Protein AF-0000000074441737 (afdb_homodimer)

Solvent-accessible surface area (backbone atoms only — not comparable to full-atom values): 32112 Å² total; per-residue (Å²): 134,83,78,73,80,78,72,83,81,77,78,76,81,75,78,68,79,64,77,65,53,69,84,67,60,66,56,85,58,34,43,30,35,40,41,30,47,39,41,42,20,37,46,84,51,44,66,51,57,46,42,63,82,40,91,57,34,68,61,51,54,58,44,44,67,59,36,62,78,58,40,59,96,45,62,38,44,36,50,29,74,51,34,32,40,38,30,45,26,57,62,52,39,78,48,72,75,40,53,46,47,28,55,91,29,36,68,50,53,54,52,54,60,68,68,53,52,65,92,64,46,44,72,67,46,48,50,54,50,50,51,46,52,71,67,43,75,50,40,55,45,55,68,57,72,65,53,54,27,36,54,74,86,58,44,69,74,49,47,34,87,68,51,13,65,25,30,16,5,53,18,54,49,50,72,41,88,76,61,58,46,30,40,54,7,47,57,60,76,41,53,62,56,88,82,52,52,57,67,42,53,50,51,12,30,38,66,20,48,39,37,84,39,78,81,55,93,64,80,62,60,37,66,47,71,18,23,34,30,37,39,27,30,18,66,85,76,46,81,36,36,40,33,34,22,42,25,61,58,64,35,32,32,37,20,55,10,59,40,57,42,38,46,39,21,49,86,23,40,74,27,69,49,69,88,76,34,66,39,49,91,50,64,49,42,79,66,47,34,29,36,38,35,61,88,69,45,46,78,54,133,83,79,80,79,78,75,84,82,79,77,76,83,76,80,69,78,66,79,66,54,69,83,66,61,66,55,85,58,34,41,29,34,40,39,30,47,38,40,42,20,37,45,83,51,44,68,51,56,45,41,64,83,43,90,58,35,66,60,52,53,58,43,44,66,59,33,61,78,56,38,60,97,46,60,38,44,34,47,30,73,50,35,32,41,36,30,46,25,56,62,51,39,77,47,74,76,41,54,46,49,28,55,92,30,36,69,49,53,53,53,54,59,68,68,53,53,67,92,64,45,44,71,69,46,46,51,53,49,51,51,45,50,71,66,43,75,51,40,53,46,56,68,58,73,64,54,55,27,36,54,75,87,58,44,68,74,47,47,34,87,68,49,14,65,26,30,16,4,54,18,55,52,51,73,42,88,75,60,58,46,30,40,52,7,49,57,60,76,40,52,62,55,88,82,52,51,56,68,42,50,50,51,11,31,38,66,21,48,38,37,85,40,79,80,56,94,62,82,62,59,36,66,48,70,17,24,35,31,37,40,28,30,17,66,85,77,46,81,34,37,42,33,34,23,42,25,60,60,65,35,31,33,37,19,53,11,60,40,56,43,38,46,39,22,49,85,20,41,72,27,69,50,69,88,77,33,66,42,49,92,52,64,52,41,79,65,48,34,29,37,39,34,60,87,69,45,48,77,53

Nearest PDB structures (foldseek):
  2x5r-assembly1_A-2  TM=4.011E-01  e=1.625E+00  Pyrobaculum spherical virus
  7aoi-assembly1_Af  TM=4.753E-01  e=5.408E+00  Trypanosoma brucei
  6rxy-assembly1_UV  TM=3.756E-01  e=9.864E+00  Thermochaetoides thermophila
  4jgq-assembly1_B  TM=1.923E-01  e=2.965E+00  Bacillus subtilis subsp. subtilis str. 168
  6v9z-assembly1_B  TM=4.243E-01  e=7.743E-01  Acetivibrio thermocellus ATCC 27405

Secondary structure (DSSP, 8-state):
---------------------SSS---TT--EEEEEEE--SSSPPPEEEEETTSTTHHHHHHHHHHHGGG--SS---SSS--EEEEEEEETTEEEEEEEE-SGGGHHHHHHHHHT--TTTS-HHHHHHHHHHHHHT-----------B------HHHHSSTTHHHH--HHHHHHT---SS---TTTTTT-PPPSS--HHHHHHHHHHHT-EEE---TT-PPPBTTEEEEEEEEE-SSS-EEEEEEE-TTS-EEE--TTSPPBSB-TTS-BBS-GGGT--SSS--EEEEEEEEETTT----/---------------------SSS---TT--EEEEEEE--SSSPPPEEEEETTSTTHHHHHHHHHHHGGG--SS---SSS--EEEEEEEETTEEEEEEEE-SGGGHHHHHHHHHT--TTTS-HHHHHHHHHHHHHT-----------B------HHHHSSTTHHHH--HHHHHHT---SS---TTTTTT-PPPSS--HHHHHHHHHHHT-EEE---TT-PPPBTTEEEEEEEEE-SSS-EEEEEEE-TTS-EEE--TTSPPBSB-TTSPBBS-GGGT--SSS--EEEEEEEEETTT----

Radius of gyration: 32.43 Å; Cα contacts (8 Å, |Δi|>4): 1336; chains: 2; bounding box: 100×101×65 Å

Foldseek 3Di:
DCPPCPDDDPDDPPPPPPPCDQVVDAPAQFKWKKKFFPFADPDGTFIHIGYPPPPCGVVLVVLCVVQQVVFDPAWFPDHGGTAMWMWIAHRRDTDDITGGDFQVSLVSRLVVLVVDDCVRAPPVSSVVNNVVSVVRPRDGDDDPPQDFDFAAPDLVVCADPPQLQQDAQVCVQLVHSPSNNWAQQPQQVLGADVQHDLVSSVVSNVSQPKAFDADDPQLDGDGDQKWKKWKKAQDPPDSDIHMWTQGPVQWIWTRHHSHTIDQAAPVGDGHNDVQPRQDDPRDIHTRGMIIHRSVRGDID/DPPPCPDDDPDDPPPPPPPCDQVDDAPAQFKWKKKFFPFADPDGTFIHIGYPPHPCGVVLVVLCVVQQVVFDPAWFPDHGGTAMWMWIAHRRDTDDITGGDFQVSLVSRLVVLVVDDCVRAPPVSSVVNNVVSVVRPRDGDDPPPQDFDFAAPDLVVCADPPQLQQDAQVCVQLVHSPSNNWAQQPQVVLGADVQHDLVSSVVSNVSQPKAFDADDPQLDGDGDQKWKKWKWAQDPPDSDIHMWTQGPVQWIWTRHHSHTIDQAAPVGDGHNDVCPRQDDPRDIHTRGMIIHRSVRGDID

Organism: Stylophora pistillata (NCBI:txid50429)

Sequence (600 aa):
MLVCLISSGQEAAEGTVDGSGPESSIPPGEDGFIITLEVLSGIPDPQWTIQQNDPRFSEVQNLYRDAKKHSPDEAPAKLGYEGFIVQEVRKGQYQPLVLIVGPKTKQLQLLLLQTSPQDKVSTDLNHIVQEEIRSGNVKAVKRNRVKRYAPPYTPETWNRYPDVLLNNCYNYASTKETDTFAQPGRATNNSLPWPFTGADARASSESDGCVFVTAETTMSAPSGDEHLAALFVSTRVVNDYHWYRLDNNGYWSHKPGQTPATNLDGDGNRIRDPRNAANGLIPYEFVCFMKINRNTLKIAMLVCLISSGQEAAEGTVDGSGPESSIPPGEDGFIITLEVLSGIPDPQWTIQQNDPRFSEVQNLYRDAKKHSPDEAPAKLGYEGFIVQEVRKGQYQPLVLIVGPKTKQLQLLLLQTSPQDKVSTDLNHIVQEEIRSGNVKAVKRNRVKRYAPPYTPETWNRYPDVLLNNCYNYASTKETDTFAQPGRATNNSLPWPFTGADARASSESDGCVFVTAETTMSAPSGDEHLAALFVSTRVVNDYHWYRLDNNGYWSHKPGQTPATNLDGDGNRIRDPRNAANGLIPYEFVCFMKINRNTLKIA

pLDDT: mean 85.44, std 19.5, range [18.56, 98.56]

Structure (mmCIF, N/CA/C/O backbone):
data_AF-0000000074441737-model_v1
#
loop_
_entity.id
_entity.type
_entity.pdbx_description
1 polymer 'Insoluble matrix shell protein 1'
#
loop_
_atom_site.group_PDB
_atom_site.id
_atom_site.type_symbol
_atom_site.label_atom_id
_atom_site.label_alt_id
_atom_site.label_comp_id
_atom_site.label_asym_id
_atom_site.label_entity_id
_atom_site.label_seq_id
_atom_site.pdbx_PDB_ins_code
_atom_site.Cartn_x
_atom_site.Cartn_y
_atom_site.Cartn_z
_atom_site.occupancy
_atom_site.B_iso_or_equiv
_atom_site.auth_seq_id
_atom_site.auth_comp_id
_atom_site.auth_asym_id
_atom_site.auth_atom_id
_atom_site.pdbx_PDB_model_num
ATOM 1 N N . MET A 1 1 ? 40.188 46.719 -25.906 1 20.42 1 MET A N 1
ATOM 2 C CA . MET A 1 1 ? 40.562 46.875 -24.516 1 20.42 1 MET A CA 1
ATOM 3 C C . MET A 1 1 ? 39.344 47.219 -23.656 1 20.42 1 MET A C 1
ATOM 5 O O . MET A 1 1 ? 39.344 48.25 -22.984 1 20.42 1 MET A O 1
ATOM 9 N N . LEU A 1 2 ? 38.125 46.906 -24.078 1 22.72 2 LEU A N 1
ATOM 10 C CA . LEU A 1 2 ? 36.812 47.5 -23.781 1 22.72 2 LEU A CA 1
ATOM 11 C C . LEU A 1 2 ? 36.406 47.219 -22.328 1 22.72 2 LEU A C 1
ATOM 13 O O . LEU A 1 2 ? 36.25 46.062 -21.938 1 22.72 2 LEU A O 1
ATOM 17 N N . VAL A 1 3 ? 36.812 48.125 -21.359 1 21.25 3 VAL A N 1
ATOM 18 C CA . VAL A 1 3 ? 36.844 48.156 -19.906 1 21.25 3 VAL A CA 1
ATOM 19 C C . VAL A 1 3 ? 35.406 48.125 -19.359 1 21.25 3 VAL A C 1
ATOM 21 O O . VAL A 1 3 ? 34.656 49.094 -19.547 1 21.25 3 VAL A O 1
ATOM 24 N N . CYS A 1 4 ? 34.656 47.031 -19.703 1 22 4 CYS A N 1
ATOM 25 C CA . CYS A 1 4 ? 33.219 46.938 -19.422 1 22 4 CYS A CA 1
ATOM 26 C C . CYS A 1 4 ? 32.938 47.156 -17.938 1 22 4 CYS A C 1
ATOM 28 O O . CYS A 1 4 ? 33.531 46.5 -17.078 1 22 4 CYS A O 1
ATOM 30 N N . LEU A 1 5 ? 32.562 48.344 -17.578 1 20.31 5 LEU A N 1
ATOM 31 C CA . LEU A 1 5 ? 32.312 49 -16.297 1 20.31 5 LEU A CA 1
ATOM 32 C C . LEU A 1 5 ? 31.281 48.219 -15.492 1 20.31 5 LEU A C 1
ATOM 34 O O . LEU A 1 5 ? 30.109 48.125 -15.891 1 20.31 5 LEU A O 1
ATOM 38 N N . ILE A 1 6 ? 31.625 47 -14.914 1 20.59 6 ILE A N 1
ATOM 39 C CA . ILE A 1 6 ? 30.859 45.969 -14.195 1 20.59 6 ILE A CA 1
ATOM 40 C C . ILE A 1 6 ? 30.25 46.562 -12.938 1 20.59 6 ILE A C 1
ATOM 42 O O . ILE A 1 6 ? 30.984 46.969 -12.016 1 20.59 6 ILE A O 1
ATOM 46 N N . SER A 1 7 ? 29.266 47.438 -13.172 1 19.22 7 SER A N 1
ATOM 47 C CA . SER A 1 7 ? 28.766 48.219 -12.062 1 19.22 7 SER A CA 1
ATOM 48 C C . SER A 1 7 ? 28.469 47.344 -10.844 1 19.22 7 SER A C 1
ATOM 50 O O . SER A 1 7 ? 28.312 46.156 -10.961 1 19.22 7 SER A O 1
ATOM 52 N N . SER A 1 8 ? 28.297 48 -9.703 1 20.3 8 SER A N 1
ATOM 53 C CA . SER A 1 8 ? 28.328 47.812 -8.25 1 20.3 8 SER A CA 1
ATOM 54 C C . SER A 1 8 ? 27.234 46.875 -7.777 1 20.3 8 SER A C 1
ATOM 56 O O . SER A 1 8 ? 26.188 46.75 -8.406 1 20.3 8 SER A O 1
ATOM 58 N N . GLY A 1 9 ? 27.547 45.844 -6.984 1 18.61 9 GLY A N 1
ATOM 59 C CA . GLY A 1 9 ? 27.188 44.594 -6.297 1 18.61 9 GLY A CA 1
ATOM 60 C C . GLY A 1 9 ? 26 44.781 -5.367 1 18.61 9 GLY A C 1
ATOM 61 O O . GLY A 1 9 ? 26.125 45.375 -4.293 1 18.61 9 GLY A O 1
ATOM 62 N N . GLN A 1 10 ? 24.844 45.219 -5.879 1 18.7 10 GLN A N 1
ATOM 63 C CA . GLN A 1 10 ? 23.812 45.531 -4.898 1 18.7 10 GLN A CA 1
ATOM 64 C C . GLN A 1 10 ? 23.562 44.344 -3.959 1 18.7 10 GLN A C 1
ATOM 66 O O . GLN A 1 10 ? 23.406 43.219 -4.406 1 18.7 10 GLN A O 1
ATOM 71 N N . GLU A 1 11 ? 23.828 44.406 -2.703 1 20.14 11 GLU A N 1
ATOM 72 C CA . GLU A 1 11 ? 23.781 43.562 -1.508 1 20.14 11 GLU A CA 1
ATOM 73 C C . GLU A 1 11 ? 22.422 42.906 -1.345 1 20.14 11 GLU A C 1
ATOM 75 O O . GLU A 1 11 ? 21.391 43.594 -1.396 1 20.14 11 GLU A O 1
ATOM 80 N N . ALA A 1 12 ? 22.234 41.719 -1.596 1 21.62 12 ALA A N 1
ATOM 81 C CA . ALA A 1 12 ? 21.062 40.844 -1.453 1 21.62 12 ALA A CA 1
ATOM 82 C C . ALA A 1 12 ? 20.469 40.969 -0.052 1 21.62 12 ALA A C 1
ATOM 84 O O . ALA A 1 12 ? 21.172 40.812 0.945 1 21.62 12 ALA A O 1
ATOM 85 N N . ALA A 1 13 ? 19.344 41.562 0.14 1 21.08 13 ALA A N 1
ATOM 86 C CA . ALA A 1 13 ? 18.609 41.781 1.391 1 21.08 13 ALA A CA 1
ATOM 87 C C . ALA A 1 13 ? 18.453 40.469 2.164 1 21.08 13 ALA A C 1
ATOM 89 O O . ALA A 1 13 ? 18.016 39.438 1.605 1 21.08 13 ALA A O 1
ATOM 90 N N . GLU A 1 14 ? 19.25 40.094 3.117 1 23.81 14 GLU A N 1
ATOM 91 C CA . GLU A 1 14 ? 19.203 39.094 4.184 1 23.81 14 GLU A CA 1
ATOM 92 C C . GLU A 1 14 ? 17.797 39 4.77 1 23.81 14 GLU A C 1
ATOM 94 O O . GLU A 1 14 ? 17.281 39.938 5.359 1 23.81 14 GLU A O 1
ATOM 99 N N . GLY A 1 15 ? 16.875 38.438 4.18 1 22.81 15 GLY A N 1
ATOM 100 C CA . GLY A 1 15 ? 15.602 38.281 4.875 1 22.81 15 GLY A CA 1
ATOM 101 C C . GLY A 1 15 ? 15.758 37.719 6.27 1 22.81 15 GLY A C 1
ATOM 102 O O . GLY A 1 15 ? 16.141 36.562 6.426 1 22.81 15 GLY A O 1
ATOM 103 N N . THR A 1 16 ? 16.203 38.344 7.328 1 24.36 16 THR A N 1
ATOM 104 C CA . THR A 1 16 ? 16.25 38.125 8.766 1 24.36 16 THR A CA 1
ATOM 105 C C . THR A 1 16 ? 14.938 37.531 9.25 1 24.36 16 THR A C 1
ATOM 107 O O . THR A 1 16 ? 13.859 38.062 9.023 1 24.36 16 THR A O 1
ATOM 110 N N . VAL A 1 17 ? 14.766 36.25 9.219 1 29.5 17 VAL A N 1
ATOM 111 C CA . VAL A 1 17 ? 13.812 35.719 10.188 1 29.5 17 VAL A CA 1
ATOM 112 C C . VAL A 1 17 ? 14.016 36.406 11.531 1 29.5 17 VAL A C 1
ATOM 114 O O . VAL A 1 17 ? 15 36.156 12.227 1 29.5 17 VAL A O 1
ATOM 117 N N . ASP A 1 18 ? 13.867 37.656 11.562 1 28.27 18 ASP A N 1
ATOM 118 C CA . ASP A 1 18 ? 13.758 38.312 12.867 1 28.27 18 ASP A CA 1
ATOM 119 C C . ASP A 1 18 ? 12.906 37.469 13.828 1 28.27 18 ASP A C 1
ATOM 121 O O . ASP A 1 18 ? 11.797 37.062 13.484 1 28.27 18 ASP A O 1
ATOM 125 N N . GLY A 1 19 ? 13.383 36.438 14.602 1 29.42 19 GLY A N 1
ATOM 126 C CA . GLY A 1 19 ? 12.789 35.938 15.828 1 29.42 19 GLY A CA 1
ATOM 127 C C . GLY A 1 19 ? 11.805 36.875 16.453 1 29.42 19 GLY A C 1
ATOM 128 O O . GLY A 1 19 ? 11.797 37.062 17.672 1 29.42 19 GLY A O 1
ATOM 129 N N . SER A 1 20 ? 11.391 37.781 15.672 1 30.78 20 SER A N 1
ATOM 130 C CA . SER A 1 20 ? 10.453 38.656 16.359 1 30.78 20 SER A CA 1
ATOM 131 C C . SER A 1 20 ? 9.367 37.875 17.078 1 30.78 20 SER A C 1
ATOM 133 O O . SER A 1 20 ? 8.75 36.969 16.469 1 30.78 20 SER A O 1
ATOM 135 N N . GLY A 1 21 ? 9.523 37.438 18.328 1 35.97 21 GLY A N 1
ATOM 136 C CA . GLY A 1 21 ? 8.422 37.094 19.203 1 35.97 21 GLY A CA 1
ATOM 137 C C . GLY A 1 21 ? 7.07 37.531 18.656 1 35.97 21 GLY A C 1
ATOM 138 O O . GLY A 1 21 ? 6.996 38.25 17.672 1 35.97 21 GLY A O 1
ATOM 139 N N . PRO A 1 22 ? 6.016 36.75 18.828 1 43.03 22 PRO A N 1
ATOM 140 C CA . PRO A 1 22 ? 4.777 37.375 18.359 1 43.03 22 PRO A CA 1
ATOM 141 C C . PRO A 1 22 ? 4.848 38.906 18.344 1 43.03 22 PRO A C 1
ATOM 143 O O . PRO A 1 22 ? 5.461 39.5 19.234 1 43.03 22 PRO A O 1
ATOM 146 N N . GLU A 1 23 ? 5.082 39.469 17.219 1 46.81 23 GLU A N 1
ATOM 147 C CA . GLU A 1 23 ? 5.094 40.938 17.188 1 46.81 23 GLU A CA 1
ATOM 148 C C . GLU A 1 23 ? 4.469 41.531 18.453 1 46.81 23 GLU A C 1
ATOM 150 O O . GLU A 1 23 ? 5 42.469 19.047 1 46.81 23 GLU A O 1
ATOM 155 N N . SER A 1 24 ? 3.062 41.312 18.594 1 58.47 24 SER A N 1
ATOM 156 C CA . SER A 1 24 ? 2.516 42.062 19.734 1 58.47 24 SER A CA 1
ATOM 157 C C . SER A 1 24 ? 2.506 41.188 21 1 58.47 24 SER A C 1
ATOM 159 O O . SER A 1 24 ? 1.72 40.25 21.094 1 58.47 24 SER A O 1
ATOM 161 N N . SER A 1 25 ? 3.637 41 21.594 1 74.69 25 SER A N 1
ATOM 162 C CA . SER A 1 25 ? 3.85 40.312 22.844 1 74.69 25 SER A CA 1
ATOM 163 C C . SER A 1 25 ? 2.891 40.781 23.922 1 74.69 25 SER A C 1
ATOM 165 O O . SER A 1 25 ? 2.43 41.938 23.875 1 74.69 25 SER A O 1
ATOM 167 N N . ILE A 1 26 ? 2.416 39.906 24.609 1 86.06 26 ILE A N 1
ATOM 168 C CA . ILE A 1 26 ? 1.646 40.25 25.797 1 86.06 26 ILE A CA 1
ATOM 169 C C . ILE A 1 26 ? 2.535 40.969 26.797 1 86.06 26 ILE A C 1
ATOM 171 O O . ILE A 1 26 ? 3.602 40.5 27.172 1 86.06 26 ILE A O 1
ATOM 175 N N . PRO A 1 27 ? 2.215 42.281 27.094 1 86.5 27 PRO A N 1
ATOM 176 C CA . PRO A 1 27 ? 3.035 43 28.062 1 86.5 27 PRO A CA 1
ATOM 177 C C . PRO A 1 27 ? 3.287 42.219 29.328 1 86.5 27 PRO A C 1
ATOM 179 O O . PRO A 1 27 ? 2.436 41.438 29.75 1 86.5 27 PRO A O 1
ATOM 182 N N . PRO A 1 28 ? 4.469 42.469 29.875 1 88 28 PRO A N 1
ATOM 183 C CA . PRO A 1 28 ? 4.809 41.719 31.094 1 88 28 PRO A CA 1
ATOM 184 C C . PRO A 1 28 ? 3.773 41.938 32.188 1 88 28 PRO A C 1
ATOM 186 O O . PRO A 1 28 ? 3.291 43.031 32.406 1 88 28 PRO A O 1
ATOM 189 N N . GLY A 1 29 ? 3.424 40.906 32.844 1 89.94 29 GLY A N 1
ATOM 190 C CA . GLY A 1 29 ? 2.535 40.938 34 1 89.94 29 GLY A CA 1
ATOM 191 C C . GLY A 1 29 ? 1.067 41 33.625 1 89.94 29 GLY A C 1
ATOM 192 O O . GLY A 1 29 ? 0.195 40.969 34.5 1 89.94 29 GLY A O 1
ATOM 193 N N . GLU A 1 30 ? 0.794 41.094 32.375 1 92.25 30 GLU A N 1
ATOM 194 C CA . GLU A 1 30 ? -0.592 41.219 31.938 1 92.25 30 GLU A CA 1
ATOM 195 C C . GLU A 1 30 ? -1.166 39.875 31.484 1 92.25 30 GLU A C 1
ATOM 197 O O . GLU A 1 30 ? -0.42 38.938 31.234 1 92.25 30 GLU A O 1
ATOM 202 N N . ASP A 1 31 ? -2.477 39.938 31.531 1 96.06 31 ASP A N 1
ATOM 203 C CA . ASP A 1 31 ? -3.189 38.781 30.984 1 96.06 31 ASP A CA 1
ATOM 204 C C . ASP A 1 31 ? -3.33 38.906 29.469 1 96.06 31 ASP A C 1
ATOM 206 O O . ASP A 1 31 ? -3.227 40 28.906 1 96.06 31 ASP A O 1
ATOM 210 N N . GLY A 1 32 ? -3.445 37.719 28.766 1 96.88 32 GLY A N 1
ATOM 211 C CA . GLY A 1 32 ? -3.662 37.719 27.328 1 96.88 32 GLY A CA 1
ATOM 212 C C . GLY A 1 32 ? -3.771 36.344 26.734 1 96.88 32 GLY A C 1
ATOM 213 O O . GLY A 1 32 ? -3.85 35.344 27.469 1 96.88 32 GLY A O 1
ATOM 214 N N . PHE A 1 33 ? -3.975 36.312 25.406 1 97.44 33 PHE A N 1
ATOM 215 C CA . PHE A 1 33 ? -4.016 35.062 24.672 1 97.44 33 PHE A CA 1
ATOM 216 C C . PHE A 1 33 ? -3.109 35.125 23.438 1 97.44 33 PHE A C 1
ATOM 218 O O . PHE A 1 33 ? -3.045 36.156 22.766 1 97.44 33 PHE A O 1
ATOM 225 N N . ILE A 1 34 ? -2.389 34.062 23.219 1 95.44 34 ILE A N 1
ATOM 226 C CA . ILE A 1 34 ? -1.698 33.844 21.953 1 95.44 34 ILE A CA 1
ATOM 227 C C . ILE A 1 34 ? -2.479 32.844 21.109 1 95.44 34 ILE A C 1
ATOM 229 O O . ILE A 1 34 ? -2.746 31.719 21.562 1 95.44 34 ILE A O 1
ATOM 233 N N . ILE A 1 35 ? -2.809 33.281 19.922 1 97.31 35 ILE A N 1
ATOM 234 C CA . ILE A 1 35 ? -3.682 32.5 19.062 1 97.31 35 ILE A CA 1
ATOM 235 C C . ILE A 1 35 ? -2.918 32.062 17.812 1 97.31 35 ILE A C 1
ATOM 237 O O . ILE A 1 35 ? -2.258 32.875 17.172 1 97.31 35 ILE A O 1
ATOM 241 N N . THR A 1 36 ? -2.943 30.781 17.547 1 95.88 36 THR A N 1
ATOM 242 C CA . THR A 1 36 ? -2.436 30.25 16.281 1 95.88 36 THR A CA 1
ATOM 243 C C . THR A 1 36 ? -3.555 29.594 15.484 1 95.88 36 THR A C 1
ATOM 245 O O . THR A 1 36 ? -4.242 28.703 15.984 1 95.88 36 THR A O 1
ATOM 248 N N . LEU A 1 37 ? -3.758 30.094 14.289 1 97.06 37 LEU A N 1
ATOM 249 C CA . LEU A 1 37 ? -4.688 29.438 13.375 1 97.06 37 LEU A CA 1
ATOM 250 C C . LEU A 1 37 ? -4.012 28.266 12.648 1 97.06 37 LEU A C 1
ATOM 252 O O . LEU A 1 37 ? -3.156 28.484 11.789 1 97.06 37 LEU A O 1
ATOM 256 N N . GLU A 1 38 ? -4.41 27.031 13.008 1 94.44 38 GLU A N 1
ATOM 257 C CA . GLU A 1 38 ? -3.84 25.844 12.375 1 94.44 38 GLU A CA 1
ATOM 258 C C . GLU A 1 38 ? -4.469 25.594 11.008 1 94.44 38 GLU A C 1
ATOM 260 O O . GLU A 1 38 ? -5.523 24.969 10.906 1 94.44 38 GLU A O 1
ATOM 265 N N . VAL A 1 39 ? -3.703 26.062 9.969 1 94.38 39 VAL A N 1
ATOM 266 C CA . VAL A 1 39 ? -4.309 25.953 8.648 1 94.38 39 VAL A CA 1
ATOM 267 C C . VAL A 1 39 ? -3.232 25.625 7.609 1 94.38 39 VAL A C 1
ATOM 269 O O . VAL A 1 39 ? -3.541 25.141 6.523 1 94.38 39 VAL A O 1
ATOM 272 N N . LEU A 1 40 ? -2.006 25.812 7.953 1 93.31 40 LEU A N 1
ATOM 273 C CA . LEU A 1 40 ? -0.915 25.609 7.004 1 93.31 40 LEU A CA 1
ATOM 274 C C . LEU A 1 40 ? -0.064 24.406 7.391 1 93.31 40 LEU A C 1
ATOM 276 O O . LEU A 1 40 ? -0.169 23.906 8.508 1 93.31 40 LEU A O 1
ATOM 280 N N . SER A 1 41 ? 0.738 23.922 6.457 1 92.81 41 SER A N 1
ATOM 281 C CA . SER A 1 41 ? 1.52 22.703 6.656 1 92.81 41 SER A CA 1
ATOM 282 C C . SER A 1 41 ? 3.012 22.969 6.484 1 92.81 41 SER A C 1
ATOM 284 O O . SER A 1 41 ? 3.818 22.578 7.332 1 92.81 41 SER A O 1
ATOM 286 N N . GLY A 1 42 ? 3.32 23.609 5.434 1 93.38 42 GLY A N 1
ATOM 287 C CA . GLY A 1 42 ? 4.715 23.859 5.105 1 93.38 42 GLY A CA 1
ATOM 288 C C . GLY A 1 42 ? 5.246 25.141 5.707 1 93.38 42 GLY A C 1
ATOM 289 O O . GLY A 1 42 ? 6.328 25.156 6.301 1 93.38 42 GLY A O 1
ATOM 290 N N . ILE A 1 43 ? 4.48 26.203 5.555 1 93.38 43 ILE A N 1
ATOM 291 C CA . ILE A 1 43 ? 4.836 27.5 6.109 1 93.38 43 ILE A CA 1
ATOM 292 C C . ILE A 1 43 ? 4.199 27.672 7.484 1 93.38 43 ILE A C 1
ATOM 294 O O . ILE A 1 43 ? 3.234 26.984 7.816 1 93.38 43 ILE A O 1
ATOM 298 N N . PRO A 1 44 ? 4.766 28.547 8.297 1 91.88 44 PRO A N 1
ATOM 299 C CA . PRO A 1 44 ? 4.207 28.719 9.641 1 91.88 44 PRO A CA 1
ATOM 300 C C . PRO A 1 44 ? 2.77 29.234 9.617 1 91.88 44 PRO A C 1
ATOM 302 O O . PRO A 1 44 ? 2.424 30.078 8.773 1 91.88 44 PRO A O 1
ATOM 305 N N . ASP A 1 45 ? 2.062 28.781 10.57 1 95.38 45 ASP A N 1
ATOM 306 C CA . ASP A 1 45 ? 0.68 29.219 10.727 1 95.38 45 ASP A CA 1
ATOM 307 C C . ASP A 1 45 ? 0.618 30.672 11.203 1 95.38 45 ASP A C 1
ATOM 309 O O . ASP A 1 45 ? 1.526 31.141 11.891 1 95.38 45 ASP A O 1
ATOM 313 N N . PRO A 1 46 ? -0.457 31.391 10.758 1 94.88 46 PRO A N 1
ATOM 314 C CA . PRO A 1 46 ? -0.646 32.75 11.312 1 94.88 46 PRO A CA 1
ATOM 315 C C . PRO A 1 46 ? -0.844 32.719 12.828 1 94.88 46 PRO A C 1
ATOM 317 O O . PRO A 1 46 ? -1.533 31.844 13.359 1 94.88 46 PRO A O 1
ATOM 320 N N . GLN A 1 47 ? -0.226 33.625 13.445 1 95.44 47 GLN A N 1
ATOM 321 C CA . GLN A 1 47 ? -0.296 33.75 14.898 1 95.44 47 GLN A CA 1
ATOM 322 C C . GLN A 1 47 ? -0.505 35.219 15.289 1 95.44 47 GLN A C 1
ATOM 324 O O . GLN A 1 47 ? 0.072 36.125 14.68 1 95.44 47 GLN A O 1
ATOM 329 N N . TRP A 1 48 ? -1.355 35.469 16.297 1 96.19 48 TRP A N 1
ATOM 330 C CA . TRP A 1 48 ? -1.562 36.812 16.828 1 96.19 48 TRP A CA 1
ATOM 331 C C . TRP A 1 48 ? -1.911 36.75 18.312 1 96.19 48 TRP A C 1
ATOM 333 O O . TRP A 1 48 ? -1.997 35.688 18.906 1 96.19 48 TRP A O 1
ATOM 343 N N . THR A 1 49 ? -2.035 37.969 18.906 1 96.75 49 THR A N 1
ATOM 344 C CA . THR A 1 49 ? -2.316 38.031 20.328 1 96.75 49 THR A CA 1
ATOM 345 C C . THR A 1 49 ? -3.602 38.812 20.594 1 96.75 49 THR A C 1
ATOM 347 O O . THR A 1 49 ? -3.986 39.656 19.797 1 96.75 49 THR A O 1
ATOM 350 N N . ILE A 1 50 ? -4.242 38.406 21.562 1 96.94 50 ILE A N 1
ATOM 351 C CA . ILE A 1 50 ? -5.336 39.156 22.156 1 96.94 50 ILE A CA 1
ATOM 352 C C . ILE A 1 50 ? -4.902 39.719 23.516 1 96.94 50 ILE A C 1
ATOM 354 O O . ILE A 1 50 ? -4.746 38.969 24.469 1 96.94 50 ILE A O 1
ATOM 358 N N . GLN A 1 51 ? -4.734 40.969 23.531 1 95.88 51 GLN A N 1
ATOM 359 C CA . GLN A 1 51 ? -4.27 41.625 24.75 1 95.88 51 GLN A CA 1
ATOM 360 C C . GLN A 1 51 ? -5.434 41.938 25.688 1 95.88 51 GLN A C 1
ATOM 362 O O . GLN A 1 51 ? -6.594 41.906 25.266 1 95.88 51 GLN A O 1
ATOM 367 N N . GLN A 1 52 ? -5.121 42.188 26.875 1 94.25 52 GLN A N 1
ATOM 368 C CA . GLN A 1 52 ? -6.129 42.406 27.906 1 94.25 52 GLN A CA 1
ATOM 369 C C . GLN A 1 52 ? -7.016 43.594 27.562 1 94.25 52 GLN A C 1
ATOM 371 O O . GLN A 1 52 ? -8.195 43.625 27.922 1 94.25 52 GLN A O 1
ATOM 376 N N . ASN A 1 53 ? -6.488 44.594 26.859 1 93.31 53 ASN A N 1
ATOM 377 C CA . ASN A 1 53 ? -7.25 45.812 26.562 1 93.31 53 ASN A CA 1
ATOM 378 C C . ASN A 1 53 ? -8.102 45.625 25.312 1 93.31 53 ASN A C 1
ATOM 380 O O . ASN A 1 53 ? -8.852 46.531 24.922 1 93.31 53 ASN A O 1
ATOM 384 N N . ASP A 1 54 ? -7.984 44.531 24.625 1 94.69 54 ASP A N 1
ATOM 385 C CA . ASP A 1 54 ? -8.891 44.25 23.516 1 94.69 54 ASP A CA 1
ATOM 386 C C . ASP A 1 54 ? -10.336 44.188 23.984 1 94.69 54 ASP A C 1
ATOM 388 O O . ASP A 1 54 ? -10.641 43.562 25.016 1 94.69 54 ASP A O 1
ATOM 392 N N . PRO A 1 55 ? -11.234 44.875 23.297 1 95.69 55 PRO A N 1
ATOM 393 C CA . PRO A 1 55 ? -12.633 44.875 23.719 1 95.69 55 PRO A CA 1
ATOM 394 C C . PRO A 1 55 ? -13.266 43.5 23.781 1 95.69 55 PRO A C 1
ATOM 396 O O . PRO A 1 55 ? -14.266 43.312 24.469 1 95.69 55 PRO A O 1
ATOM 399 N N . ARG A 1 56 ? -12.734 42.531 23.094 1 95.25 56 ARG A N 1
ATOM 400 C CA . ARG A 1 56 ? -13.297 41.188 23.047 1 95.25 56 ARG A CA 1
ATOM 401 C C . ARG A 1 56 ? -12.633 40.281 24.078 1 95.25 56 ARG A C 1
ATOM 403 O O . ARG A 1 56 ? -12.977 39.094 24.188 1 95.25 56 ARG A O 1
ATOM 410 N N . PHE A 1 57 ? -11.719 40.719 24.812 1 97.06 57 PHE A N 1
ATOM 411 C CA . PHE A 1 57 ? -10.898 39.906 25.719 1 97.06 57 PHE A CA 1
ATOM 412 C C . PHE A 1 57 ? -11.766 39.156 26.703 1 97.06 57 PHE A C 1
ATOM 414 O O . PHE A 1 57 ? -11.609 37.938 26.891 1 97.06 57 PHE A O 1
ATOM 421 N N . SER A 1 58 ? -12.688 39.875 27.344 1 96.69 58 SER A N 1
ATOM 422 C CA . SER A 1 58 ? -13.531 39.25 28.375 1 96.69 58 SER A CA 1
ATOM 423 C C . SER A 1 58 ? -14.391 38.125 27.781 1 96.69 58 SER A C 1
ATOM 425 O O . SER A 1 58 ? -14.602 37.094 28.422 1 96.69 58 SER A O 1
ATOM 427 N N . GLU A 1 59 ? -14.93 38.375 26.641 1 97.81 59 GLU A N 1
ATOM 428 C CA . GLU A 1 59 ? -15.75 37.375 25.984 1 97.81 59 GLU A CA 1
ATOM 429 C C . GLU A 1 59 ? -14.922 36.125 25.625 1 97.81 59 GLU A C 1
ATOM 431 O O . GLU A 1 59 ? -15.375 35 25.812 1 97.81 59 GLU A O 1
ATOM 436 N N . VAL A 1 60 ? -13.703 36.312 25.109 1 98.19 60 VAL A N 1
ATOM 437 C CA . VAL A 1 60 ? -12.797 35.219 24.781 1 98.19 60 VAL A CA 1
ATOM 438 C C . VAL A 1 60 ? -12.5 34.406 26.047 1 98.19 60 VAL A C 1
ATOM 440 O O . VAL A 1 60 ? -12.539 33.188 26.031 1 98.19 60 VAL A O 1
ATOM 443 N N . GLN A 1 61 ? -12.227 35.125 27.141 1 97.06 61 GLN A N 1
ATOM 444 C CA . GLN A 1 61 ? -11.922 34.469 28.406 1 97.06 61 GLN A CA 1
ATOM 445 C C . GLN A 1 61 ? -13.07 33.562 28.859 1 97.06 61 GLN A C 1
ATOM 447 O O . GLN A 1 61 ? -12.852 32.438 29.281 1 97.06 61 GLN A O 1
ATOM 452 N N . ASN A 1 62 ? -14.211 34.094 28.781 1 97.25 62 ASN A N 1
ATOM 453 C CA . ASN A 1 62 ? -15.391 33.375 29.219 1 97.25 62 ASN A CA 1
ATOM 454 C C . ASN A 1 62 ? -15.617 32.125 28.375 1 97.25 62 ASN A C 1
ATOM 456 O O . ASN A 1 62 ? -15.836 31.031 28.906 1 97.25 62 ASN A O 1
ATOM 460 N N . LEU A 1 63 ? -15.555 32.25 27.078 1 98.06 63 LEU A N 1
ATOM 461 C CA . LEU A 1 63 ? -15.797 31.141 26.172 1 98.06 63 LEU A CA 1
ATOM 462 C C . LEU A 1 63 ? -14.664 30.109 26.266 1 98.06 63 LEU A C 1
ATOM 464 O O . LEU A 1 63 ? -14.898 28.906 26.141 1 98.06 63 LEU A O 1
ATOM 468 N N . TYR A 1 64 ? -13.484 30.578 26.484 1 97.88 64 TYR A N 1
ATOM 469 C CA . TYR A 1 64 ? -12.312 29.703 26.547 1 97.88 64 TYR A CA 1
ATOM 470 C C . TYR A 1 64 ? -12.398 28.781 27.75 1 97.88 64 TYR A C 1
ATOM 472 O O . TYR A 1 64 ? -11.992 27.625 27.688 1 97.88 64 TYR A O 1
ATOM 480 N N . ARG A 1 65 ? -12.859 29.297 28.875 1 96 65 ARG A N 1
ATOM 481 C CA . ARG A 1 65 ? -13 28.5 30.094 1 96 65 ARG A CA 1
ATOM 482 C C . ARG A 1 65 ? -13.82 27.25 29.844 1 96 65 ARG A C 1
ATOM 484 O O . ARG A 1 65 ? -13.477 26.172 30.328 1 96 65 ARG A O 1
ATOM 491 N N . ASP A 1 66 ? -14.781 27.406 29.078 1 95.5 66 ASP A N 1
ATOM 492 C CA . ASP A 1 66 ? -15.641 26.281 28.766 1 95.5 66 ASP A CA 1
ATOM 493 C C . ASP A 1 66 ? -15.047 25.438 27.625 1 95.5 66 ASP A C 1
ATOM 495 O O . ASP A 1 66 ? -15.094 24.203 27.672 1 95.5 66 ASP A O 1
ATOM 499 N N . ALA A 1 67 ? -14.539 26.062 26.641 1 95.81 67 ALA A N 1
ATOM 500 C CA . ALA A 1 67 ? -14.062 25.406 25.438 1 95.81 67 ALA A CA 1
ATOM 501 C C . ALA A 1 67 ? -12.891 24.484 25.734 1 95.81 67 ALA A C 1
ATOM 503 O O . ALA A 1 67 ? -12.742 23.438 25.094 1 95.81 67 ALA A O 1
ATOM 504 N N . LYS A 1 68 ? -12.086 24.859 26.656 1 94.88 68 LYS A N 1
ATOM 505 C CA . LYS A 1 68 ? -10.883 24.094 26.953 1 94.88 68 LYS A CA 1
ATOM 506 C C . LYS A 1 68 ? -11.234 22.688 27.453 1 94.88 68 LYS A C 1
ATOM 508 O O . LYS A 1 68 ? -10.438 21.766 27.312 1 94.88 68 LYS A O 1
ATOM 513 N N . LYS A 1 69 ? -12.406 22.5 27.969 1 94.12 69 LYS A N 1
ATOM 514 C CA . LYS A 1 69 ? -12.883 21.203 28.453 1 94.12 69 LYS A CA 1
ATOM 515 C C . LYS A 1 69 ? -13.156 20.25 27.281 1 94.12 69 LYS A C 1
ATOM 517 O O . LYS A 1 69 ? -13.258 19.031 27.484 1 94.12 69 LYS A O 1
ATOM 522 N N . HIS A 1 70 ? -13.281 20.812 26.109 1 93.25 70 HIS A N 1
ATOM 523 C CA . HIS A 1 70 ? -13.648 20.016 24.938 1 93.25 70 HIS A CA 1
ATOM 524 C C . HIS A 1 70 ? -12.453 19.828 24.016 1 93.25 70 HIS A C 1
ATOM 526 O O . HIS A 1 70 ? -12.609 19.359 22.875 1 93.25 70 HIS A O 1
ATOM 532 N N . SER A 1 71 ? -11.312 20.172 24.438 1 91 71 SER A N 1
ATOM 533 C CA . SER A 1 71 ? -10.117 19.984 23.625 1 91 71 SER A CA 1
ATOM 534 C C . SER A 1 71 ? -9.883 18.516 23.328 1 91 71 SER A C 1
ATOM 536 O O . SER A 1 71 ? -9.875 17.672 24.234 1 91 71 SER A O 1
ATOM 538 N N . PRO A 1 72 ? -9.719 18.234 22.031 1 87.5 72 PRO A N 1
ATOM 539 C CA . PRO A 1 72 ? -9.508 16.828 21.688 1 87.5 72 PRO A CA 1
ATOM 540 C C . PRO A 1 72 ? -8.078 16.359 21.969 1 87.5 72 PRO A C 1
ATOM 542 O O . PRO A 1 72 ? -7.16 17.188 22.031 1 87.5 72 PRO A O 1
ATOM 545 N N . ASP A 1 73 ? -7.93 15.055 22.109 1 77.25 73 ASP A N 1
ATOM 546 C CA . ASP A 1 73 ? -6.613 14.453 22.297 1 77.25 73 ASP A CA 1
ATOM 547 C C . ASP A 1 73 ? -5.82 14.43 21 1 77.25 73 ASP A C 1
ATOM 549 O O . ASP A 1 73 ? -4.59 14.461 21.016 1 77.25 73 ASP A O 1
ATOM 553 N N . GLU A 1 74 ? -6.613 14.406 19.906 1 79.25 74 GLU A N 1
ATOM 554 C CA . GLU A 1 74 ? -5.984 14.344 18.594 1 79.25 74 GLU A CA 1
ATOM 555 C C . GLU A 1 74 ? -6.461 15.484 17.703 1 79.25 74 GLU A C 1
ATOM 557 O O . GLU A 1 74 ? -7.578 15.977 17.859 1 79.25 74 GLU A O 1
ATOM 562 N N . ALA A 1 75 ? -5.535 15.891 16.875 1 86.19 75 ALA A N 1
ATOM 563 C CA . ALA A 1 75 ? -5.887 16.922 15.891 1 86.19 75 ALA A CA 1
ATOM 564 C C . ALA A 1 75 ? -6.566 16.297 14.672 1 86.19 75 ALA A C 1
ATOM 566 O O . ALA A 1 75 ? -6.469 15.094 14.438 1 86.19 75 ALA A O 1
ATOM 567 N N . PRO A 1 76 ? -7.25 17.141 13.961 1 86 76 PRO A N 1
ATOM 568 C CA . PRO A 1 76 ? -7.762 16.656 12.68 1 86 76 PRO A CA 1
ATOM 569 C C . PRO A 1 76 ? -6.652 16.219 11.727 1 86 76 PRO A C 1
ATOM 571 O O . PRO A 1 76 ? -5.547 16.766 11.773 1 86 76 PRO A O 1
ATOM 574 N N . ALA A 1 77 ? -6.727 15.227 11.016 1 84.5 77 ALA A N 1
ATOM 575 C CA . ALA A 1 77 ? -5.734 14.648 10.109 1 84.5 77 ALA A CA 1
ATOM 576 C C . ALA A 1 77 ? -5.891 15.211 8.703 1 84.5 77 ALA A C 1
ATOM 578 O O . ALA A 1 77 ? -5.328 14.664 7.746 1 84.5 77 ALA A O 1
ATOM 579 N N . LYS A 1 78 ? -6.586 16.297 8.508 1 87 78 LYS A N 1
ATOM 580 C CA . LYS A 1 78 ? -6.844 16.859 7.18 1 87 78 LYS A CA 1
ATOM 581 C C . LYS A 1 78 ? -5.891 18 6.871 1 87 78 LYS A C 1
ATOM 583 O O . LYS A 1 78 ? -5.25 18.547 7.777 1 87 78 LYS A O 1
ATOM 588 N N . LEU A 1 79 ? -5.77 18.312 5.559 1 89.38 79 LEU A N 1
ATOM 589 C CA . LEU A 1 79 ? -5.086 19.531 5.164 1 89.38 79 LEU A CA 1
ATOM 590 C C . LEU A 1 79 ? -6.02 20.734 5.277 1 89.38 79 LEU A C 1
ATOM 592 O O . LEU A 1 79 ? -7.238 20.594 5.145 1 89.38 79 LEU A O 1
ATOM 596 N N . GLY A 1 80 ? -5.453 21.859 5.527 1 91 80 GLY A N 1
ATOM 597 C CA . GLY A 1 80 ? -6.242 23.062 5.75 1 91 80 GLY A CA 1
ATOM 598 C C . GLY A 1 80 ? -6.566 23.312 7.211 1 91 80 GLY A C 1
ATOM 599 O O . GLY A 1 80 ? -5.703 23.141 8.078 1 91 80 GLY A O 1
ATOM 600 N N . TYR A 1 81 ? -7.781 23.766 7.461 1 93.19 81 TYR A N 1
ATOM 601 C CA . TYR A 1 81 ? -8.164 24.203 8.797 1 93.19 81 TYR A CA 1
ATOM 602 C C . TYR A 1 81 ? -8.227 23.031 9.766 1 93.19 81 TYR A C 1
ATOM 604 O O . TYR A 1 81 ? -8.969 22.078 9.539 1 93.19 81 TYR A O 1
ATOM 612 N N . GLU A 1 82 ? -7.465 23.156 10.859 1 93.06 82 GLU A N 1
ATOM 613 C CA . GLU A 1 82 ? -7.434 22.109 11.875 1 93.06 82 GLU A CA 1
ATOM 614 C C . GLU A 1 82 ? -7.773 22.656 13.258 1 93.06 82 GLU A C 1
ATOM 616 O O . GLU A 1 82 ? -7.633 21.969 14.258 1 93.06 82 GLU A O 1
ATOM 621 N N . GLY A 1 83 ? -8.133 23.906 13.328 1 95.62 83 GLY A N 1
ATOM 622 C CA . GLY A 1 83 ? -8.5 24.516 14.602 1 95.62 83 GLY A CA 1
ATOM 623 C C . GLY A 1 83 ? -7.559 25.625 15.016 1 95.62 83 GLY A C 1
ATOM 624 O O . GLY A 1 83 ? -6.871 26.219 14.18 1 95.62 83 GLY A O 1
ATOM 625 N N . PHE A 1 84 ? -7.676 25.984 16.281 1 96.75 84 PHE A N 1
ATOM 626 C CA . PHE A 1 84 ? -6.832 27 16.891 1 96.75 84 PHE A CA 1
ATOM 627 C C . PHE A 1 84 ? -6.004 26.422 18.031 1 96.75 84 PHE A C 1
ATOM 629 O O . PHE A 1 84 ? -6.508 25.625 18.828 1 96.75 84 PHE A O 1
ATOM 636 N N . ILE A 1 85 ? -4.766 26.75 18 1 94.75 85 ILE A N 1
ATOM 637 C CA . ILE A 1 85 ? -3.982 26.562 19.203 1 94.75 85 ILE A CA 1
ATOM 638 C C . ILE A 1 85 ? -4 27.828 20.047 1 94.75 85 ILE A C 1
ATOM 640 O O . ILE A 1 85 ? -3.625 28.906 19.562 1 94.75 85 ILE A O 1
ATOM 644 N N . VAL A 1 86 ? -4.395 27.672 21.312 1 96.31 86 VAL A N 1
ATOM 645 C CA . VAL A 1 86 ? -4.543 28.828 22.203 1 96.31 86 VAL A CA 1
ATOM 646 C C . VAL A 1 86 ? -3.611 28.672 23.406 1 96.31 86 VAL A C 1
ATOM 648 O O . VAL A 1 86 ? -3.578 27.625 24.047 1 96.31 86 VAL A O 1
ATOM 651 N N . GLN A 1 87 ? -2.889 29.672 23.641 1 95 87 GLN A N 1
ATOM 652 C CA . GLN A 1 87 ? -2.098 29.781 24.859 1 95 87 GLN A CA 1
ATOM 653 C C . GLN A 1 87 ? -2.547 30.969 25.719 1 95 87 GLN A C 1
ATOM 655 O O . GLN A 1 87 ? -2.357 32.125 25.328 1 95 87 GLN A O 1
ATOM 660 N N . GLU A 1 88 ? -3.08 30.594 26.859 1 96.06 88 GLU A N 1
ATOM 661 C CA . GLU A 1 88 ? -3.475 31.641 27.812 1 96.06 88 GLU A CA 1
ATOM 662 C C . GLU A 1 88 ? -2.277 32.125 28.609 1 96.06 88 GLU A C 1
ATOM 664 O O . GLU A 1 88 ? -1.407 31.344 29 1 96.06 88 GLU A O 1
ATOM 669 N N . VAL A 1 89 ? -2.221 33.406 28.766 1 94.69 89 VAL A N 1
ATOM 670 C CA . VAL A 1 89 ? -1.253 34.031 29.656 1 94.69 89 VAL A CA 1
ATOM 671 C C . VAL A 1 89 ? -1.979 34.656 30.859 1 94.69 89 VAL A C 1
ATOM 673 O O . VAL A 1 89 ? -2.896 35.469 30.688 1 94.69 89 VAL A O 1
ATOM 676 N N . ARG A 1 90 ? -1.59 34.25 32.062 1 94.56 90 ARG A N 1
ATOM 677 C CA . ARG A 1 90 ? -2.145 34.781 33.281 1 94.56 90 ARG A CA 1
ATOM 678 C C . ARG A 1 90 ? -1.065 35.469 34.125 1 94.56 90 ARG A C 1
ATOM 680 O O . ARG A 1 90 ? -0.148 34.812 34.625 1 94.56 90 ARG A O 1
ATOM 687 N N . LYS A 1 91 ? -1.236 36.75 34.281 1 93.5 91 LYS A N 1
ATOM 688 C CA . LYS A 1 91 ? -0.275 37.531 35.062 1 93.5 91 LYS A CA 1
ATOM 689 C C . LYS A 1 91 ? 1.152 37.281 34.594 1 93.5 91 LYS A C 1
ATOM 691 O O . LYS A 1 91 ? 2.037 37 35.406 1 93.5 91 LYS A O 1
ATOM 696 N N . GLY A 1 92 ? 1.295 37.188 33.312 1 90.25 92 GLY A N 1
ATOM 697 C CA . GLY A 1 92 ? 2.604 37.031 32.688 1 90.25 92 GLY A CA 1
ATOM 698 C C . GLY A 1 92 ? 3.057 35.594 32.594 1 90.25 92 GLY A C 1
ATOM 699 O O . GLY A 1 92 ? 4.113 35.312 32 1 90.25 92 GLY A O 1
ATOM 700 N N . GLN A 1 93 ? 2.303 34.688 33.125 1 92.88 93 GLN A N 1
ATOM 701 C CA . GLN A 1 93 ? 2.68 33.281 33.094 1 92.88 93 GLN A CA 1
ATOM 702 C C . GLN A 1 93 ? 1.994 32.562 31.953 1 92.88 93 GLN A C 1
ATOM 704 O O . GLN A 1 93 ? 0.771 32.625 31.812 1 92.88 93 GLN A O 1
ATOM 709 N N . TYR A 1 94 ? 2.834 31.922 31.156 1 92.81 94 TYR A N 1
ATOM 710 C CA . TYR A 1 94 ? 2.312 31.156 30.031 1 92.81 94 TYR A CA 1
ATOM 711 C C . TYR A 1 94 ? 1.677 29.859 30.5 1 92.81 94 TYR A C 1
ATOM 713 O O . TYR A 1 94 ? 2.309 29.078 31.219 1 92.81 94 TYR A O 1
ATOM 721 N N . GLN A 1 95 ? 0.452 29.609 30.141 1 93.69 95 GLN A N 1
ATOM 722 C CA . GLN A 1 95 ? -0.268 28.375 30.438 1 93.69 95 GLN A CA 1
ATOM 723 C C . GLN A 1 95 ? -0.071 27.359 29.328 1 93.69 95 GLN A C 1
ATOM 725 O O . GLN A 1 95 ? 0.457 27.672 28.266 1 93.69 95 GLN A O 1
ATOM 730 N N . PRO A 1 96 ? -0.431 26.141 29.531 1 90.88 96 PRO A N 1
ATOM 731 C CA . PRO A 1 96 ? -0.287 25.109 28.516 1 90.88 96 PRO A CA 1
ATOM 732 C C . PRO A 1 96 ? -1.093 25.406 27.25 1 90.88 96 PRO A C 1
ATOM 734 O O . PRO A 1 96 ? -2.148 26.047 27.328 1 90.88 96 PRO A O 1
ATOM 737 N N . LEU A 1 97 ? -0.558 24.953 26.156 1 92.38 97 LEU A N 1
ATOM 738 C CA . LEU A 1 97 ? -1.245 25.078 24.875 1 92.38 97 LEU A CA 1
ATOM 739 C C . LEU A 1 97 ? -2.49 24.203 24.844 1 92.38 97 LEU A C 1
ATOM 741 O O . LEU A 1 97 ? -2.48 23.078 25.359 1 92.38 97 LEU A O 1
ATOM 745 N N . VAL A 1 98 ? -3.531 24.719 24.219 1 94.25 98 VAL A N 1
ATOM 746 C CA . VAL A 1 98 ? -4.785 23.984 24.094 1 94.25 98 VAL A CA 1
ATOM 747 C C . VAL A 1 98 ? -5.293 24.062 22.656 1 94.25 98 VAL A C 1
ATOM 749 O O . VAL A 1 98 ? -5.367 25.141 22.062 1 94.25 98 VAL A O 1
ATOM 752 N N . LEU A 1 99 ? -5.547 22.922 22.125 1 93.56 99 LEU A N 1
ATOM 753 C CA . LEU A 1 99 ? -6.172 22.891 20.812 1 93.56 99 LEU A CA 1
ATOM 754 C C . LEU A 1 99 ? -7.676 23.109 20.906 1 93.56 99 LEU A C 1
ATOM 756 O O . LEU A 1 99 ? -8.359 22.406 21.672 1 93.56 99 LEU A O 1
ATOM 760 N N . ILE A 1 100 ? -8.18 24.094 20.203 1 96.5 100 ILE A N 1
ATOM 761 C CA . ILE A 1 100 ? -9.602 24.406 20.141 1 96.5 100 ILE A CA 1
ATOM 762 C C . ILE A 1 100 ? -10.148 24.062 18.766 1 96.5 100 ILE A C 1
ATOM 764 O O . ILE A 1 100 ? -9.805 24.719 17.781 1 96.5 100 ILE A O 1
ATOM 768 N N . VAL A 1 101 ? -10.969 23.094 18.719 1 95.81 101 VAL A N 1
ATOM 769 C CA . VAL A 1 101 ? -11.57 22.672 17.453 1 95.81 101 VAL A CA 1
ATOM 770 C C . VAL A 1 101 ? -12.828 21.859 17.734 1 95.81 101 VAL A C 1
ATOM 772 O O . VAL A 1 101 ? -13.023 21.359 18.844 1 95.81 101 VAL A O 1
ATOM 775 N N . GLY A 1 102 ? -13.68 21.781 16.703 1 94.25 102 GLY A N 1
ATOM 776 C CA . GLY A 1 102 ? -14.867 20.969 16.812 1 94.25 102 GLY A CA 1
ATOM 777 C C . GLY A 1 102 ? -16.141 21.766 17.016 1 94.25 102 GLY A C 1
ATOM 778 O O . GLY A 1 102 ? -16.078 22.953 17.375 1 94.25 102 GLY A O 1
ATOM 779 N N . PRO A 1 103 ? -17.266 21.109 16.859 1 94.81 103 PRO A N 1
ATOM 780 C CA . PRO A 1 103 ? -18.531 21.828 16.891 1 94.81 103 PRO A CA 1
ATOM 781 C C . PRO A 1 103 ? -18.875 22.375 18.281 1 94.81 103 PRO A C 1
ATOM 783 O O . PRO A 1 103 ? -19.531 23.406 18.391 1 94.81 103 PRO A O 1
ATOM 786 N N . LYS A 1 104 ? -18.406 21.75 19.328 1 95.38 104 LYS A N 1
ATOM 787 C CA . LYS A 1 104 ? -18.719 22.172 20.703 1 95.38 104 LYS A CA 1
ATOM 788 C C . LYS A 1 104 ? -18.047 23.5 21.031 1 95.38 104 LYS A C 1
ATOM 790 O O . LYS A 1 104 ? -18.422 24.172 22 1 95.38 104 LYS A O 1
ATOM 795 N N . THR A 1 105 ? -17.094 23.891 20.266 1 97.31 105 THR A N 1
ATOM 796 C CA . THR A 1 105 ? -16.359 25.109 20.531 1 97.31 105 THR A CA 1
ATOM 797 C C . THR A 1 105 ? -16.562 26.125 19.406 1 97.31 105 THR A C 1
ATOM 799 O O . THR A 1 105 ? -15.734 27.016 19.219 1 97.31 105 THR A O 1
ATOM 802 N N .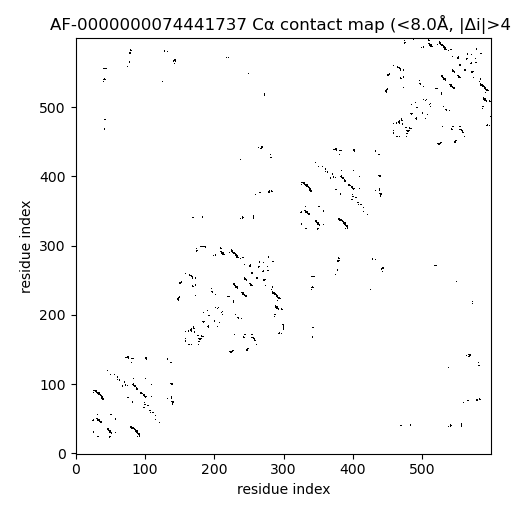 LYS A 1 106 ? -17.594 25.953 18.656 1 97.12 106 LYS A N 1
ATOM 803 C CA . LYS A 1 106 ? -17.875 26.734 17.469 1 97.12 106 LYS A CA 1
ATOM 804 C C . LYS A 1 106 ? -17.859 28.234 17.781 1 97.12 106 LYS A C 1
ATOM 806 O O . LYS A 1 106 ? -17.266 29.016 17.047 1 97.12 106 LYS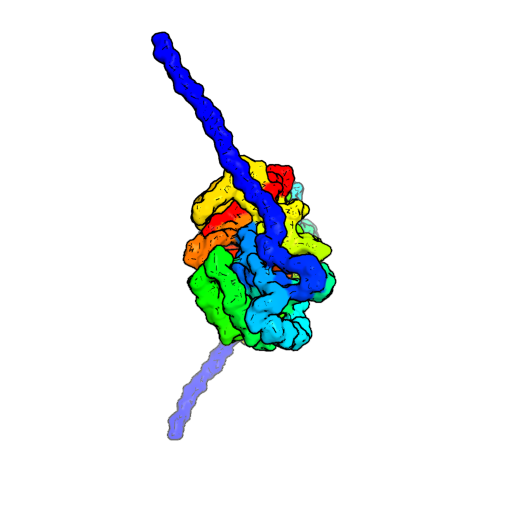 A O 1
ATOM 811 N N . GLN A 1 107 ? -18.531 28.641 18.812 1 97.62 107 GLN A N 1
ATOM 812 C CA . GLN A 1 107 ? -18.656 30.047 19.156 1 97.62 107 GLN A CA 1
ATOM 813 C C . GLN A 1 107 ? -17.297 30.672 19.422 1 97.62 107 GLN A C 1
ATOM 815 O O . GLN A 1 107 ? -17 31.781 18.938 1 97.62 107 GLN A O 1
ATOM 820 N N . LEU A 1 108 ? -16.516 30 20.203 1 98.5 108 LEU A N 1
ATOM 821 C CA . LEU A 1 108 ? -15.18 30.516 20.453 1 98.5 108 LEU A CA 1
ATOM 822 C C . LEU A 1 108 ? -14.359 30.594 19.172 1 98.5 108 LEU A C 1
ATOM 824 O O . LEU A 1 108 ? -13.648 31.562 18.938 1 98.5 108 LEU A O 1
ATOM 828 N N . GLN A 1 109 ? -14.398 29.531 18.359 1 98.44 109 GLN A N 1
ATOM 829 C CA . GLN A 1 109 ? -13.641 29.484 17.125 1 98.44 109 GLN A CA 1
ATOM 830 C C . GLN A 1 109 ? -13.961 30.703 16.25 1 98.44 109 GLN A C 1
ATOM 832 O O . GLN A 1 109 ? -13.055 31.375 15.742 1 98.44 109 GLN A O 1
ATOM 837 N N . LEU A 1 110 ? -15.227 30.984 16.125 1 98.38 110 LEU A N 1
ATOM 838 C CA . LEU A 1 110 ? -15.648 32.125 15.312 1 98.38 110 LEU A CA 1
ATOM 839 C C . LEU A 1 110 ? -15.156 33.438 15.922 1 98.38 110 LEU A C 1
ATOM 841 O O . LEU A 1 110 ? -14.734 34.344 15.195 1 98.38 110 LEU A O 1
ATOM 845 N N . LEU A 1 111 ? -15.25 33.562 17.203 1 98.56 111 LEU A N 1
ATOM 846 C CA . LEU A 1 111 ? -14.789 34.781 17.875 1 98.56 111 LEU A CA 1
ATOM 847 C C . LEU A 1 111 ? -13.289 34.969 17.672 1 98.56 111 LEU A C 1
ATOM 849 O O . LEU A 1 111 ? -12.828 36.062 17.391 1 98.56 111 LEU A O 1
ATOM 853 N N . LEU A 1 112 ? -12.5 33.875 17.859 1 98.44 112 LEU A N 1
ATOM 854 C CA . LEU A 1 112 ? -11.062 33.969 17.641 1 98.44 112 LEU A CA 1
ATOM 855 C C . LEU A 1 112 ? -10.742 34.406 16.219 1 98.44 112 LEU A C 1
ATOM 857 O O . LEU A 1 112 ? -9.867 35.25 16.016 1 98.44 112 LEU A O 1
ATOM 861 N N . LEU A 1 113 ? -11.438 33.781 15.289 1 98.12 113 LEU A N 1
ATOM 862 C CA . LEU A 1 113 ? -11.227 34.156 13.891 1 98.12 113 LEU A CA 1
ATOM 863 C C . LEU A 1 113 ? -11.5 35.625 13.664 1 98.12 113 LEU A C 1
ATOM 865 O O . LEU A 1 113 ? -10.789 36.281 12.898 1 98.12 113 LEU A O 1
ATOM 869 N N . GLN A 1 114 ? -12.461 36.219 14.328 1 96.75 114 GLN A N 1
ATOM 870 C CA . GLN A 1 114 ? -12.82 37.625 14.203 1 96.75 114 GLN A CA 1
ATOM 871 C C . GLN A 1 114 ? -11.703 38.531 14.734 1 96.75 114 GLN A C 1
ATOM 873 O O . GLN A 1 114 ? -11.578 39.688 14.312 1 96.75 114 GLN A O 1
ATOM 878 N N . THR A 1 115 ? -10.93 38.062 15.617 1 96.5 115 THR A N 1
ATOM 879 C CA . THR A 1 115 ? -9.867 38.844 16.219 1 96.5 115 THR A CA 1
ATOM 880 C C . THR A 1 115 ? -8.625 38.844 15.336 1 96.5 115 THR A C 1
ATOM 882 O O . THR A 1 115 ? -7.645 39.531 15.625 1 96.5 115 THR A O 1
ATOM 885 N N . SER A 1 116 ? -8.609 38 14.266 1 95.88 116 SER A N 1
ATOM 886 C CA . SER A 1 116 ? -7.414 37.875 13.438 1 95.88 116 SER A CA 1
ATOM 887 C C . SER A 1 116 ? -7.113 39.156 12.68 1 95.88 116 SER A C 1
ATOM 889 O O . SER A 1 116 ? -8.023 39.812 12.172 1 95.88 116 SER A O 1
ATOM 891 N N . PRO A 1 117 ? -5.832 39.562 12.68 1 94.06 117 PRO A N 1
ATOM 892 C CA . PRO A 1 117 ? -5.469 40.719 11.852 1 94.06 117 PRO A CA 1
ATOM 893 C C . PRO A 1 117 ? -5.551 40.406 10.352 1 94.06 117 PRO A C 1
ATOM 895 O O . PRO A 1 117 ? -5.227 39.312 9.922 1 94.06 117 PRO A O 1
ATOM 898 N N . GLN A 1 118 ? -5.844 41.406 9.547 1 90.06 118 GLN A N 1
ATOM 899 C CA . GLN A 1 118 ? -6.051 41.219 8.109 1 90.06 118 GLN A CA 1
ATOM 900 C C . GLN A 1 118 ? -4.734 40.906 7.402 1 90.06 118 GLN A C 1
ATOM 902 O O . GLN A 1 118 ? -4.73 40.281 6.344 1 90.06 118 GLN A O 1
ATOM 907 N N . ASP A 1 119 ? -3.686 41.312 7.988 1 92.06 119 ASP A N 1
ATOM 908 C CA . ASP A 1 119 ? -2.395 41.094 7.352 1 92.06 119 ASP A CA 1
ATOM 909 C C . ASP A 1 119 ? -1.938 39.656 7.578 1 92.06 119 ASP A C 1
ATOM 911 O O . ASP A 1 119 ? -1.025 39.156 6.902 1 92.06 119 ASP A O 1
ATOM 915 N N . LYS A 1 120 ? -2.564 38.969 8.484 1 92.12 120 LYS A N 1
ATOM 916 C CA . LYS A 1 120 ? -2.182 37.594 8.805 1 92.12 120 LYS A CA 1
ATOM 917 C C . LYS A 1 120 ? -3.172 36.594 8.219 1 92.12 120 LYS A C 1
ATOM 919 O O . LYS A 1 120 ? -2.785 35.5 7.812 1 92.12 120 LYS A O 1
ATOM 924 N N . VAL A 1 121 ? -4.398 36.938 8.242 1 94.88 121 VAL A N 1
ATOM 925 C CA . VAL A 1 121 ? -5.457 36.094 7.691 1 94.88 121 VAL A CA 1
ATOM 926 C C . VAL A 1 121 ? -6.223 36.875 6.617 1 94.88 121 VAL A C 1
ATOM 928 O O . VAL A 1 121 ? -6.992 37.781 6.926 1 94.88 121 VAL A O 1
ATOM 931 N N . SER A 1 122 ? -6.02 36.406 5.359 1 91.75 122 SER A N 1
ATOM 932 C CA . SER A 1 122 ? -6.672 37.062 4.246 1 91.75 122 SER A CA 1
ATOM 933 C C . SER A 1 122 ? -8.188 36.938 4.32 1 91.75 122 SER A C 1
ATOM 935 O O . SER A 1 122 ? -8.695 36.062 5.016 1 91.75 122 SER A O 1
ATOM 937 N N . THR A 1 123 ? -8.859 37.812 3.568 1 93.75 123 THR A N 1
ATOM 938 C CA . THR A 1 123 ? -10.32 37.75 3.52 1 93.75 123 THR A CA 1
ATOM 939 C C . THR A 1 123 ? -10.805 36.406 2.988 1 93.75 123 THR A C 1
ATOM 941 O O . THR A 1 123 ? -11.758 35.844 3.516 1 93.75 123 THR A O 1
ATOM 944 N N . ASP A 1 124 ? -10.164 35.906 1.971 1 89.88 124 ASP A N 1
ATOM 945 C CA . ASP A 1 124 ? -10.539 34.625 1.377 1 89.88 124 ASP A CA 1
ATOM 946 C C . ASP A 1 124 ? -10.359 33.469 2.371 1 89.88 124 ASP A C 1
ATOM 948 O O . ASP A 1 124 ? -11.242 32.625 2.521 1 89.88 124 ASP A O 1
ATOM 952 N N . LEU A 1 125 ? -9.203 33.469 2.98 1 93.88 125 LEU A N 1
ATOM 953 C CA . LEU A 1 125 ? -8.945 32.438 3.975 1 93.88 125 LEU A CA 1
ATOM 954 C C . LEU A 1 125 ? -9.953 32.5 5.113 1 93.88 125 LEU A C 1
ATOM 956 O O . LEU A 1 125 ? -10.469 31.484 5.57 1 93.88 125 LEU A O 1
ATOM 960 N N . ASN A 1 126 ? -10.164 33.719 5.535 1 96.06 126 ASN A N 1
ATOM 961 C CA . ASN A 1 126 ? -11.141 33.938 6.598 1 96.06 126 ASN A CA 1
ATOM 962 C C . ASN A 1 126 ? -12.5 33.312 6.242 1 96.06 126 ASN A C 1
ATOM 964 O O . ASN A 1 126 ? -13.109 32.625 7.059 1 96.06 126 ASN A O 1
ATOM 968 N N . HIS A 1 127 ? -12.914 33.531 5.039 1 94.69 127 HIS A N 1
ATOM 969 C CA . HIS A 1 127 ? -14.203 33.031 4.586 1 94.69 127 HIS A CA 1
ATOM 970 C C . HIS A 1 127 ? -14.234 31.5 4.59 1 94.69 127 HIS A C 1
ATOM 972 O O . HIS A 1 127 ? -15.203 30.891 5.047 1 94.69 127 HIS A O 1
ATOM 978 N N . ILE A 1 128 ? -13.289 30.891 4.105 1 93.81 128 ILE A N 1
ATOM 979 C CA . ILE A 1 128 ? -13.219 29.438 4.027 1 93.81 128 ILE A CA 1
ATOM 980 C C . ILE A 1 128 ? -13.227 28.828 5.434 1 93.81 128 ILE A C 1
ATOM 982 O O . ILE A 1 128 ? -13.945 27.859 5.699 1 93.81 128 ILE A O 1
ATOM 986 N N . VAL A 1 129 ? -12.414 29.438 6.328 1 96.12 129 VAL A N 1
ATOM 987 C CA . VAL A 1 129 ? -12.32 28.938 7.695 1 96.12 129 VAL A CA 1
ATOM 988 C C . VAL A 1 129 ? -13.672 29.078 8.391 1 96.12 129 VAL A C 1
ATOM 990 O O . VAL A 1 129 ? -14.117 28.188 9.109 1 96.12 129 VAL A O 1
ATOM 993 N N . GLN A 1 130 ? -14.312 30.188 8.156 1 96.81 130 GLN A N 1
ATOM 994 C CA . GLN A 1 130 ? -15.641 30.391 8.711 1 96.81 130 GLN A CA 1
ATOM 995 C C . GLN A 1 130 ? -16.594 29.297 8.25 1 96.81 130 GLN A C 1
ATOM 997 O O . GLN A 1 130 ? -17.375 28.766 9.047 1 96.81 130 GLN A O 1
ATOM 1002 N N . GLU A 1 131 ? -16.516 29.016 7.008 1 94.44 131 GLU A N 1
ATOM 1003 C CA . GLU A 1 131 ? -17.375 27.953 6.457 1 94.44 131 GLU A CA 1
ATOM 1004 C C . GLU A 1 131 ? -17.078 26.609 7.102 1 94.44 131 GLU A C 1
ATOM 1006 O O . GLU A 1 131 ? -17.984 25.859 7.43 1 94.44 131 GLU A O 1
ATOM 1011 N N . GLU A 1 132 ? -15.867 26.312 7.289 1 93.75 132 GLU A N 1
ATOM 1012 C CA . GLU A 1 132 ? -15.453 25.062 7.91 1 93.75 132 GLU A CA 1
ATOM 1013 C C . GLU A 1 132 ? -15.945 24.969 9.352 1 93.75 132 GLU A C 1
ATOM 1015 O O . GLU A 1 132 ? -16.438 23.922 9.781 1 93.75 132 GLU A O 1
ATOM 1020 N N . ILE A 1 133 ? -15.797 26.031 10.05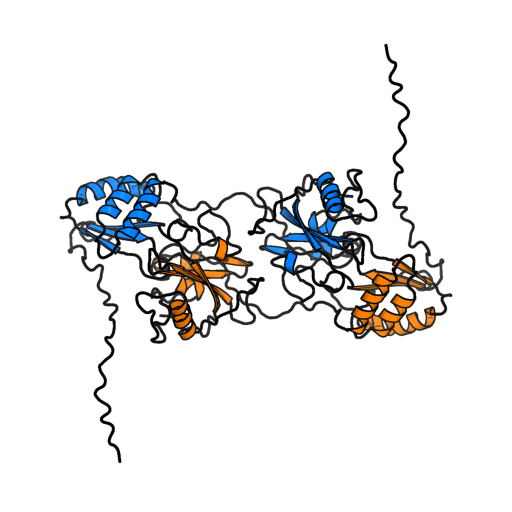5 1 96 133 ILE A N 1
ATOM 1021 C CA . ILE A 1 133 ? -16.25 26.062 11.438 1 96 133 ILE A CA 1
ATOM 1022 C C . ILE A 1 133 ? -17.766 25.875 11.492 1 96 133 ILE A C 1
ATOM 1024 O O . ILE A 1 133 ? -18.266 25.062 12.281 1 96 133 ILE A O 1
ATOM 1028 N N . ARG A 1 134 ? -18.453 26.531 10.648 1 95.94 134 ARG A N 1
ATOM 1029 C CA . ARG A 1 134 ? -19.906 26.5 10.672 1 95.94 134 ARG A CA 1
ATOM 1030 C C . ARG A 1 134 ? -20.438 25.141 10.234 1 95.94 134 ARG A C 1
ATOM 1032 O O . ARG A 1 134 ? -21.484 24.703 10.695 1 95.94 134 ARG A O 1
ATOM 1039 N N . SER A 1 135 ? -19.734 24.484 9.367 1 92.25 135 SER A N 1
ATOM 1040 C CA . SER A 1 135 ? -20.172 23.156 8.914 1 92.25 135 SER A CA 1
ATOM 1041 C C . SER A 1 135 ? -20.172 22.156 10.062 1 92.25 135 SER A C 1
ATOM 1043 O O . SER A 1 135 ? -20.938 21.188 10.039 1 92.25 135 SER A O 1
ATOM 1045 N N . GLY A 1 136 ? -19.266 22.312 11.008 1 90.44 136 GLY A N 1
ATOM 1046 C CA . GLY A 1 136 ? -19.156 21.406 12.141 1 90.44 136 GLY A CA 1
ATOM 1047 C C . GLY A 1 136 ? -18.453 20.109 11.797 1 90.44 136 GLY A C 1
ATOM 1048 O O . GLY A 1 136 ? -18.422 19.188 12.609 1 90.44 136 GLY A O 1
ATOM 1049 N N . ASN A 1 137 ? -17.828 20.094 10.617 1 83.69 137 ASN A N 1
ATOM 1050 C CA . ASN A 1 137 ? -17.297 18.828 10.133 1 83.69 137 ASN A CA 1
ATOM 1051 C C . ASN A 1 137 ? -15.82 18.656 10.508 1 83.69 137 ASN A C 1
ATOM 1053 O O . ASN A 1 137 ? -15.25 17.578 10.336 1 83.69 137 ASN A O 1
ATOM 1057 N N . VAL A 1 138 ? -15.211 19.734 10.969 1 86.44 138 VAL A N 1
ATOM 1058 C CA . VAL A 1 138 ? -13.797 19.641 11.344 1 86.44 138 VAL A CA 1
ATOM 1059 C C . VAL A 1 138 ? -13.68 19.281 12.82 1 86.44 138 VAL A C 1
ATOM 1061 O O . VAL A 1 138 ? -13.984 20.109 13.688 1 86.44 138 VAL A O 1
ATOM 1064 N N . LYS A 1 139 ? -13.25 18.125 13.023 1 83.19 139 LYS A N 1
ATOM 1065 C CA . LYS A 1 139 ? -13.086 17.594 14.383 1 83.19 139 LYS A CA 1
ATOM 1066 C C . LYS A 1 139 ? -11.961 16.562 14.438 1 83.19 139 LYS A C 1
ATOM 1068 O O . LYS A 1 139 ? -11.414 16.172 13.398 1 83.19 139 LYS A O 1
ATOM 1073 N N . ALA A 1 140 ? -11.609 16.297 15.602 1 78.75 140 ALA A N 1
ATOM 1074 C CA . ALA A 1 140 ? -10.555 15.297 15.789 1 78.75 140 ALA A CA 1
ATOM 1075 C C . ALA A 1 140 ? -10.875 14.016 15.016 1 78.75 140 ALA A C 1
ATOM 1077 O O . ALA A 1 140 ? -12.031 13.578 14.977 1 78.75 140 ALA A O 1
ATOM 1078 N N . VAL A 1 141 ? -9.852 13.711 14.242 1 70.81 141 VAL A N 1
ATOM 1079 C CA . VAL A 1 141 ? -10.047 12.516 13.43 1 70.81 141 VAL A CA 1
ATOM 1080 C C . VAL A 1 141 ? -10.062 11.273 14.328 1 70.81 141 VAL A C 1
ATOM 1082 O O . VAL A 1 141 ? -9.195 11.117 15.195 1 70.81 141 VAL A O 1
ATOM 1085 N N . LYS A 1 142 ? -11.242 10.68 14.336 1 63.75 142 LYS A N 1
ATOM 1086 C CA . LYS A 1 142 ? -11.297 9.359 14.961 1 63.75 142 LYS A CA 1
ATOM 1087 C C . LYS A 1 142 ? -10.891 8.266 13.977 1 63.75 142 LYS A C 1
ATOM 1089 O O . LYS A 1 142 ? -11.32 8.266 12.82 1 63.75 142 LYS A O 1
ATOM 1094 N N . ARG A 1 143 ? -9.766 7.691 14.383 1 60.16 143 ARG A N 1
ATOM 1095 C CA . ARG A 1 143 ? -9.391 6.535 13.578 1 60.16 143 ARG A CA 1
ATOM 1096 C C . ARG A 1 143 ? -10.609 5.68 13.242 1 60.16 143 ARG A C 1
ATOM 1098 O O . ARG A 1 143 ? -11.43 5.391 14.117 1 60.16 143 ARG A O 1
ATOM 1105 N N . ASN A 1 144 ? -11 5.82 11.984 1 57.59 144 ASN A N 1
ATOM 1106 C CA . ASN A 1 144 ? -12.062 4.883 11.633 1 57.59 144 ASN A CA 1
ATOM 1107 C C . ASN A 1 144 ? -11.758 3.475 12.133 1 57.59 144 ASN A C 1
ATOM 1109 O O . ASN A 1 144 ? -10.852 2.816 11.633 1 57.59 144 ASN A O 1
ATOM 1113 N N . ARG A 1 145 ? -12.148 3.242 13.422 1 56.72 145 ARG A N 1
ATOM 1114 C CA . ARG A 1 145 ? -11.93 1.974 14.109 1 56.72 145 ARG A CA 1
ATOM 1115 C C . ARG A 1 145 ? -12.672 0.838 13.414 1 56.72 145 ARG A C 1
ATOM 1117 O O . ARG A 1 145 ? -12.836 -0.243 13.984 1 56.72 145 ARG A O 1
ATOM 1124 N N . VAL A 1 146 ? -13.109 1.228 12.172 1 60.75 146 VAL A N 1
ATOM 1125 C CA . VAL A 1 146 ? -13.781 0.078 11.578 1 60.75 146 VAL A CA 1
ATOM 1126 C C . VAL A 1 146 ? -12.797 -1.078 11.43 1 60.75 146 VAL A C 1
ATOM 1128 O O . VAL A 1 146 ? -11.727 -0.916 10.844 1 60.75 146 VAL A O 1
ATOM 1131 N N . LYS A 1 147 ? -13.07 -2.068 12.219 1 64.44 147 LYS A N 1
ATOM 1132 C CA . LYS A 1 147 ? -12.258 -3.279 12.102 1 64.44 147 LYS A CA 1
ATOM 1133 C C . LYS A 1 147 ? -12.164 -3.74 10.648 1 64.44 147 LYS A C 1
ATOM 1135 O O . LYS A 1 147 ? -13.18 -3.809 9.945 1 64.44 147 LYS A O 1
ATOM 1140 N N . ARG A 1 148 ? -11.047 -3.594 10.164 1 73.69 148 ARG A N 1
ATOM 1141 C CA . ARG A 1 148 ? -10.773 -4.129 8.828 1 73.69 148 ARG A CA 1
ATOM 1142 C C . ARG A 1 148 ? -9.867 -5.355 8.914 1 73.69 148 ARG A C 1
ATOM 1144 O O . ARG A 1 148 ? -8.883 -5.359 9.656 1 73.69 148 ARG A O 1
ATOM 1151 N N . TYR A 1 149 ? -10.445 -6.348 8.227 1 77.06 149 TYR A N 1
ATOM 1152 C CA . TYR A 1 149 ? -9.656 -7.574 8.227 1 77.06 149 TYR A CA 1
ATOM 1153 C C . TYR A 1 149 ? -8.953 -7.777 6.891 1 77.06 149 TYR A C 1
ATOM 1155 O O . TYR A 1 149 ? -9.555 -7.578 5.832 1 77.06 149 TYR A O 1
ATOM 1163 N N . ALA A 1 150 ? -7.672 -7.98 6.98 1 85.5 150 ALA A N 1
ATOM 1164 C CA . ALA A 1 150 ? -6.863 -8.562 5.914 1 85.5 150 ALA A CA 1
ATOM 1165 C C . ALA A 1 150 ? -5.922 -9.633 6.461 1 85.5 150 ALA A C 1
ATOM 1167 O O . ALA A 1 150 ? -5.355 -9.477 7.543 1 85.5 150 ALA A O 1
ATOM 1168 N N . PRO A 1 151 ? -5.883 -10.75 5.711 1 91.62 151 PRO A N 1
ATOM 1169 C CA . PRO A 1 151 ? -5.027 -11.82 6.227 1 91.62 151 PRO A CA 1
ATOM 1170 C C . PRO A 1 151 ? -3.547 -11.438 6.234 1 91.62 151 PRO A C 1
ATOM 1172 O O . PRO A 1 151 ? -3.094 -10.688 5.367 1 91.62 151 PRO A O 1
ATOM 1175 N N . PRO A 1 152 ? -2.824 -11.961 7.273 1 89 152 PRO A N 1
ATOM 1176 C CA . PRO A 1 152 ? -1.372 -11.781 7.211 1 89 152 PRO A CA 1
ATOM 1177 C C . PRO A 1 152 ? -0.726 -12.594 6.09 1 89 152 PRO A C 1
ATOM 1179 O O . PRO A 1 152 ? -1.247 -13.641 5.699 1 89 152 PRO A O 1
ATOM 1182 N N . TYR A 1 153 ? 0.344 -12.039 5.516 1 92.44 153 TYR A N 1
ATOM 1183 C CA . TYR A 1 153 ? 1.144 -12.812 4.574 1 92.44 153 TYR A CA 1
ATOM 1184 C C . TYR A 1 153 ? 1.997 -13.852 5.297 1 92.44 153 TYR A C 1
ATOM 1186 O O . TYR A 1 153 ? 3.066 -13.523 5.816 1 92.44 153 TYR A O 1
ATOM 1194 N N . THR A 1 154 ? 1.57 -15.148 5.285 1 90.88 154 THR A N 1
ATOM 1195 C CA . THR A 1 154 ? 2.248 -16.281 5.902 1 90.88 154 THR A CA 1
ATOM 1196 C C . THR A 1 154 ? 2.492 -17.391 4.883 1 90.88 154 THR A C 1
ATOM 1198 O O . THR A 1 154 ? 1.877 -18.453 4.961 1 90.88 154 THR A O 1
ATOM 1201 N N . PRO A 1 155 ? 3.428 -17.125 3.982 1 92.19 155 PRO A N 1
ATOM 1202 C CA . PRO A 1 155 ? 3.611 -18.094 2.896 1 92.19 155 PRO A CA 1
ATOM 1203 C C . PRO A 1 155 ? 4.066 -19.469 3.396 1 92.19 155 PRO A C 1
ATOM 1205 O O . PRO A 1 155 ? 3.811 -20.484 2.746 1 92.19 155 PRO A O 1
ATOM 1208 N N . GLU A 1 156 ? 4.66 -19.578 4.555 1 90.62 156 GLU A N 1
ATOM 1209 C CA . GLU A 1 156 ? 5.199 -20.828 5.082 1 90.62 156 GLU A CA 1
ATOM 1210 C C . GLU A 1 156 ? 4.102 -21.859 5.27 1 90.62 156 GLU A C 1
ATOM 1212 O O . GLU A 1 156 ? 4.32 -23.047 5.039 1 90.62 156 GLU A O 1
ATOM 1217 N N . THR A 1 157 ? 2.988 -21.406 5.629 1 90.38 157 THR A N 1
ATOM 1218 C CA . THR A 1 157 ? 1.879 -22.312 5.859 1 90.38 157 THR A CA 1
ATOM 1219 C C . THR A 1 157 ? 1.353 -22.875 4.535 1 90.38 157 THR A C 1
ATOM 1221 O O . THR A 1 157 ? 0.92 -24.016 4.465 1 90.38 157 THR A O 1
ATOM 1224 N N . TRP A 1 158 ? 1.42 -22.156 3.516 1 94.06 158 TRP A N 1
ATOM 1225 C CA . TRP A 1 158 ? 0.87 -22.531 2.213 1 94.06 158 TRP A CA 1
ATOM 1226 C C . TRP A 1 158 ? 1.9 -23.281 1.378 1 94.06 158 TRP A C 1
ATOM 1228 O O . TRP A 1 158 ? 1.55 -23.938 0.402 1 94.06 158 TRP A O 1
ATOM 1238 N N . ASN A 1 159 ? 3.162 -23.125 1.779 1 90.88 159 ASN A N 1
ATOM 1239 C CA . ASN A 1 159 ? 4.246 -23.625 0.938 1 90.88 159 ASN A CA 1
ATOM 1240 C C . ASN A 1 159 ? 4.805 -24.938 1.464 1 90.88 159 ASN A C 1
ATOM 1242 O O . ASN A 1 159 ? 5.777 -25.469 0.92 1 90.88 159 ASN A O 1
ATOM 1246 N N . ARG A 1 160 ? 4.137 -25.5 2.402 1 88.88 160 ARG A N 1
ATOM 1247 C CA . ARG A 1 160 ? 4.555 -26.781 2.967 1 88.88 160 ARG A CA 1
ATOM 1248 C C . ARG A 1 160 ? 4.086 -27.938 2.098 1 88.88 160 ARG A C 1
ATOM 1250 O O . ARG A 1 160 ? 2.951 -27.938 1.613 1 88.88 160 ARG A O 1
ATOM 1257 N N . TYR A 1 161 ? 4.984 -28.922 1.882 1 85.88 161 TYR A N 1
ATOM 1258 C CA . TYR A 1 161 ? 4.594 -30.156 1.215 1 85.88 161 TYR A CA 1
ATOM 1259 C C . TYR A 1 161 ? 3.816 -31.062 2.16 1 85.88 161 TYR A C 1
ATOM 1261 O O . TYR A 1 161 ? 4.172 -31.203 3.334 1 85.88 161 TYR A O 1
ATOM 1269 N N . PRO A 1 162 ? 2.701 -31.641 1.67 1 88 162 PRO A N 1
ATOM 1270 C CA . PRO A 1 162 ? 2.203 -31.641 0.292 1 88 162 PRO A CA 1
ATOM 1271 C C . PRO A 1 162 ? 1.145 -30.562 0.052 1 88 162 PRO A C 1
ATOM 1273 O O . PRO A 1 162 ? 0.575 -30.484 -1.04 1 88 162 PRO A O 1
ATOM 1276 N N . ASP A 1 163 ? 0.882 -29.688 1.003 1 89.62 163 ASP A N 1
ATOM 1277 C CA . ASP A 1 163 ? -0.188 -28.688 0.939 1 89.62 163 ASP A CA 1
ATOM 1278 C C . ASP A 1 163 ? -0.013 -27.766 -0.267 1 89.62 163 ASP A C 1
ATOM 1280 O O . ASP A 1 163 ? -0.992 -27.391 -0.912 1 89.62 163 ASP A O 1
ATOM 1284 N N . VAL A 1 164 ? 1.174 -27.484 -0.519 1 92.38 164 VAL A N 1
ATOM 1285 C CA . VAL A 1 164 ? 1.479 -26.547 -1.597 1 92.38 164 VAL A CA 1
ATOM 1286 C C . VAL A 1 164 ? 0.924 -27.078 -2.916 1 92.38 164 VAL A C 1
ATOM 1288 O O . VAL A 1 164 ? 0.505 -26.312 -3.779 1 92.38 164 VAL A O 1
ATOM 1291 N N . LEU A 1 165 ? 0.821 -28.406 -3.064 1 90.12 165 LEU A N 1
ATOM 1292 C CA . LEU A 1 165 ? 0.394 -29.031 -4.316 1 90.12 165 LEU A CA 1
ATOM 1293 C C . LEU A 1 165 ? -1.126 -29.141 -4.379 1 90.12 165 LEU A C 1
ATOM 1295 O O . LEU A 1 165 ? -1.695 -29.328 -5.457 1 90.12 165 LEU A O 1
ATOM 1299 N N . LEU A 1 166 ? -1.698 -28.969 -3.248 1 92.88 166 LEU A N 1
ATOM 1300 C CA . LEU A 1 166 ? -3.105 -29.359 -3.162 1 92.88 166 LEU A CA 1
ATOM 1301 C C . LEU A 1 166 ? -3.996 -28.125 -3.072 1 92.88 166 LEU A C 1
ATOM 1303 O O . LEU A 1 166 ? -5.223 -28.219 -3.15 1 92.88 166 LEU A O 1
ATOM 1307 N N . ASN A 1 167 ? -3.418 -26.938 -2.889 1 96.06 167 ASN A N 1
ATOM 1308 C CA . ASN A 1 167 ? -4.148 -25.688 -2.76 1 96.06 167 ASN A CA 1
ATOM 1309 C C . ASN A 1 167 ? -3.732 -24.688 -3.832 1 96.06 167 ASN A C 1
ATOM 1311 O O . ASN A 1 167 ? -2.545 -24.391 -3.984 1 96.06 167 ASN A O 1
ATOM 1315 N N . ASN A 1 168 ? -4.691 -24.203 -4.539 1 96.69 168 ASN A N 1
ATOM 1316 C CA . ASN A 1 168 ? -4.426 -23.297 -5.648 1 96.69 168 ASN A CA 1
ATOM 1317 C C . ASN A 1 168 ? -4.664 -21.844 -5.25 1 96.69 168 ASN A C 1
ATOM 1319 O O . ASN A 1 168 ? -4.672 -21.516 -4.066 1 96.69 168 ASN A O 1
ATOM 1323 N N . CYS A 1 169 ? -4.746 -20.938 -6.27 1 97.44 169 CYS A N 1
ATOM 1324 C CA . CYS A 1 169 ? -4.902 -19.5 -6.047 1 97.44 169 CYS A CA 1
ATOM 1325 C C . CYS A 1 169 ? -6.234 -19.188 -5.371 1 97.44 169 CYS A C 1
ATOM 1327 O O . CYS A 1 169 ? -6.344 -18.234 -4.613 1 97.44 169 CYS A O 1
ATOM 1329 N N . TYR A 1 170 ? -7.227 -19.984 -5.652 1 98.25 170 TYR A N 1
ATOM 1330 C CA . TYR A 1 170 ? -8.531 -19.766 -5.047 1 98.25 170 TYR A CA 1
ATOM 1331 C C . TYR A 1 170 ? -8.523 -20.141 -3.57 1 98.25 170 TYR A C 1
ATOM 1333 O O . TYR A 1 170 ? -9.062 -19.422 -2.732 1 98.25 170 TYR A O 1
ATOM 1341 N N . ASN A 1 171 ? -7.902 -21.297 -3.264 1 97.81 171 ASN A N 1
ATOM 1342 C CA . ASN A 1 171 ? -7.684 -21.641 -1.866 1 97.81 171 ASN A CA 1
ATOM 1343 C C . ASN A 1 171 ? -6.953 -20.547 -1.112 1 97.81 171 ASN A C 1
ATOM 1345 O O . ASN A 1 171 ? -7.359 -20.156 -0.014 1 97.81 171 ASN A O 1
ATOM 1349 N N . TYR A 1 172 ? -5.934 -20.094 -1.746 1 97.69 172 TYR A N 1
ATOM 1350 C CA . TYR A 1 172 ? -5.09 -19.094 -1.104 1 97.69 172 TYR A CA 1
ATOM 1351 C C . TYR A 1 172 ? -5.848 -17.797 -0.889 1 97.69 172 TYR A C 1
ATOM 1353 O O . TYR A 1 172 ? -5.855 -17.234 0.216 1 97.69 172 TYR A O 1
ATOM 1361 N N . ALA A 1 173 ? -6.492 -17.344 -1.94 1 97.06 173 ALA A N 1
ATOM 1362 C CA . ALA A 1 173 ? -7.219 -16.078 -1.864 1 97.06 173 ALA A CA 1
ATOM 1363 C C . ALA A 1 173 ? -8.328 -16.141 -0.818 1 97.06 173 ALA A C 1
ATOM 1365 O O . ALA A 1 173 ? -8.648 -15.141 -0.176 1 97.06 173 ALA A O 1
ATOM 1366 N N . SER A 1 174 ? -8.898 -17.312 -0.589 1 96.25 174 SER A N 1
ATOM 1367 C CA . SER A 1 174 ? -10.008 -17.484 0.341 1 96.25 174 SER A CA 1
ATOM 1368 C C . SER A 1 174 ? -9.508 -17.781 1.751 1 96.25 174 SER A C 1
ATOM 1370 O O . SER A 1 174 ? -10.297 -17.859 2.691 1 96.25 174 SER A O 1
ATOM 1372 N N . THR A 1 175 ? -8.273 -17.984 1.888 1 95.31 175 THR A N 1
ATOM 1373 C CA . THR A 1 175 ? -7.645 -18.328 3.154 1 95.31 175 THR A CA 1
ATOM 1374 C C . THR A 1 175 ? -8.18 -19.672 3.67 1 95.31 175 THR A C 1
ATOM 1376 O O . THR A 1 175 ? -8.359 -19.844 4.875 1 95.31 175 THR A O 1
ATOM 1379 N N . LYS A 1 176 ? -8.492 -20.547 2.723 1 95.75 176 LYS A N 1
ATOM 1380 C CA . LYS A 1 176 ? -9 -21.875 3.092 1 95.75 176 LYS A CA 1
ATOM 1381 C C . LYS A 1 176 ? -8.148 -22.984 2.488 1 95.75 176 LYS A C 1
ATOM 1383 O O . LYS A 1 176 ? -8.156 -23.188 1.272 1 95.75 176 LYS A O 1
ATOM 1388 N N . GLU A 1 177 ? -7.516 -23.641 3.379 1 94.44 177 GLU A N 1
ATOM 1389 C CA . GLU A 1 177 ? -6.688 -24.781 2.975 1 94.44 177 GLU A CA 1
ATOM 1390 C C . GLU A 1 177 ? -7.488 -26.078 2.992 1 94.44 177 GLU A C 1
ATOM 1392 O O . GLU A 1 177 ? -7.293 -26.922 3.871 1 94.44 177 GLU A O 1
ATOM 1397 N N . THR A 1 178 ? -8.281 -26.297 1.96 1 94.56 178 THR A N 1
ATOM 1398 C CA . THR A 1 178 ? -9.141 -27.484 1.916 1 94.56 178 THR A CA 1
ATOM 1399 C C . THR A 1 178 ? -8.398 -28.672 1.304 1 94.56 178 THR A C 1
ATOM 1401 O O . THR A 1 178 ? -8.867 -29.812 1.388 1 94.56 178 THR A O 1
ATOM 1404 N N . ASP A 1 179 ? -7.316 -28.422 0.665 1 94.38 179 ASP A N 1
ATOM 1405 C CA . ASP A 1 179 ? -6.539 -29.438 -0.034 1 94.38 179 ASP A CA 1
ATOM 1406 C C . ASP A 1 179 ? -7.383 -30.125 -1.104 1 94.38 179 ASP A C 1
ATOM 1408 O O . ASP A 1 179 ? -7.324 -31.359 -1.249 1 94.38 179 ASP A O 1
ATOM 1412 N N . THR A 1 180 ? -8.195 -29.359 -1.848 1 94.75 180 THR A N 1
ATOM 1413 C CA . THR A 1 180 ? -9.094 -29.906 -2.863 1 94.75 180 THR A CA 1
ATOM 1414 C C . THR A 1 180 ? -8.844 -29.234 -4.215 1 94.75 180 THR A C 1
ATOM 1416 O O . THR A 1 180 ? -9.562 -29.5 -5.18 1 94.75 180 THR A O 1
ATOM 1419 N N . PHE A 1 181 ? -7.816 -28.391 -4.195 1 96.31 181 PHE A N 1
ATOM 1420 C CA . PHE A 1 181 ? -7.633 -27.594 -5.402 1 96.31 181 PHE A CA 1
ATOM 1421 C C . PHE A 1 181 ? -8.953 -26.984 -5.852 1 96.31 181 PHE A C 1
ATOM 1423 O O . PHE A 1 181 ? -9.422 -27.25 -6.961 1 96.31 181 PHE A O 1
ATOM 1430 N N . ALA A 1 182 ? -9.508 -26.172 -4.996 1 97.56 182 ALA A N 1
ATOM 1431 C CA . ALA A 1 182 ? -10.875 -25.672 -5.066 1 97.56 182 ALA A CA 1
ATOM 1432 C C . ALA A 1 182 ? -11.133 -24.969 -6.398 1 97.56 182 ALA A C 1
ATOM 1434 O O . ALA A 1 182 ? -10.227 -24.391 -6.984 1 97.56 182 ALA A O 1
ATOM 1435 N N . GLN A 1 183 ? -12.375 -25.156 -6.797 1 97.88 183 GLN A N 1
ATOM 1436 C CA . GLN A 1 183 ? -12.852 -24.484 -8 1 97.88 183 GLN A CA 1
ATOM 1437 C C . GLN A 1 183 ? -14.07 -23.625 -7.707 1 97.88 183 GLN A C 1
ATOM 1439 O O . GLN A 1 183 ? -14.953 -24.031 -6.941 1 97.88 183 GLN A O 1
ATOM 1444 N N . PRO A 1 184 ? -14.094 -22.406 -8.328 1 97.88 184 PRO A N 1
ATOM 1445 C CA . PRO A 1 184 ? -15.281 -21.578 -8.117 1 97.88 184 PRO A CA 1
ATOM 1446 C C . PRO A 1 184 ? -16.578 -22.312 -8.453 1 97.88 184 PRO A C 1
ATOM 1448 O O . PRO A 1 184 ? -16.703 -22.891 -9.531 1 97.88 184 PRO A O 1
ATOM 1451 N N . GLY A 1 185 ? -17.484 -22.297 -7.488 1 97.81 185 GLY A N 1
ATOM 1452 C CA . GLY A 1 185 ? -18.828 -22.812 -7.719 1 97.81 185 GLY A CA 1
ATOM 1453 C C . GLY A 1 185 ? -18.953 -24.297 -7.414 1 97.81 185 GLY A C 1
ATOM 1454 O O . GLY A 1 185 ? -20.062 -24.828 -7.355 1 97.81 185 GLY A O 1
ATOM 1455 N N . ARG A 1 186 ? -17.859 -24.953 -7.223 1 97.31 186 ARG A N 1
ATOM 1456 C CA . ARG A 1 186 ? -17.922 -26.391 -6.988 1 97.31 186 ARG A CA 1
ATOM 1457 C C . ARG A 1 186 ? -18.688 -26.703 -5.711 1 97.31 186 ARG A C 1
ATOM 1459 O O . ARG A 1 186 ? -19.547 -27.578 -5.699 1 97.31 186 ARG A O 1
ATOM 1466 N N . ALA A 1 187 ? -18.422 -26.016 -4.656 1 96.25 187 ALA A N 1
ATOM 1467 C CA . ALA A 1 187 ? -19.031 -26.266 -3.359 1 96.25 187 ALA A CA 1
ATOM 1468 C C . ALA A 1 187 ? -20.531 -25.953 -3.395 1 96.25 187 ALA A C 1
ATOM 1470 O O . ALA A 1 187 ? -21.312 -26.5 -2.607 1 96.25 187 ALA A O 1
ATOM 1471 N N . THR A 1 188 ? -20.969 -25.141 -4.27 1 96.81 188 THR A N 1
ATOM 1472 C CA . THR A 1 188 ? -22.344 -24.688 -4.285 1 96.81 188 THR A CA 1
ATOM 1473 C C . THR A 1 188 ? -23.078 -25.219 -5.516 1 96.81 188 THR A C 1
ATOM 1475 O O . THR A 1 188 ? -24.188 -24.781 -5.828 1 96.81 188 THR A O 1
ATOM 1478 N N . ASN A 1 189 ? -22.469 -26.109 -6.293 1 96.25 189 ASN A N 1
ATOM 1479 C CA . ASN A 1 189 ? -23.031 -26.75 -7.477 1 96.25 189 ASN A CA 1
ATOM 1480 C C . ASN A 1 189 ? -23.344 -25.734 -8.57 1 96.25 189 ASN A C 1
ATOM 1482 O O . ASN A 1 189 ? -24.406 -25.797 -9.195 1 96.25 189 ASN A O 1
ATOM 1486 N N . ASN A 1 190 ? -22.531 -24.75 -8.703 1 97.31 190 ASN A N 1
ATOM 1487 C CA . ASN A 1 190 ? -22.531 -23.75 -9.773 1 97.31 190 ASN A CA 1
ATOM 1488 C C . ASN A 1 190 ? -21.156 -23.656 -10.445 1 97.31 190 ASN A C 1
ATOM 1490 O O . ASN A 1 190 ? -20.594 -22.562 -10.562 1 97.31 190 ASN A O 1
ATOM 1494 N N . SER A 1 191 ? -20.688 -24.781 -10.906 1 96.31 191 SER A N 1
ATOM 1495 C CA . SER A 1 191 ? -19.328 -24.922 -11.406 1 96.31 191 SER A CA 1
ATOM 1496 C C . SER A 1 191 ? -19.109 -24.078 -12.656 1 96.31 191 SER A C 1
ATOM 1498 O O . SER A 1 191 ? -20.062 -23.797 -13.398 1 96.31 191 SER A O 1
ATOM 1500 N N . LEU A 1 192 ? -17.875 -23.719 -12.859 1 95.06 192 LEU A N 1
ATOM 1501 C CA . LEU A 1 192 ? -17.453 -23 -14.055 1 95.06 192 LEU A CA 1
ATOM 1502 C C . LEU A 1 192 ? -17.844 -23.75 -15.312 1 95.06 192 LEU A C 1
ATOM 1504 O O . LEU A 1 192 ? -17.594 -24.953 -15.422 1 95.06 192 LEU A O 1
ATOM 1508 N N . PRO A 1 193 ? -18.484 -23.062 -16.203 1 94.12 193 PRO A N 1
ATOM 1509 C CA . PRO A 1 193 ? -18.641 -23.688 -17.516 1 94.12 193 PRO A CA 1
ATOM 1510 C C . PRO A 1 193 ? -17.328 -23.781 -18.281 1 94.12 193 PRO A C 1
ATOM 1512 O O . PRO A 1 193 ? -16.391 -23.031 -18 1 94.12 193 PRO A O 1
ATOM 1515 N N . TRP A 1 194 ? -17.234 -24.812 -19.172 1 92.25 194 TRP A N 1
ATOM 1516 C CA . TRP A 1 194 ? -16.031 -24.938 -19.969 1 92.25 194 TRP A CA 1
ATOM 1517 C C . TRP A 1 194 ? -16.328 -24.703 -21.453 1 92.25 194 TRP A C 1
ATOM 1519 O O . TRP A 1 194 ? -17.203 -25.375 -22.016 1 92.25 194 TRP A O 1
ATOM 1529 N N . PRO A 1 195 ? -15.664 -23.797 -22.094 1 91.44 195 PRO A N 1
ATOM 1530 C CA . PRO A 1 195 ? -14.773 -22.781 -21.531 1 91.44 195 PRO A CA 1
ATOM 1531 C C . PRO A 1 195 ? -15.523 -21.703 -20.766 1 91.44 195 PRO A C 1
ATOM 1533 O O . PRO A 1 195 ? -16.75 -21.609 -20.844 1 91.44 195 PRO A O 1
ATOM 1536 N N . PHE A 1 196 ? -14.844 -21.016 -19.922 1 95.62 196 PHE A N 1
ATOM 1537 C CA . PHE A 1 196 ? -15.508 -19.984 -19.125 1 95.62 196 PHE A CA 1
ATOM 1538 C C . PHE A 1 196 ? -14.945 -18.609 -19.438 1 95.62 196 PHE A C 1
ATOM 1540 O O . PHE A 1 196 ? -13.836 -18.484 -19.953 1 95.62 196 PHE A O 1
ATOM 1547 N N . THR A 1 197 ? -15.734 -17.578 -19.141 1 95.75 197 THR A N 1
ATOM 1548 C CA . THR A 1 197 ? -15.359 -16.172 -19.25 1 95.75 197 THR A CA 1
ATOM 1549 C C . THR A 1 197 ? -15.117 -15.555 -17.875 1 95.75 197 THR A C 1
ATOM 1551 O O . THR A 1 197 ? -15.336 -16.219 -16.859 1 95.75 197 THR A O 1
ATOM 1554 N N . GLY A 1 198 ? -14.664 -14.312 -17.938 1 96.06 198 GLY A N 1
ATOM 1555 C CA . GLY A 1 198 ? -14.562 -13.578 -16.688 1 96.06 198 GLY A CA 1
ATOM 1556 C C . GLY A 1 198 ? -15.883 -13.469 -15.945 1 96.06 198 GLY A C 1
ATOM 1557 O O . GLY A 1 198 ? -15.93 -13.594 -14.719 1 96.06 198 GLY A O 1
ATOM 1558 N N . ALA A 1 199 ? -16.891 -13.211 -16.672 1 96.25 199 ALA A N 1
ATOM 1559 C CA . ALA A 1 199 ? -18.234 -13.117 -16.094 1 96.25 199 ALA A CA 1
ATOM 1560 C C . ALA A 1 199 ? -18.641 -14.438 -15.445 1 96.25 199 ALA A C 1
ATOM 1562 O O . ALA A 1 199 ? -19.266 -14.445 -14.383 1 96.25 199 ALA A O 1
ATOM 1563 N N . ASP A 1 200 ? -18.297 -15.547 -16.062 1 97.25 200 ASP A N 1
ATOM 1564 C CA . ASP A 1 200 ? -18.594 -16.859 -15.516 1 97.25 200 ASP A CA 1
ATOM 1565 C C . ASP A 1 200 ? -17.859 -17.094 -14.203 1 97.25 200 ASP A C 1
ATOM 1567 O O . ASP A 1 200 ? -18.438 -17.594 -13.234 1 97.25 200 ASP A O 1
ATOM 1571 N N . ALA A 1 201 ? -16.547 -16.766 -14.273 1 97.44 201 ALA A N 1
ATOM 1572 C CA . ALA A 1 201 ? -15.734 -16.938 -13.078 1 97.44 201 ALA A CA 1
ATOM 1573 C C . ALA A 1 201 ? -16.281 -16.109 -11.922 1 97.44 201 ALA A C 1
ATOM 1575 O O . ALA A 1 201 ? -16.328 -16.562 -10.781 1 97.44 201 ALA A O 1
ATOM 1576 N N . ARG A 1 202 ? -16.672 -14.859 -12.219 1 96.69 202 ARG A N 1
ATOM 1577 C CA . ARG A 1 202 ? -17.281 -14 -11.211 1 96.69 202 ARG A CA 1
ATOM 1578 C C . ARG A 1 202 ? -18.562 -14.625 -10.656 1 96.69 202 ARG A C 1
ATOM 1580 O O . ARG A 1 202 ? -18.734 -14.711 -9.438 1 96.69 202 ARG A O 1
ATOM 1587 N N . ALA A 1 203 ? -19.391 -15.047 -11.508 1 97.56 203 ALA A N 1
ATOM 1588 C CA . ALA A 1 203 ? -20.688 -15.594 -11.102 1 97.56 203 ALA A CA 1
ATOM 1589 C C . ALA A 1 203 ? -20.5 -16.828 -10.227 1 97.56 203 ALA A C 1
ATOM 1591 O O . ALA A 1 203 ? -21.188 -16.984 -9.211 1 97.56 203 ALA A O 1
ATOM 1592 N N . SER A 1 204 ? -19.656 -17.719 -10.617 1 98.19 204 SER A N 1
ATOM 1593 C CA . SER A 1 204 ? -19.406 -18.938 -9.836 1 98.19 204 SER A CA 1
ATOM 1594 C C . SER A 1 204 ? -18.828 -18.594 -8.469 1 98.19 204 SER A C 1
ATOM 1596 O O . SER A 1 204 ? -19.188 -19.234 -7.469 1 98.19 204 SER A O 1
ATOM 1598 N N . SER A 1 205 ? -17.938 -17.625 -8.43 1 97.94 205 SER A N 1
ATOM 1599 C CA . SER A 1 205 ? -17.359 -17.203 -7.152 1 97.94 205 SER A CA 1
ATOM 1600 C C . SER A 1 205 ? -18.422 -16.562 -6.254 1 97.94 205 SER A C 1
ATOM 1602 O O . SER A 1 205 ? -18.406 -16.75 -5.039 1 97.94 205 SER A O 1
ATOM 1604 N N . GLU A 1 206 ? -19.312 -15.789 -6.84 1 97.94 206 GLU A N 1
ATOM 1605 C CA . GLU A 1 206 ? -20.406 -15.188 -6.086 1 97.94 206 GLU A CA 1
ATOM 1606 C C . GLU A 1 206 ? -21.312 -16.25 -5.484 1 97.94 206 GLU A C 1
ATOM 1608 O O . GLU A 1 206 ? -21.812 -16.094 -4.367 1 97.94 206 GLU A O 1
ATOM 1613 N N . SER A 1 207 ? -21.531 -17.297 -6.246 1 97.81 207 SER A N 1
ATOM 1614 C CA . SER A 1 207 ? -22.344 -18.391 -5.723 1 97.81 207 SER A CA 1
ATOM 1615 C C . SER A 1 207 ? -21.719 -19 -4.469 1 97.81 207 SER A C 1
ATOM 1617 O O . SER A 1 207 ? -22.438 -19.5 -3.604 1 97.81 207 SER A O 1
ATOM 1619 N N . ASP A 1 208 ? -20.375 -18.938 -4.379 1 98.06 208 ASP A N 1
ATOM 1620 C CA . ASP A 1 208 ? -19.672 -19.484 -3.223 1 98.06 208 ASP A CA 1
ATOM 1621 C C . ASP A 1 208 ? -19.703 -18.516 -2.045 1 98.06 208 ASP A C 1
ATOM 1623 O O . ASP A 1 208 ? -19.406 -18.891 -0.911 1 98.06 208 ASP A O 1
ATOM 1627 N N . GLY A 1 209 ? -19.953 -17.219 -2.297 1 96.94 209 GLY A N 1
ATOM 1628 C CA . GLY A 1 209 ? -20.047 -16.25 -1.214 1 96.94 209 GLY A CA 1
ATOM 1629 C C . GLY A 1 209 ? -19.203 -15.023 -1.433 1 96.94 209 GLY A C 1
ATOM 1630 O O . GLY A 1 209 ? -19.219 -14.094 -0.623 1 96.94 209 GLY A O 1
ATOM 1631 N N . CYS A 1 210 ? -18.406 -15.023 -2.484 1 96.25 210 CYS A N 1
ATOM 1632 C CA . CYS A 1 210 ? -17.672 -13.805 -2.803 1 96.25 210 CYS A CA 1
ATOM 1633 C C . CYS A 1 210 ? -18.609 -12.68 -3.201 1 96.25 210 CYS A C 1
ATOM 1635 O O . CYS A 1 210 ? -19.703 -12.938 -3.732 1 96.25 210 CYS A O 1
ATOM 1637 N N . VAL A 1 211 ? -18.188 -11.438 -2.863 1 94.56 211 VAL A N 1
ATOM 1638 C CA . VAL A 1 211 ? -19.047 -10.297 -3.162 1 94.56 211 VAL A CA 1
ATOM 1639 C C . VAL A 1 211 ? -18.312 -9.312 -4.066 1 94.56 211 VAL A C 1
ATOM 1641 O O . VAL A 1 211 ? -17.219 -8.836 -3.719 1 94.56 211 VAL A O 1
ATOM 1644 N N . PHE A 1 212 ? -18.891 -9 -5.152 1 92.31 212 PHE A N 1
ATOM 1645 C CA . PHE A 1 212 ? -18.344 -8.047 -6.109 1 92.31 212 PHE A CA 1
ATOM 1646 C C . PHE A 1 212 ? -18.172 -6.676 -5.473 1 92.31 212 PHE A C 1
ATOM 1648 O O . PHE A 1 212 ? -19.047 -6.215 -4.742 1 92.31 212 PHE A O 1
ATOM 1655 N N . VAL A 1 213 ? -16.969 -6.09 -5.66 1 86.25 213 VAL A N 1
ATOM 1656 C CA . VAL A 1 213 ? -16.703 -4.719 -5.227 1 86.25 213 VAL A CA 1
ATOM 1657 C C . VAL A 1 213 ? -16.266 -3.877 -6.422 1 86.25 213 VAL A C 1
ATOM 1659 O O . VAL A 1 213 ? -15.461 -4.32 -7.242 1 86.25 213 VAL A O 1
ATOM 1662 N N . THR A 1 214 ? -16.938 -2.736 -6.566 1 73.25 214 THR A N 1
ATOM 1663 C CA . THR A 1 214 ? -16.5 -1.821 -7.613 1 73.25 214 THR A CA 1
ATOM 1664 C C . THR A 1 214 ? -15.117 -1.263 -7.301 1 73.25 214 THR A C 1
ATOM 1666 O O . THR A 1 214 ? -14.812 -0.947 -6.145 1 73.25 214 THR A O 1
ATOM 1669 N N . ALA A 1 215 ? -14.297 -1.538 -8.234 1 59.47 215 ALA A N 1
ATOM 1670 C CA . ALA A 1 215 ? -12.898 -1.143 -8.102 1 59.47 215 ALA A CA 1
ATOM 1671 C C . ALA A 1 215 ? -12.773 0.24 -7.473 1 59.47 215 ALA A C 1
ATOM 1673 O O . ALA A 1 215 ? -13.406 1.196 -7.922 1 59.47 215 ALA A O 1
ATOM 1674 N N . GLU A 1 216 ? -12.586 0.25 -6.133 1 56.81 216 GLU A N 1
ATOM 1675 C CA . GLU A 1 216 ? -12.242 1.556 -5.578 1 56.81 216 GLU A CA 1
ATOM 1676 C C . GLU A 1 216 ? -10.75 1.827 -5.691 1 56.81 216 GLU A C 1
ATOM 1678 O O . GLU A 1 216 ? -9.945 0.894 -5.789 1 56.81 216 GLU A O 1
ATOM 1683 N N . THR A 1 217 ? -10.414 3.041 -5.973 1 52 217 THR A N 1
ATOM 1684 C CA . THR A 1 217 ? -9.062 3.574 -6.062 1 52 217 THR A CA 1
ATOM 1685 C C . THR A 1 217 ? -8.227 3.139 -4.863 1 52 217 THR A C 1
ATOM 1687 O O . THR A 1 217 ? -7.012 2.961 -4.977 1 52 217 THR A O 1
ATOM 1690 N N . THR A 1 218 ? -8.883 2.887 -3.707 1 55.66 218 THR A N 1
ATOM 1691 C CA . THR A 1 218 ? -8.078 2.826 -2.492 1 55.66 218 THR A CA 1
ATOM 1692 C C . THR A 1 218 ? -7.617 1.397 -2.219 1 55.66 218 THR A C 1
ATOM 1694 O O . THR A 1 218 ? -6.668 1.181 -1.466 1 55.66 218 THR A O 1
ATOM 1697 N N . MET A 1 219 ? -7.98 0.425 -2.998 1 64 219 MET A N 1
ATOM 1698 C CA . MET A 1 219 ? -7.617 -0.965 -2.746 1 64 219 MET A CA 1
ATOM 1699 C C . MET A 1 219 ? -7.367 -1.201 -1.26 1 64 219 MET A C 1
ATOM 1701 O O . MET A 1 219 ? -6.305 -1.692 -0.874 1 64 219 MET A O 1
ATOM 1705 N N . SER A 1 220 ? -8.266 -0.692 -0.298 1 70.06 220 SER A N 1
ATOM 1706 C CA . SER A 1 220 ? -8.211 -0.905 1.145 1 70.06 220 SER A CA 1
ATOM 1707 C C . SER A 1 220 ? -9.055 -2.107 1.558 1 70.06 220 SER A C 1
ATOM 1709 O O . SER A 1 220 ? -10.031 -2.447 0.889 1 70.06 220 SER A O 1
ATOM 1711 N N . ALA A 1 221 ? -8.5 -2.793 2.641 1 71.81 221 ALA A N 1
ATOM 1712 C CA . ALA A 1 221 ? -9.297 -3.889 3.186 1 71.81 221 ALA A CA 1
ATOM 1713 C C . ALA A 1 221 ? -10.711 -3.424 3.531 1 71.81 221 ALA A C 1
ATOM 1715 O O . ALA A 1 221 ? -10.898 -2.326 4.059 1 71.81 221 ALA A O 1
ATOM 1716 N N . PRO A 1 222 ? -11.672 -4.266 3.104 1 72.5 222 PRO A N 1
ATOM 1717 C CA . PRO A 1 222 ? -13.055 -3.943 3.477 1 72.5 222 PRO A CA 1
ATOM 1718 C C . PRO A 1 222 ? -13.281 -3.984 4.984 1 72.5 222 PRO A C 1
ATOM 1720 O O . PRO A 1 222 ? -12.43 -4.488 5.73 1 72.5 222 PRO A O 1
ATOM 1723 N N . SER A 1 223 ? -14.359 -3.395 5.398 1 73.38 223 SER A N 1
ATOM 1724 C CA . SER A 1 223 ? -14.719 -3.404 6.812 1 73.38 223 SER A CA 1
ATOM 1725 C C . SER A 1 223 ? -15.164 -4.793 7.262 1 73.38 223 SER A C 1
ATOM 1727 O O . SER A 1 223 ? -15.633 -5.59 6.449 1 73.38 223 SER A O 1
ATOM 1729 N N . GLY A 1 224 ? -14.914 -5.082 8.492 1 79.56 224 GLY A N 1
ATOM 1730 C CA . GLY A 1 224 ? -15.398 -6.324 9.062 1 79.56 224 GLY A CA 1
ATOM 1731 C C . GLY A 1 224 ? -14.461 -7.492 8.836 1 79.56 224 GLY A C 1
ATOM 1732 O O . GLY A 1 224 ? -13.234 -7.328 8.883 1 79.56 224 GLY A O 1
ATOM 1733 N N . ASP A 1 225 ? -15.102 -8.648 8.602 1 85.69 225 ASP A N 1
ATOM 1734 C CA . ASP A 1 225 ? -14.344 -9.891 8.5 1 85.69 225 ASP A CA 1
ATOM 1735 C C . ASP A 1 225 ? -14.031 -10.227 7.039 1 85.69 225 ASP A C 1
ATOM 1737 O O . ASP A 1 225 ? -13.648 -11.359 6.727 1 85.69 225 ASP A O 1
ATOM 1741 N N . GLU A 1 226 ? -14.195 -9.219 6.258 1 90.62 226 GLU A N 1
ATOM 1742 C CA . GLU A 1 226 ? -13.977 -9.445 4.832 1 90.62 226 GLU A CA 1
ATOM 1743 C C . GLU A 1 226 ? -12.625 -8.906 4.387 1 90.62 226 GLU A C 1
ATOM 1745 O O . GLU A 1 226 ? -12.148 -7.891 4.902 1 90.62 226 GLU A O 1
ATOM 1750 N N . HIS A 1 227 ? -11.992 -9.625 3.508 1 92.12 227 HIS A N 1
ATOM 1751 C CA . HIS A 1 227 ? -10.773 -9.125 2.883 1 92.12 227 HIS A CA 1
ATOM 1752 C C . HIS A 1 227 ? -10.93 -9.023 1.369 1 92.12 227 HIS A C 1
ATOM 1754 O O . HIS A 1 227 ? -11.883 -9.57 0.803 1 92.12 227 HIS A O 1
ATOM 1760 N N . LEU A 1 228 ? -10.062 -8.273 0.767 1 92.12 228 LEU A N 1
ATOM 1761 C CA . LEU A 1 228 ? -10.164 -7.965 -0.656 1 92.12 228 LEU A CA 1
ATOM 1762 C C . LEU A 1 228 ? -9.344 -8.953 -1.481 1 92.12 228 LEU A C 1
ATOM 1764 O O . LEU A 1 228 ? -8.227 -9.312 -1.1 1 92.12 228 LEU A O 1
ATOM 1768 N N . ALA A 1 229 ? -9.891 -9.375 -2.592 1 94.75 229 ALA A N 1
ATOM 1769 C CA . ALA A 1 229 ? -9.227 -10.211 -3.588 1 94.75 229 ALA A CA 1
ATOM 1770 C C . ALA A 1 229 ? -9.469 -9.68 -5 1 94.75 229 ALA A C 1
ATOM 1772 O O . ALA A 1 229 ? -10.391 -8.898 -5.223 1 94.75 229 ALA A O 1
ATOM 1773 N N . ALA A 1 230 ? -8.555 -10.047 -5.91 1 94.62 230 ALA A N 1
ATOM 1774 C CA . ALA A 1 230 ? -8.648 -9.609 -7.301 1 94.62 230 ALA A CA 1
ATOM 1775 C C . ALA A 1 230 ? -8.711 -10.805 -8.25 1 94.62 230 ALA A C 1
ATOM 1777 O O . ALA A 1 230 ? -7.852 -11.688 -8.195 1 94.62 230 ALA A O 1
ATOM 1778 N N . LEU A 1 231 ? -9.656 -10.766 -9.148 1 95.88 231 LEU A N 1
ATOM 1779 C CA . LEU A 1 231 ? -9.891 -11.867 -10.078 1 95.88 231 LEU A CA 1
ATOM 1780 C C . LEU A 1 231 ? -9.352 -11.523 -11.461 1 95.88 231 LEU A C 1
ATOM 1782 O O . LEU A 1 231 ? -9.609 -10.445 -11.992 1 95.88 231 LEU A O 1
ATOM 1786 N N . PHE A 1 232 ? -8.586 -12.43 -12 1 96 232 PHE A N 1
ATOM 1787 C CA . PHE A 1 232 ? -8.094 -12.391 -13.375 1 96 232 PHE A CA 1
ATOM 1788 C C . PHE A 1 232 ? -8.5 -13.656 -14.125 1 96 232 PHE A C 1
ATOM 1790 O O . PHE A 1 232 ? -8.695 -14.711 -13.523 1 96 232 PHE A O 1
ATOM 1797 N N . VAL A 1 233 ? -8.602 -13.531 -15.461 1 96 233 VAL A N 1
ATOM 1798 C CA . VAL A 1 233 ? -8.859 -14.703 -16.281 1 96 233 VAL A CA 1
ATOM 1799 C C . VAL A 1 233 ? -7.953 -14.688 -17.516 1 96 233 VAL A C 1
ATOM 1801 O O . VAL A 1 233 ? -7.551 -13.617 -17.984 1 96 233 VAL A O 1
ATOM 1804 N N . SER A 1 234 ? -7.531 -15.805 -17.859 1 93.5 234 SER A N 1
ATOM 1805 C CA . SER A 1 234 ? -6.871 -16.031 -19.141 1 93.5 234 SER A CA 1
ATOM 1806 C C . SER A 1 234 ? -7.715 -16.922 -20.062 1 93.5 234 SER A C 1
ATOM 1808 O O . SER A 1 234 ? -7.852 -18.125 -19.797 1 93.5 234 SER A O 1
ATOM 1810 N N . THR A 1 235 ? -8.242 -16.375 -21.109 1 89.25 235 THR A N 1
ATOM 1811 C CA . THR A 1 235 ? -9.172 -17.125 -21.938 1 89.25 235 THR A CA 1
ATOM 1812 C C . THR A 1 235 ? -8.656 -17.234 -23.375 1 89.25 235 THR A C 1
ATOM 1814 O O . THR A 1 235 ? -9.188 -18 -24.172 1 89.25 235 THR A O 1
ATOM 1817 N N . ARG A 1 236 ? -7.617 -16.578 -23.641 1 82.81 236 ARG A N 1
ATOM 1818 C CA . ARG A 1 236 ? -7.152 -16.547 -25.031 1 82.81 236 ARG A CA 1
ATOM 1819 C C . ARG A 1 236 ? -6.23 -17.719 -25.328 1 82.81 236 ARG A C 1
ATOM 1821 O O . ARG A 1 236 ? -6.32 -18.328 -26.391 1 82.81 236 ARG A O 1
ATOM 1828 N N . VAL A 1 237 ? -5.352 -18.016 -24.391 1 84.31 237 VAL A N 1
ATOM 1829 C CA . VAL A 1 237 ? -4.355 -19.047 -24.609 1 84.31 237 VAL A CA 1
ATOM 1830 C C . VAL A 1 237 ? -4.684 -20.266 -23.734 1 84.31 237 VAL A C 1
ATOM 1832 O O . VAL A 1 237 ? -4.664 -21.406 -24.219 1 84.31 237 VAL A O 1
ATOM 1835 N N . VAL A 1 238 ? -4.949 -19.844 -22.547 1 89.5 238 VAL A N 1
ATOM 1836 C CA . VAL A 1 238 ? -5.316 -20.906 -21.609 1 89.5 238 VAL A CA 1
ATOM 1837 C C . VAL A 1 238 ? -6.676 -20.594 -20.984 1 89.5 238 VAL A C 1
ATOM 1839 O O . VAL A 1 238 ? -7.09 -19.438 -20.938 1 89.5 238 VAL A O 1
ATOM 1842 N N . ASN A 1 239 ? -7.543 -21.5 -20.766 1 91.44 239 ASN A N 1
ATOM 1843 C CA . ASN A 1 239 ? -8.773 -21.328 -20 1 91.44 239 ASN A CA 1
ATOM 1844 C C . ASN A 1 239 ? -8.531 -21.484 -18.5 1 91.44 239 ASN A C 1
ATOM 1846 O O . ASN A 1 239 ? -8.781 -22.562 -17.938 1 91.44 239 ASN A O 1
ATOM 1850 N N . ASP A 1 240 ? -7.988 -20.359 -17.922 1 95.69 240 ASP A N 1
ATOM 1851 C CA . ASP A 1 240 ? -7.602 -20.375 -16.5 1 95.69 240 ASP A CA 1
ATOM 1852 C C . ASP A 1 240 ? -8.031 -19.094 -15.805 1 95.69 240 ASP A C 1
ATOM 1854 O O . ASP A 1 240 ? -8.438 -18.125 -16.453 1 95.69 240 ASP A O 1
ATOM 1858 N N . TYR A 1 241 ? -8.086 -19.125 -14.516 1 97.38 241 TYR A N 1
ATOM 1859 C CA . TYR A 1 241 ? -8.297 -17.938 -13.695 1 97.38 241 TYR A CA 1
ATOM 1860 C C . TYR A 1 241 ? -7.203 -17.812 -12.641 1 97.38 241 TYR A C 1
ATOM 1862 O O . TYR A 1 241 ? -6.449 -18.75 -12.398 1 97.38 241 TYR A O 1
ATOM 1870 N N . HIS A 1 242 ? -7.074 -16.609 -12.148 1 97.56 242 HIS A N 1
ATOM 1871 C CA . HIS A 1 242 ? -6.109 -16.328 -11.094 1 97.56 242 HIS A CA 1
ATOM 1872 C C . HIS A 1 242 ? -6.668 -15.328 -10.086 1 97.56 242 HIS A C 1
ATOM 1874 O O . HIS A 1 242 ? -7.449 -14.445 -10.445 1 97.56 242 HIS A O 1
ATOM 1880 N N . TRP A 1 243 ? -6.203 -15.562 -8.828 1 97.56 243 TRP A N 1
ATOM 1881 C CA . TRP A 1 243 ? -6.59 -14.656 -7.75 1 97.56 243 TRP A CA 1
ATOM 1882 C C . TRP A 1 243 ? -5.363 -14.086 -7.051 1 97.56 243 TRP A C 1
ATOM 1884 O O . TRP A 1 243 ? -4.395 -14.805 -6.797 1 97.56 243 TRP A O 1
ATOM 1894 N N . TYR A 1 244 ? -5.426 -12.789 -6.777 1 96.44 244 TYR A N 1
ATOM 1895 C CA . TYR A 1 244 ? -4.578 -12.141 -5.789 1 96.44 244 TYR A CA 1
ATOM 1896 C C . TYR A 1 244 ? -5.367 -11.805 -4.527 1 96.44 244 TYR A C 1
ATOM 1898 O O . TYR A 1 244 ? -6.586 -11.633 -4.578 1 96.44 244 TYR A O 1
ATOM 1906 N N . ARG A 1 245 ? -4.66 -11.711 -3.441 1 95.5 245 ARG A N 1
ATOM 1907 C CA . ARG A 1 245 ? -5.297 -11.32 -2.191 1 95.5 245 ARG A CA 1
ATOM 1908 C C . ARG A 1 245 ? -4.559 -10.156 -1.542 1 95.5 245 ARG A C 1
ATOM 1910 O O . ARG A 1 245 ? -3.326 -10.102 -1.572 1 95.5 245 ARG A O 1
ATOM 1917 N N . LEU A 1 246 ? -5.316 -9.203 -0.993 1 91.38 246 LEU A N 1
ATOM 1918 C CA . LEU A 1 246 ? -4.738 -8.117 -0.215 1 91.38 246 LEU A CA 1
ATOM 1919 C C . LEU A 1 246 ? -4.406 -8.578 1.2 1 91.38 246 LEU A C 1
ATOM 1921 O O . LEU A 1 246 ? -5.266 -9.109 1.904 1 91.38 246 LEU A O 1
ATOM 1925 N N . ASP A 1 247 ? -3.135 -8.32 1.581 1 90.81 247 ASP A N 1
ATOM 1926 C CA . ASP A 1 247 ? -2.674 -8.711 2.91 1 90.81 247 ASP A CA 1
ATOM 1927 C C . ASP A 1 247 ? -2.764 -7.539 3.887 1 90.81 247 ASP A C 1
ATOM 1929 O O . ASP A 1 247 ? -2.953 -6.395 3.475 1 90.81 247 ASP A O 1
ATOM 1933 N N . ASN A 1 248 ? -2.6 -7.879 5.188 1 83 248 ASN A N 1
ATOM 1934 C CA . ASN A 1 248 ? -2.77 -6.859 6.219 1 83 248 ASN A CA 1
ATOM 1935 C C . ASN A 1 248 ? -1.602 -5.879 6.234 1 83 248 ASN A C 1
ATOM 1937 O O . ASN A 1 248 ? -1.632 -4.883 6.961 1 83 248 ASN A O 1
ATOM 1941 N N . ASN A 1 249 ? -0.606 -6.129 5.395 1 77.06 249 ASN A N 1
ATOM 1942 C CA . ASN A 1 249 ? 0.52 -5.207 5.305 1 77.06 249 ASN A CA 1
ATOM 1943 C C . ASN A 1 249 ? 0.347 -4.223 4.152 1 77.06 249 ASN A C 1
ATOM 1945 O O . ASN A 1 249 ? 1.266 -3.465 3.836 1 77.06 249 ASN A O 1
ATOM 1949 N N . GLY A 1 250 ? -0.799 -4.293 3.516 1 79.12 250 GLY A N 1
ATOM 1950 C CA . GLY A 1 250 ? -1.119 -3.334 2.469 1 79.12 250 GLY A CA 1
ATOM 1951 C C . GLY A 1 250 ? -0.638 -3.768 1.097 1 79.12 250 GLY A C 1
ATOM 1952 O O . GLY A 1 250 ? -0.915 -3.102 0.097 1 79.12 250 GLY A O 1
ATOM 1953 N N . TYR A 1 251 ? 0.127 -4.82 1.033 1 85.56 251 TYR A N 1
ATOM 1954 C CA . TYR A 1 251 ? 0.564 -5.379 -0.242 1 85.56 251 TYR A CA 1
ATOM 1955 C C . TYR A 1 251 ? -0.284 -6.586 -0.63 1 85.56 251 TYR A C 1
ATOM 1957 O O . TYR A 1 251 ? -1.098 -7.059 0.165 1 85.56 251 TYR A O 1
ATOM 1965 N N . TRP A 1 252 ? -0.085 -6.941 -1.905 1 91.25 252 TRP A N 1
ATOM 1966 C CA . TRP A 1 252 ? -0.818 -8.094 -2.422 1 91.25 252 TRP A CA 1
ATOM 1967 C C . TRP A 1 252 ? 0.09 -9.312 -2.529 1 91.25 252 TRP A C 1
ATOM 1969 O O . TRP A 1 252 ? 1.307 -9.18 -2.68 1 91.25 252 TRP A O 1
ATOM 1979 N N . SER A 1 253 ? -0.513 -10.453 -2.381 1 95 253 SER A N 1
ATOM 1980 C CA . SER A 1 253 ? 0.158 -11.727 -2.59 1 95 253 SER A CA 1
ATOM 1981 C C . SER A 1 253 ? -0.724 -12.695 -3.373 1 95 253 SER A C 1
ATOM 1983 O O . SER A 1 253 ? -1.892 -12.406 -3.641 1 95 253 SER A O 1
ATOM 1985 N N . HIS A 1 254 ? -0.1 -13.773 -3.883 1 96.19 254 HIS A N 1
ATOM 1986 C CA . HIS A 1 254 ? -0.827 -14.789 -4.641 1 96.19 254 HIS A CA 1
ATOM 1987 C C . HIS A 1 254 ? -0.128 -16.141 -4.562 1 96.19 254 HIS A C 1
ATOM 1989 O O . HIS A 1 254 ? 0.977 -16.25 -4.027 1 96.19 254 HIS A O 1
ATOM 1995 N N . LYS A 1 255 ? -0.838 -17.125 -4.969 1 95 255 LYS A N 1
ATOM 1996 C CA . LYS A 1 255 ? -0.325 -18.484 -5.109 1 95 255 LYS A CA 1
ATOM 1997 C C . LYS A 1 255 ? -0.684 -19.062 -6.473 1 95 255 LYS A C 1
ATOM 1999 O O . LYS A 1 255 ? -1.812 -19.516 -6.68 1 95 255 LYS A O 1
ATOM 2004 N N . PRO A 1 256 ? 0.303 -19.141 -7.371 1 92.81 256 PRO A N 1
ATOM 2005 C CA . PRO A 1 256 ? 0.012 -19.656 -8.711 1 92.81 256 PRO A CA 1
ATOM 2006 C C . PRO A 1 256 ? -0.091 -21.172 -8.75 1 92.81 256 PRO A C 1
ATOM 2008 O O . PRO A 1 256 ? 0.898 -21.859 -9.031 1 92.81 256 PRO A O 1
ATOM 2011 N N . GLY A 1 257 ? -1.265 -21.609 -8.469 1 93.25 257 GLY A N 1
ATOM 2012 C CA . GLY A 1 257 ? -1.509 -23.031 -8.57 1 93.25 257 GLY A CA 1
ATOM 2013 C C . GLY A 1 257 ? -0.699 -23.844 -7.574 1 93.25 257 GLY A C 1
ATOM 2014 O O . GLY A 1 257 ? -0.783 -23.625 -6.367 1 93.25 257 GLY A O 1
ATOM 2015 N N . GLN A 1 258 ? 0.165 -24.719 -8.141 1 91.5 258 GLN A N 1
ATOM 2016 C CA . GLN A 1 258 ? 0.875 -25.688 -7.309 1 91.5 258 GLN A CA 1
ATOM 2017 C C . GLN A 1 258 ? 2.238 -25.156 -6.883 1 91.5 258 GLN A C 1
ATOM 2019 O O . GLN A 1 258 ? 3.037 -25.875 -6.285 1 91.5 258 GLN A O 1
ATOM 2024 N N . THR A 1 259 ? 2.479 -23.906 -7.137 1 90.31 259 THR A N 1
ATOM 2025 C CA . THR A 1 259 ? 3.744 -23.297 -6.734 1 90.31 259 THR A CA 1
ATOM 2026 C C . THR A 1 259 ? 3.562 -22.453 -5.484 1 90.31 259 THR A C 1
ATOM 2028 O O . THR A 1 259 ? 2.436 -22.141 -5.09 1 90.31 259 THR A O 1
ATOM 2031 N N . PRO A 1 260 ? 4.633 -22.125 -4.828 1 90.38 260 PRO A N 1
ATOM 2032 C CA . PRO A 1 260 ? 4.555 -21.438 -3.537 1 90.38 260 PRO A CA 1
ATOM 2033 C C . PRO A 1 260 ? 3.852 -20.078 -3.635 1 90.38 260 PRO A C 1
ATOM 2035 O O . PRO A 1 260 ? 3.967 -19.391 -4.652 1 90.38 260 PRO A O 1
ATOM 2038 N N . ALA A 1 261 ? 3.168 -19.812 -2.541 1 94.31 261 ALA A N 1
ATOM 2039 C CA . ALA A 1 261 ? 2.639 -18.453 -2.367 1 94.31 261 ALA A CA 1
ATOM 2040 C C . ALA A 1 261 ? 3.766 -17.422 -2.324 1 94.31 261 ALA A C 1
ATOM 2042 O O . ALA A 1 261 ? 4.836 -17.688 -1.769 1 94.31 261 ALA A O 1
ATOM 2043 N N . THR A 1 262 ? 3.479 -16.312 -2.91 1 92.25 262 THR A N 1
ATOM 2044 C CA . THR A 1 262 ? 4.492 -15.266 -2.982 1 92.25 262 THR A CA 1
ATOM 2045 C C . THR A 1 262 ? 3.838 -13.883 -3.006 1 92.25 262 THR A C 1
ATOM 2047 O O . THR A 1 262 ? 2.678 -13.75 -3.396 1 92.25 262 THR A O 1
ATOM 2050 N N . ASN A 1 263 ? 4.551 -12.922 -2.488 1 90.88 263 ASN A N 1
ATOM 2051 C CA . ASN A 1 263 ? 4.082 -11.539 -2.549 1 90.88 263 ASN A CA 1
ATOM 2052 C C . ASN A 1 263 ? 4.809 -10.75 -3.635 1 90.88 263 ASN A C 1
ATOM 2054 O O . ASN A 1 263 ? 4.781 -9.516 -3.637 1 90.88 263 ASN A O 1
ATOM 2058 N N . LEU A 1 264 ? 5.465 -11.516 -4.555 1 87.31 264 LEU A N 1
ATOM 2059 C CA . LEU A 1 264 ? 6.203 -10.891 -5.648 1 87.31 264 LEU A CA 1
ATOM 2060 C C . LEU A 1 264 ? 5.496 -11.117 -6.98 1 87.31 264 LEU A C 1
ATOM 2062 O O . LEU A 1 264 ? 4.789 -12.117 -7.152 1 87.31 264 LEU A O 1
ATOM 2066 N N . ASP A 1 265 ? 5.789 -10.125 -7.902 1 85.88 265 ASP A N 1
ATOM 2067 C CA . ASP A 1 265 ? 5.379 -10.344 -9.289 1 85.88 265 ASP A CA 1
ATOM 2068 C C . ASP A 1 265 ? 6.496 -11 -10.094 1 85.88 265 ASP A C 1
ATOM 2070 O O . ASP A 1 265 ? 7.504 -11.43 -9.531 1 85.88 265 ASP A O 1
ATOM 2074 N N . GLY A 1 266 ? 6.211 -11.203 -11.312 1 82.19 266 GLY A N 1
ATOM 2075 C CA . GLY A 1 266 ? 7.148 -11.898 -12.18 1 82.19 266 GLY A CA 1
ATOM 2076 C C . GLY A 1 266 ? 8.477 -11.18 -12.32 1 82.19 266 GLY A C 1
ATOM 2077 O O . GLY A 1 266 ? 9.477 -11.781 -12.703 1 82.19 266 GLY A O 1
ATOM 2078 N N . ASP A 1 267 ? 8.531 -9.891 -11.969 1 79.25 267 ASP A N 1
ATOM 2079 C CA . ASP A 1 267 ? 9.75 -9.102 -12.078 1 79.25 267 ASP A CA 1
ATOM 2080 C C . ASP A 1 267 ? 10.477 -9.023 -10.734 1 79.25 267 ASP A C 1
ATOM 2082 O O . ASP A 1 267 ? 11.5 -8.352 -10.609 1 79.25 267 ASP A O 1
ATOM 2086 N N . GLY A 1 268 ? 9.859 -9.695 -9.773 1 80.81 268 GLY A N 1
ATOM 2087 C CA . GLY A 1 268 ? 10.5 -9.742 -8.469 1 80.81 268 GLY A CA 1
ATOM 2088 C C . GLY A 1 268 ? 10.125 -8.57 -7.578 1 80.81 268 GLY A C 1
ATOM 2089 O O . GLY A 1 268 ? 10.734 -8.367 -6.527 1 80.81 268 GLY A O 1
ATOM 2090 N N . ASN A 1 269 ? 9.148 -7.82 -7.953 1 78.31 269 ASN A N 1
ATOM 2091 C CA . ASN A 1 269 ? 8.695 -6.684 -7.156 1 78.31 269 ASN A CA 1
ATOM 2092 C C . ASN A 1 269 ? 7.527 -7.062 -6.254 1 78.31 269 ASN A C 1
ATOM 2094 O O . ASN A 1 269 ? 6.695 -7.895 -6.621 1 78.31 269 ASN A O 1
ATOM 2098 N N . ARG A 1 270 ? 7.512 -6.367 -5.105 1 82.94 270 ARG A N 1
ATOM 2099 C CA . ARG A 1 270 ? 6.305 -6.496 -4.293 1 82.94 270 ARG A CA 1
ATOM 2100 C C . ARG A 1 270 ? 5.086 -5.961 -5.031 1 82.94 270 ARG A C 1
ATOM 2102 O O . ARG A 1 270 ? 5.191 -5.004 -5.801 1 82.94 270 ARG A O 1
ATOM 2109 N N . ILE A 1 271 ? 3.975 -6.504 -4.699 1 86.62 271 ILE A N 1
ATOM 2110 C CA . ILE A 1 271 ? 2.773 -6.191 -5.465 1 86.62 271 ILE A CA 1
ATOM 2111 C C . ILE A 1 271 ? 1.938 -5.156 -4.715 1 86.62 271 ILE A C 1
ATOM 2113 O O . ILE A 1 271 ? 1.386 -5.445 -3.65 1 86.62 271 ILE A O 1
ATOM 2117 N N . ARG A 1 272 ? 1.773 -3.996 -5.258 1 81.12 272 ARG A N 1
ATOM 2118 C CA . ARG A 1 272 ? 0.94 -2.939 -4.691 1 81.12 272 ARG A CA 1
ATOM 2119 C C . ARG A 1 272 ? -0.43 -2.904 -5.363 1 81.12 272 ARG A C 1
ATOM 2121 O O . ARG A 1 272 ? -1.431 -2.574 -4.723 1 81.12 272 ARG A O 1
ATOM 2128 N N . ASP A 1 273 ? -0.387 -3.094 -6.598 1 82.38 273 ASP A N 1
ATOM 2129 C CA . ASP A 1 273 ? -1.594 -3.162 -7.418 1 82.38 273 ASP A CA 1
ATOM 2130 C C . ASP A 1 273 ? -1.581 -4.398 -8.312 1 82.38 273 ASP A C 1
ATOM 2132 O O . ASP A 1 273 ? -0.833 -4.457 -9.289 1 82.38 273 ASP A O 1
ATOM 2136 N N . PRO A 1 274 ? -2.438 -5.383 -7.996 1 89.38 274 PRO A N 1
ATOM 2137 C CA . PRO A 1 274 ? -2.412 -6.621 -8.773 1 89.38 274 PRO A CA 1
ATOM 2138 C C . PRO A 1 274 ? -2.695 -6.395 -10.258 1 89.38 274 PRO A C 1
ATOM 2140 O O . PRO A 1 274 ? -2.318 -7.219 -11.094 1 89.38 274 PRO A O 1
ATOM 2143 N N . ARG A 1 275 ? -3.316 -5.277 -10.664 1 87.75 275 ARG A N 1
ATOM 2144 C CA . ARG A 1 275 ? -3.637 -5 -12.062 1 87.75 275 ARG A CA 1
ATOM 2145 C C . ARG A 1 275 ? -2.371 -4.77 -12.875 1 87.75 275 ARG A C 1
ATOM 2147 O O . ARG A 1 275 ? -2.379 -4.918 -14.102 1 87.75 275 ARG A O 1
ATOM 2154 N N . ASN A 1 276 ? -1.325 -4.5 -12.102 1 82.19 276 ASN A N 1
ATOM 2155 C CA . ASN A 1 276 ? -0.052 -4.25 -12.766 1 82.19 276 ASN A CA 1
ATOM 2156 C C . ASN A 1 276 ? 0.915 -5.418 -12.586 1 82.19 276 ASN A C 1
ATOM 2158 O O . ASN A 1 276 ? 2.064 -5.352 -13.023 1 82.19 276 ASN A O 1
ATOM 2162 N N . ALA A 1 277 ? 0.512 -6.406 -11.875 1 85.19 277 ALA A N 1
ATOM 2163 C CA . ALA A 1 277 ? 1.426 -7.473 -11.477 1 85.19 277 ALA A CA 1
ATOM 2164 C C . ALA A 1 277 ? 1.273 -8.695 -12.383 1 85.19 277 ALA A C 1
ATOM 2166 O O . ALA A 1 277 ? 2.148 -9.562 -12.414 1 85.19 277 ALA A O 1
ATOM 2167 N N . ALA A 1 278 ? 0.085 -8.852 -12.953 1 73.25 278 ALA A N 1
ATOM 2168 C CA . ALA A 1 278 ? -0.148 -10 -13.828 1 73.25 278 ALA A CA 1
ATOM 2169 C C . ALA A 1 278 ? 0.688 -9.891 -15.102 1 73.25 278 ALA A C 1
ATOM 2171 O O . ALA A 1 278 ? 0.192 -9.461 -16.141 1 73.25 278 ALA A O 1
ATOM 2172 N N . ASN A 1 279 ? 1.971 -10.344 -14.859 1 66.12 279 ASN A N 1
ATOM 2173 C CA . ASN A 1 279 ? 2.93 -10.141 -15.938 1 66.12 279 ASN A CA 1
ATOM 2174 C C . ASN A 1 279 ? 3.475 -11.469 -16.453 1 66.12 279 ASN A C 1
ATOM 2176 O O . ASN A 1 279 ? 3.436 -12.477 -15.75 1 66.12 279 ASN A O 1
ATOM 2180 N N . GLY A 1 280 ? 3.24 -11.828 -17.688 1 73.5 280 GLY A N 1
ATOM 2181 C CA . GLY A 1 280 ? 3.738 -12.992 -18.391 1 73.5 280 GLY A CA 1
ATOM 2182 C C . GLY A 1 280 ? 3.281 -13.047 -19.844 1 73.5 280 GLY A C 1
ATOM 2183 O O . GLY A 1 280 ? 2.49 -12.211 -20.281 1 73.5 280 GLY A O 1
ATOM 2184 N N . LEU A 1 281 ? 3.848 -14.008 -20.453 1 76.81 281 LEU A N 1
ATOM 2185 C CA . LEU A 1 281 ? 3.533 -14.133 -21.875 1 76.81 281 LEU A CA 1
ATOM 2186 C C . LEU A 1 281 ? 2.123 -14.68 -22.062 1 76.81 281 LEU A C 1
ATOM 2188 O O . LEU A 1 281 ? 1.518 -14.484 -23.125 1 76.81 281 LEU A O 1
ATOM 2192 N N . ILE A 1 282 ? 1.678 -15.375 -21.078 1 84.75 282 ILE A N 1
ATOM 2193 C CA . ILE A 1 282 ? 0.272 -15.766 -21.078 1 84.75 282 ILE A CA 1
ATOM 2194 C C . ILE A 1 282 ? -0.571 -14.656 -20.469 1 84.75 282 ILE A C 1
ATOM 2196 O O . ILE A 1 282 ? -0.404 -14.32 -19.281 1 84.75 282 ILE A O 1
ATOM 2200 N N . PRO A 1 283 ? -1.456 -14.141 -21.25 1 85.81 283 PRO A N 1
ATOM 2201 C CA . PRO A 1 283 ? -2.168 -12.953 -20.766 1 85.81 283 PRO A CA 1
ATOM 2202 C C . PRO A 1 283 ? -3.27 -13.297 -19.75 1 85.81 283 PRO A C 1
ATOM 2204 O O . PRO A 1 283 ? -4.094 -14.18 -20.016 1 85.81 283 PRO A O 1
ATOM 2207 N N . TYR A 1 284 ? -3.262 -12.727 -18.672 1 92.88 284 TYR A N 1
ATOM 2208 C CA . TYR A 1 284 ? -4.352 -12.688 -17.703 1 92.88 284 TYR A CA 1
ATOM 2209 C C . TYR A 1 284 ? -4.965 -11.297 -17.625 1 92.88 284 TYR A C 1
ATOM 2211 O O . TYR A 1 284 ? -4.262 -10.312 -17.391 1 92.88 284 TYR A O 1
ATOM 2219 N N . GLU A 1 285 ? -6.219 -11.219 -17.766 1 92 285 GLU A N 1
ATOM 2220 C CA . GLU A 1 285 ? -6.922 -9.945 -17.766 1 92 285 GLU A CA 1
ATOM 2221 C C . GLU A 1 285 ? -7.676 -9.727 -16.453 1 92 285 GLU A C 1
ATOM 2223 O O . GLU A 1 285 ? -8.289 -10.656 -15.93 1 92 285 GLU A O 1
ATOM 2228 N N . PHE A 1 286 ? -7.559 -8.508 -15.984 1 92.94 286 PHE A N 1
ATOM 2229 C CA . PHE A 1 286 ? -8.297 -8.148 -14.781 1 92.94 286 PHE A CA 1
ATOM 2230 C C . PHE A 1 286 ? -9.797 -8.219 -15.023 1 92.94 286 PHE A C 1
ATOM 2232 O O . PHE A 1 286 ? -10.289 -7.703 -16.031 1 92.94 286 PHE A O 1
ATOM 2239 N N . VAL A 1 287 ? -10.492 -8.836 -14.109 1 93.12 287 VAL A N 1
ATOM 2240 C CA . VAL A 1 287 ? -11.945 -8.945 -14.203 1 93.12 287 VAL A CA 1
ATOM 2241 C C . VAL A 1 287 ? -12.602 -8 -13.211 1 93.12 287 VAL A C 1
ATOM 2243 O O . VAL A 1 287 ? -13.344 -7.094 -13.602 1 93.12 287 VAL A O 1
ATOM 2246 N N . CYS A 1 288 ? -12.289 -8.195 -11.859 1 92.25 288 CYS A N 1
ATOM 2247 C CA . CYS A 1 288 ? -12.891 -7.371 -10.82 1 92.25 288 CYS A CA 1
ATOM 2248 C C . CYS A 1 288 ? -12.219 -7.617 -9.477 1 92.25 288 CYS A C 1
ATOM 2250 O O . CYS A 1 288 ? -11.391 -8.523 -9.344 1 92.25 288 CYS A O 1
ATOM 2252 N N . PHE A 1 289 ? -12.5 -6.723 -8.547 1 92.69 289 PHE A N 1
ATOM 2253 C CA . PHE A 1 289 ? -12.25 -6.977 -7.129 1 92.69 289 PHE A CA 1
ATOM 2254 C C . PHE A 1 289 ? -13.461 -7.617 -6.469 1 92.69 289 PHE A C 1
ATOM 2256 O O . PHE A 1 289 ? -14.602 -7.367 -6.867 1 92.69 289 PHE A O 1
ATOM 2263 N N . MET A 1 290 ? -13.148 -8.484 -5.477 1 93.56 290 MET A N 1
ATOM 2264 C CA . MET A 1 290 ? -14.219 -9.062 -4.668 1 93.56 290 MET A CA 1
ATOM 2265 C C . MET A 1 290 ? -13.836 -9.07 -3.191 1 93.56 290 MET A C 1
ATOM 2267 O O . MET A 1 290 ? -12.656 -9.133 -2.85 1 93.56 290 MET A O 1
ATOM 2271 N N . LYS A 1 291 ? -14.836 -8.914 -2.309 1 92.75 291 LYS A N 1
ATOM 2272 C CA . LYS A 1 291 ? -14.594 -9.141 -0.887 1 92.75 291 LYS A CA 1
ATOM 2273 C C . LYS A 1 291 ? -14.984 -10.562 -0.487 1 92.75 291 LYS A C 1
ATOM 2275 O O . LYS A 1 291 ? -15.977 -11.102 -0.982 1 92.75 291 LYS A O 1
ATOM 2280 N N . ILE A 1 292 ? -14.195 -11.102 0.329 1 94.75 292 ILE A N 1
ATOM 2281 C CA . ILE A 1 292 ? -14.352 -12.484 0.756 1 94.75 292 ILE A CA 1
ATOM 2282 C C . ILE A 1 292 ? -14.477 -12.547 2.277 1 94.75 292 ILE A C 1
ATOM 2284 O O . ILE A 1 292 ? -13.656 -11.977 2.996 1 94.75 292 ILE A O 1
ATOM 2288 N N . ASN A 1 293 ? -15.547 -13.086 2.777 1 93.19 293 ASN A N 1
ATOM 2289 C CA . ASN A 1 293 ? -15.688 -13.445 4.184 1 93.19 293 ASN A CA 1
ATOM 2290 C C . ASN A 1 293 ? -15.289 -14.898 4.434 1 93.19 293 ASN A C 1
ATOM 2292 O O . ASN A 1 293 ? -16.016 -15.82 4.062 1 93.19 293 ASN A O 1
ATOM 2296 N N . ARG A 1 294 ? -14.148 -15.102 5.051 1 87.69 294 ARG A N 1
ATOM 2297 C CA . ARG A 1 294 ? -13.586 -16.438 5.223 1 87.69 294 ARG A CA 1
ATOM 2298 C C . ARG A 1 294 ? -14.492 -17.297 6.098 1 87.69 294 ARG A C 1
ATOM 2300 O O . ARG A 1 294 ? -14.414 -18.531 6.059 1 87.69 294 ARG A O 1
ATOM 2307 N N . ASN A 1 295 ? -15.312 -16.719 6.848 1 90.62 295 ASN A N 1
ATOM 2308 C CA . ASN A 1 295 ? -16.156 -17.469 7.762 1 90.62 295 ASN A CA 1
ATOM 2309 C C . ASN A 1 295 ? -17.406 -18.016 7.055 1 90.62 295 ASN A C 1
ATOM 2311 O O . ASN A 1 295 ? -17.984 -19.016 7.492 1 90.62 295 ASN A O 1
ATOM 2315 N N . THR A 1 296 ? -17.781 -17.375 5.961 1 92.31 296 THR A N 1
ATOM 2316 C CA . THR A 1 296 ? -19.047 -17.766 5.344 1 92.31 296 THR A CA 1
ATOM 2317 C C . THR A 1 296 ? -18.797 -18.359 3.953 1 92.31 296 THR A C 1
ATOM 2319 O O . THR A 1 296 ? -19.656 -19.062 3.418 1 92.31 296 THR A O 1
ATOM 2322 N N . LEU A 1 297 ? -17.688 -18.047 3.369 1 94.94 297 LEU A N 1
ATOM 2323 C CA . LEU A 1 297 ? -17.391 -18.578 2.043 1 94.94 297 LEU A CA 1
ATOM 2324 C C . LEU A 1 297 ? -17.281 -20.109 2.08 1 94.94 297 LEU A C 1
ATOM 2326 O O . LEU A 1 297 ? -16.688 -20.672 3.006 1 94.94 297 LEU A O 1
ATOM 2330 N N . LYS A 1 298 ? -17.859 -20.734 1.063 1 94.25 298 LYS A N 1
ATOM 2331 C CA . LYS A 1 298 ? -17.75 -22.188 0.904 1 94.25 298 LYS A CA 1
ATOM 2332 C C . LYS A 1 298 ? -17 -22.547 -0.374 1 94.25 298 LYS A C 1
ATOM 2334 O O . LYS A 1 298 ? -17.438 -22.203 -1.475 1 94.25 298 LYS A O 1
ATOM 2339 N N . ILE A 1 299 ? -15.883 -23.234 -0.124 1 94.44 299 ILE A N 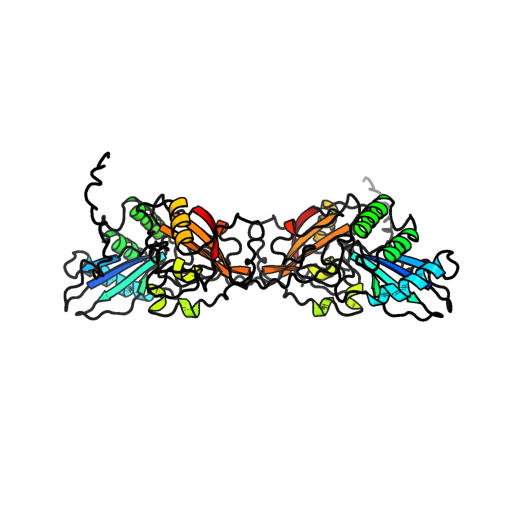1
ATOM 2340 C CA . ILE A 1 299 ? -15.18 -23.656 -1.328 1 94.44 299 ILE A CA 1
ATOM 2341 C C . ILE A 1 299 ? -14.875 -25.156 -1.249 1 94.44 299 ILE A C 1
ATOM 2343 O O . ILE A 1 299 ? -14.867 -25.734 -0.162 1 94.44 299 ILE A O 1
ATOM 2347 N N . ALA A 1 300 ? -14.742 -25.812 -2.398 1 92.12 300 ALA A N 1
ATOM 2348 C CA . ALA A 1 300 ? -14.445 -27.234 -2.535 1 92.12 300 ALA A CA 1
ATOM 2349 C C . ALA A 1 300 ? -13.672 -27.516 -3.82 1 92.12 300 ALA A C 1
ATOM 2351 O O . ALA A 1 300 ? -13.781 -26.766 -4.793 1 92.12 300 ALA A O 1
ATOM 2352 N N . MET B 1 1 ? -59.438 -26.5 -15.891 1 20.59 1 MET B N 1
ATOM 2353 C CA . MET B 1 1 ? -59.031 -27.594 -15.031 1 20.59 1 MET B CA 1
ATOM 2354 C C . MET B 1 1 ? -57.688 -28.156 -15.492 1 20.59 1 MET B C 1
ATOM 2356 O O . MET B 1 1 ? -57.5 -29.375 -15.516 1 20.59 1 MET B O 1
ATOM 2360 N N . LEU B 1 2 ? -56.906 -27.375 -16.281 1 23.25 2 LEU B N 1
ATOM 2361 C CA . LEU B 1 2 ? -55.844 -27.656 -17.234 1 23.25 2 LEU B CA 1
ATOM 2362 C C . LEU B 1 2 ? -54.625 -28.219 -16.516 1 23.25 2 LEU B C 1
ATOM 2364 O O . LEU B 1 2 ? -54.031 -27.562 -15.664 1 23.25 2 LEU B O 1
ATOM 2368 N N . VAL B 1 3 ? -54.469 -29.562 -16.328 1 21.03 3 VAL B N 1
ATOM 2369 C CA . VAL B 1 3 ? -53.688 -30.531 -15.578 1 21.03 3 VAL B CA 1
ATOM 2370 C C . VAL B 1 3 ? -52.219 -30.453 -16.031 1 21.03 3 VAL B C 1
ATOM 2372 O O . VAL B 1 3 ? -51.906 -30.766 -17.188 1 21.03 3 VAL B O 1
ATOM 2375 N N . CYS B 1 4 ? -51.5 -29.281 -15.695 1 20.78 4 CYS B N 1
ATOM 2376 C CA . CYS B 1 4 ? -50.156 -28.859 -16.109 1 20.78 4 CYS B CA 1
ATOM 2377 C C . CYS B 1 4 ? -49.125 -29.922 -15.766 1 20.78 4 CYS B C 1
ATOM 2379 O O . CYS B 1 4 ? -48.906 -30.234 -14.594 1 20.78 4 CYS B O 1
ATOM 2381 N N . LEU B 1 5 ? -48.938 -30.891 -16.609 1 19.8 5 LEU B N 1
ATOM 2382 C CA . LEU B 1 5 ? -48.156 -32.125 -16.516 1 19.8 5 LEU B CA 1
ATOM 2383 C C . LEU B 1 5 ? -46.688 -31.859 -16.297 1 19.8 5 LEU B C 1
ATOM 2385 O O . LEU B 1 5 ? -46.031 -31.281 -17.156 1 19.8 5 LEU B O 1
ATOM 2389 N N . ILE B 1 6 ? -46.219 -31.531 -15.023 1 20.83 6 ILE B N 1
ATOM 2390 C CA . ILE B 1 6 ? -44.969 -31.094 -14.43 1 20.83 6 ILE B CA 1
ATOM 2391 C C . ILE B 1 6 ? -43.906 -32.156 -14.625 1 20.83 6 ILE B C 1
ATOM 2393 O O . ILE B 1 6 ? -43.906 -33.188 -13.938 1 20.83 6 ILE B O 1
ATOM 2397 N N . SER B 1 7 ? -43.594 -32.469 -15.898 1 18.56 7 SER B N 1
ATOM 2398 C CA . SER B 1 7 ? -42.844 -33.688 -16.125 1 18.56 7 SER B CA 1
ATOM 2399 C C . SER B 1 7 ? -41.531 -33.688 -15.336 1 18.56 7 SER B C 1
ATOM 2401 O O . SER B 1 7 ? -41.062 -32.625 -14.906 1 18.56 7 SER B O 1
ATOM 2403 N N . SER B 1 8 ? -40.781 -34.781 -15.391 1 20.3 8 SER B N 1
ATOM 2404 C CA . SER B 1 8 ? -39.812 -35.625 -14.711 1 20.3 8 SER B CA 1
ATOM 2405 C C . SER B 1 8 ? -38.406 -35 -14.688 1 20.3 8 SER B C 1
ATOM 2407 O O . SER B 1 8 ? -38.062 -34.219 -15.594 1 20.3 8 SER B O 1
ATOM 2409 N N . GLY B 1 9 ? -37.719 -34.906 -13.539 1 19.09 9 GLY B N 1
ATOM 2410 C CA . GLY B 1 9 ? -36.594 -34.406 -12.758 1 19.09 9 GLY B CA 1
ATOM 2411 C C . GLY B 1 9 ? -35.25 -34.781 -13.344 1 19.09 9 GLY B C 1
ATOM 2412 O O . GLY B 1 9 ? -34.844 -35.969 -13.273 1 19.09 9 GLY B O 1
ATOM 2413 N N . GLN B 1 10 ? -34.938 -34.344 -14.539 1 19.59 10 GLN B N 1
ATOM 2414 C CA . GLN B 1 10 ? -33.719 -34.906 -15.141 1 19.59 10 GLN B CA 1
ATOM 2415 C C . GLN B 1 10 ? -32.531 -34.656 -14.25 1 19.59 10 GLN B C 1
ATOM 2417 O O . GLN B 1 10 ? -32.312 -33.531 -13.773 1 19.59 10 GLN B O 1
ATOM 2422 N N . GLU B 1 11 ? -31.891 -35.688 -13.719 1 21.27 11 GLU B N 1
ATOM 2423 C CA . GLU B 1 11 ? -30.75 -35.906 -12.836 1 21.27 11 GLU B CA 1
ATOM 2424 C C . GLU B 1 11 ? -29.516 -35.156 -13.344 1 21.27 11 GLU B C 1
ATOM 2426 O O . GLU B 1 11 ? -29.141 -35.312 -14.516 1 21.27 11 GLU B O 1
ATOM 2431 N N . ALA B 1 12 ? -29.141 -34.094 -12.836 1 21.94 12 ALA B N 1
ATOM 2432 C CA . ALA B 1 12 ? -27.953 -33.281 -13.109 1 21.94 12 ALA B CA 1
ATOM 2433 C C . ALA B 1 12 ? -26.703 -34.156 -13.18 1 21.94 12 ALA B C 1
ATOM 2435 O O . ALA B 1 12 ? -26.469 -35 -12.305 1 21.94 12 ALA B O 1
ATOM 2436 N N . ALA B 1 13 ? -26.125 -34.375 -14.25 1 23.62 13 ALA B N 1
ATOM 2437 C CA . ALA B 1 13 ? -24.922 -35.156 -14.5 1 23.62 13 ALA B CA 1
ATOM 2438 C C . ALA B 1 13 ? -23.812 -34.812 -13.508 1 23.62 13 ALA B C 1
ATOM 2440 O O . ALA B 1 13 ? -23.438 -33.625 -13.383 1 23.62 13 ALA B O 1
ATOM 2441 N N . GLU B 1 14 ? -23.531 -35.406 -12.344 1 23.28 14 GLU B N 1
ATOM 2442 C CA . GLU B 1 14 ? -22.453 -35.438 -11.359 1 23.28 14 GLU B CA 1
ATOM 2443 C C . GLU B 1 14 ? -21.094 -35.406 -12.023 1 23.28 14 GLU B C 1
ATOM 2445 O O . GLU B 1 14 ? -20.703 -36.312 -12.734 1 23.28 14 GLU B O 1
ATOM 2450 N N . GLY B 1 15 ? -20.641 -34.375 -12.562 1 24 15 GLY B N 1
ATOM 2451 C CA . GLY B 1 15 ? -19.281 -34.406 -13.102 1 24 15 GLY B CA 1
ATOM 2452 C C . GLY B 1 15 ? -18.266 -34.969 -12.125 1 24 15 GLY B C 1
ATOM 2453 O O . GLY B 1 15 ? -18.016 -34.344 -11.078 1 24 15 GLY B O 1
ATOM 2454 N N . THR B 1 16 ? -18.016 -36.219 -11.898 1 25.03 16 THR B N 1
ATOM 2455 C CA . THR B 1 16 ? -17.016 -37.031 -11.211 1 25.03 16 THR B CA 1
ATOM 2456 C C . THR B 1 16 ? -15.609 -36.531 -11.508 1 25.03 16 THR B C 1
ATOM 2458 O O . THR B 1 16 ? -15.203 -36.438 -12.664 1 25.03 16 THR B O 1
ATOM 2461 N N . VAL B 1 17 ? -15.086 -35.594 -10.891 1 30.64 17 VAL B N 1
ATOM 2462 C CA . VAL B 1 17 ? -13.633 -35.594 -10.789 1 30.64 17 VAL B CA 1
ATOM 2463 C C . VAL B 1 17 ? -13.141 -37 -10.516 1 30.64 17 VAL B C 1
ATOM 2465 O O . VAL B 1 17 ? -13.312 -37.531 -9.406 1 30.64 17 VAL B O 1
ATOM 2468 N N . ASP B 1 18 ? -13.398 -37.875 -11.383 1 28.75 18 ASP B N 1
ATOM 2469 C CA . ASP B 1 18 ? -12.688 -39.156 -11.312 1 28.75 18 ASP B CA 1
ATOM 2470 C C . ASP B 1 18 ? -11.227 -38.938 -10.922 1 28.75 18 ASP B C 1
ATOM 2472 O O . ASP B 1 18 ? -10.516 -38.125 -11.539 1 28.75 18 ASP B O 1
ATOM 2476 N N . GLY B 1 19 ? -10.75 -38.812 -9.648 1 29.89 19 GLY B N 1
ATOM 2477 C CA . GLY B 1 19 ? -9.398 -39.094 -9.172 1 29.89 19 GLY B CA 1
ATOM 2478 C C . GLY B 1 19 ? -8.602 -39.969 -10.109 1 29.89 19 GLY B C 1
ATOM 2479 O O . GLY B 1 19 ? -7.941 -40.906 -9.672 1 29.89 19 GLY B O 1
ATOM 2480 N N . SER B 1 20 ? -9.039 -40 -11.289 1 31.17 20 SER B N 1
ATOM 2481 C CA . SER B 1 20 ? -8.211 -40.875 -12.125 1 31.17 20 SER B CA 1
ATOM 2482 C C . SER B 1 20 ? -6.734 -40.531 -11.984 1 31.17 20 SER B C 1
ATOM 2484 O O . SER B 1 20 ? -6.359 -39.344 -12.047 1 31.17 20 SER B O 1
ATOM 2486 N N . GLY B 1 21 ? -5.965 -41.094 -11.086 1 36.28 21 GLY B N 1
ATOM 2487 C CA . GLY B 1 21 ? -4.516 -41.188 -11.156 1 36.28 21 GLY B CA 1
ATOM 2488 C C . GLY B 1 21 ? -3.967 -40.781 -12.516 1 36.28 21 GLY B C 1
ATOM 2489 O O . GLY B 1 21 ? -4.727 -40.625 -13.477 1 36.28 21 GLY B O 1
ATOM 2490 N N . PRO B 1 22 ? -2.836 -40.125 -12.617 1 42.78 22 PRO B N 1
ATOM 2491 C CA . PRO B 1 22 ? -2.385 -39.906 -14 1 42.78 22 PRO B CA 1
ATOM 2492 C C . PRO B 1 22 ? -2.895 -41 -14.945 1 42.78 22 PRO B C 1
ATOM 2494 O O . PRO B 1 22 ? -2.961 -42.188 -14.57 1 42.78 22 PRO B O 1
ATOM 2497 N N . GLU B 1 23 ? -3.91 -40.75 -15.641 1 46.47 23 GLU B N 1
ATOM 2498 C CA . GLU B 1 23 ? -4.371 -41.75 -16.609 1 46.47 23 GLU B CA 1
ATOM 2499 C C . GLU B 1 23 ? -3.291 -42.781 -16.875 1 46.47 23 GLU B C 1
ATOM 2501 O O . GLU B 1 23 ? -3.588 -43.969 -16.969 1 46.47 23 GLU B O 1
ATOM 2506 N N . SER B 1 24 ? -2.104 -42.312 -17.484 1 58.03 24 SER B N 1
ATOM 2507 C CA . SER B 1 24 ? -1.176 -43.375 -17.844 1 58.03 24 SER B CA 1
ATOM 2508 C C . SER B 1 24 ? -0.156 -43.625 -16.734 1 58.03 24 SER B C 1
ATOM 2510 O O . SER B 1 24 ? 0.728 -42.781 -16.516 1 58.03 24 SER B O 1
ATOM 2512 N N . SER B 1 25 ? -0.558 -44.25 -15.695 1 74.81 25 SER B N 1
ATOM 2513 C CA . SER B 1 25 ? 0.25 -44.656 -14.547 1 74.81 25 SER B CA 1
ATOM 2514 C C . SER B 1 25 ? 1.488 -45.438 -14.992 1 74.81 25 SER B C 1
ATOM 2516 O O . SER B 1 25 ? 1.486 -46.062 -16.062 1 74.81 25 SER B O 1
ATOM 2518 N N . ILE B 1 26 ? 2.51 -45.125 -14.422 1 86.06 26 ILE B N 1
ATOM 2519 C CA . ILE B 1 26 ? 3.725 -45.938 -14.586 1 86.06 26 ILE B CA 1
ATOM 2520 C C . ILE B 1 26 ? 3.482 -47.344 -14.094 1 86.06 26 ILE B C 1
ATOM 2522 O O . ILE B 1 26 ? 3.062 -47.562 -12.953 1 86.06 26 ILE B O 1
ATOM 2526 N N . PRO B 1 27 ? 3.529 -48.344 -15.016 1 86.62 27 PRO B N 1
ATOM 2527 C CA . PRO B 1 27 ? 3.32 -49.719 -14.57 1 86.62 27 PRO B CA 1
ATOM 2528 C C . PRO B 1 27 ? 4.141 -50.094 -13.336 1 86.62 27 PRO B C 1
ATOM 2530 O O . PRO B 1 27 ? 5.246 -49.562 -13.156 1 86.62 27 PRO B O 1
ATOM 2533 N N . PRO B 1 28 ? 3.541 -50.938 -12.547 1 88.19 28 PRO B N 1
ATOM 2534 C CA . PRO B 1 28 ? 4.246 -51.312 -11.328 1 88.19 28 PRO B CA 1
ATOM 2535 C C . PRO B 1 28 ? 5.637 -51.875 -11.602 1 88.19 28 PRO B C 1
ATOM 2537 O O . PRO B 1 28 ? 5.816 -52.656 -12.539 1 88.19 28 PRO B O 1
ATOM 2540 N N . GLY B 1 29 ? 6.574 -51.5 -10.859 1 90.25 29 GLY B N 1
ATOM 2541 C CA . GLY B 1 29 ? 7.934 -52 -10.914 1 90.25 29 GLY B CA 1
ATOM 2542 C C . GLY B 1 29 ? 8.766 -51.375 -12.023 1 90.25 29 GLY B C 1
ATOM 2543 O O . GLY B 1 29 ? 9.945 -51.688 -12.172 1 90.25 29 GLY B O 1
ATOM 2544 N N . GLU B 1 30 ? 8.164 -50.531 -12.805 1 92.31 30 GLU B N 1
ATOM 2545 C CA . GLU B 1 30 ? 8.883 -49.969 -13.945 1 92.31 30 GLU B CA 1
ATOM 2546 C C . GLU B 1 30 ? 9.391 -48.562 -13.617 1 92.31 30 GLU B C 1
ATOM 2548 O O . GLU B 1 30 ? 8.953 -47.938 -12.641 1 92.31 30 GLU B O 1
ATOM 2553 N N . ASP B 1 31 ? 10.383 -48.281 -14.422 1 96.19 31 ASP B N 1
ATOM 2554 C CA . ASP B 1 31 ? 10.883 -46.906 -14.352 1 96.19 31 ASP B CA 1
ATOM 2555 C C . ASP B 1 31 ? 10.016 -45.938 -15.18 1 96.19 31 ASP B C 1
ATOM 2557 O O . ASP B 1 31 ? 9.305 -46.375 -16.078 1 96.19 31 ASP B O 1
ATOM 2561 N N . GLY B 1 32 ? 9.992 -44.656 -14.789 1 96.88 32 GLY B N 1
ATOM 2562 C CA . GLY B 1 32 ? 9.266 -43.656 -15.555 1 96.88 32 GLY B CA 1
ATOM 2563 C C . GLY B 1 32 ? 9.375 -42.281 -14.969 1 96.88 32 GLY B C 1
ATOM 2564 O O . GLY B 1 32 ? 10.156 -42.031 -14.039 1 96.88 32 GLY B O 1
ATOM 2565 N N . PHE B 1 33 ? 8.711 -41.344 -15.648 1 97.44 33 PHE B N 1
ATOM 2566 C CA . PHE B 1 33 ? 8.625 -39.969 -15.18 1 97.44 33 PHE B CA 1
ATOM 2567 C C . PHE B 1 33 ? 7.188 -39.469 -15.203 1 97.44 33 PHE B C 1
ATOM 2569 O O . PHE B 1 33 ? 6.438 -39.75 -16.141 1 97.44 33 PHE B O 1
ATOM 2576 N N . ILE B 1 34 ? 6.812 -38.781 -14.164 1 95.25 34 ILE B N 1
ATOM 2577 C CA . ILE B 1 34 ? 5.586 -38 -14.148 1 95.25 34 ILE B CA 1
ATOM 2578 C C . ILE B 1 34 ? 5.918 -36.5 -14.336 1 95.25 34 ILE B C 1
ATOM 2580 O O . ILE B 1 34 ? 6.695 -35.938 -13.562 1 95.25 34 ILE B O 1
ATOM 2584 N N . ILE B 1 35 ? 5.305 -35.969 -15.352 1 97.25 35 ILE B N 1
ATOM 2585 C CA . ILE B 1 35 ? 5.641 -34.594 -15.734 1 97.25 35 ILE B CA 1
ATOM 2586 C C . ILE B 1 35 ? 4.43 -33.688 -15.523 1 97.25 35 ILE B C 1
ATOM 2588 O O . ILE B 1 35 ? 3.318 -34.031 -15.945 1 97.25 35 ILE B O 1
ATOM 2592 N N . THR B 1 36 ? 4.629 -32.625 -14.812 1 95.81 36 THR B N 1
ATOM 2593 C CA . THR B 1 36 ? 3.621 -31.562 -14.703 1 95.81 36 THR B CA 1
ATOM 2594 C C . THR B 1 36 ? 4.137 -30.25 -15.305 1 95.81 36 THR B C 1
ATOM 2596 O O . THR B 1 36 ? 5.195 -29.766 -14.906 1 95.81 36 THR B O 1
ATOM 2599 N N . LEU B 1 37 ? 3.422 -29.766 -16.281 1 97.06 37 LEU B N 1
ATOM 2600 C CA . LEU B 1 37 ? 3.729 -28.438 -16.812 1 97.06 37 LEU B CA 1
ATOM 2601 C C . LEU B 1 37 ? 3.104 -27.344 -15.961 1 97.06 37 LEU B C 1
ATOM 2603 O O . LEU B 1 37 ? 1.881 -27.172 -15.961 1 97.06 37 LEU B O 1
ATOM 2607 N N . GLU B 1 38 ? 3.957 -26.594 -15.234 1 94.44 38 GLU B N 1
ATOM 2608 C CA . GLU B 1 38 ? 3.475 -25.516 -14.383 1 94.44 38 GLU B CA 1
ATOM 2609 C C . GLU B 1 38 ? 3.168 -24.266 -15.203 1 94.44 38 GLU B C 1
ATOM 2611 O O . GLU B 1 38 ? 4.066 -23.469 -15.492 1 94.44 38 GLU B O 1
ATOM 2616 N N . VAL B 1 39 ? 1.834 -24.125 -15.477 1 94.25 39 VAL B N 1
ATOM 2617 C CA . VAL B 1 39 ? 1.489 -23.016 -16.359 1 94.25 39 VAL B CA 1
ATOM 2618 C C . VAL B 1 39 ? 0.151 -22.406 -15.938 1 94.25 39 VAL B C 1
ATOM 2620 O O . VAL B 1 39 ? -0.16 -21.266 -16.281 1 94.25 39 VAL B O 1
ATOM 2623 N N . LEU B 1 40 ? -0.592 -23.109 -15.148 1 93.12 40 LEU B N 1
ATOM 2624 C CA . LEU B 1 40 ? -1.93 -22.656 -14.766 1 93.12 40 LEU B CA 1
ATOM 2625 C C . LEU B 1 40 ? -1.988 -22.312 -13.289 1 93.12 40 LEU B C 1
ATOM 2627 O O . LEU B 1 40 ? -1.089 -22.672 -12.523 1 93.12 40 LEU B O 1
ATOM 2631 N N . SER B 1 41 ? -3.027 -21.594 -12.898 1 92.75 41 SER B N 1
ATOM 2632 C CA . SER B 1 41 ? -3.146 -21.078 -11.531 1 92.75 41 SER B CA 1
ATOM 2633 C C . SER B 1 41 ? -4.422 -21.578 -10.867 1 92.75 41 SER B C 1
ATOM 2635 O O . SER B 1 41 ? -4.391 -22.078 -9.734 1 92.75 41 SER B O 1
ATOM 2637 N N . GLY B 1 42 ? -5.469 -21.438 -11.562 1 93.06 42 GLY B N 1
ATOM 2638 C CA . GLY B 1 42 ? -6.77 -21.797 -11.023 1 93.06 42 GLY B CA 1
ATOM 2639 C C . GLY B 1 42 ? -7.137 -23.25 -11.273 1 93.06 42 GLY B C 1
ATOM 2640 O O . GLY B 1 42 ? -7.559 -23.953 -10.352 1 93.06 42 GLY B O 1
ATOM 2641 N N . ILE B 1 43 ? -6.977 -23.688 -12.508 1 93.19 43 ILE B N 1
ATOM 2642 C CA . ILE B 1 43 ? -7.258 -25.062 -12.891 1 93.19 43 ILE B CA 1
ATOM 2643 C C . ILE B 1 43 ? -5.98 -25.906 -12.789 1 93.19 43 ILE B C 1
ATOM 2645 O O . ILE B 1 43 ? -4.875 -25.359 -12.789 1 93.19 43 ILE B O 1
ATOM 2649 N N . PRO B 1 44 ? -6.129 -27.188 -12.656 1 91.75 44 PRO B N 1
ATOM 2650 C CA . PRO B 1 44 ? -4.938 -28.031 -12.531 1 91.75 44 PRO B CA 1
ATOM 2651 C C . PRO B 1 44 ? -4.039 -27.969 -13.766 1 91.75 44 PRO B C 1
ATOM 2653 O O . PRO B 1 44 ? -4.531 -27.906 -14.891 1 91.75 44 PRO B O 1
ATOM 2656 N N . ASP B 1 45 ? -2.803 -28.078 -13.477 1 95.19 45 ASP B N 1
ATOM 2657 C CA . ASP B 1 45 ? -1.812 -28.094 -14.547 1 95.19 45 ASP B CA 1
ATOM 2658 C C . ASP B 1 45 ? -1.868 -29.406 -15.336 1 95.19 45 ASP B C 1
ATOM 2660 O O . ASP B 1 45 ? -2.236 -30.438 -14.789 1 95.19 45 ASP B O 1
ATOM 2664 N N . PRO B 1 46 ? -1.562 -29.312 -16.656 1 94.69 46 PRO B N 1
ATOM 2665 C CA . PRO B 1 46 ? -1.446 -30.562 -17.422 1 94.69 46 PRO B CA 1
ATOM 2666 C C . PRO B 1 46 ? -0.361 -31.484 -16.875 1 94.69 46 PRO B C 1
ATOM 2668 O O . PRO B 1 46 ? 0.716 -31.016 -16.484 1 94.69 46 PRO B O 1
ATOM 2671 N N . GLN B 1 47 ? -0.682 -32.688 -16.797 1 95.25 47 GLN B N 1
ATOM 2672 C CA . GLN B 1 47 ? 0.226 -33.719 -16.312 1 95.25 47 GLN B CA 1
ATOM 2673 C C . GLN B 1 47 ? 0.222 -34.938 -17.219 1 95.25 47 GLN B C 1
ATOM 2675 O O . GLN B 1 47 ? -0.832 -35.344 -17.719 1 95.25 47 GLN B O 1
ATOM 2680 N N . TRP B 1 48 ? 1.399 -35.531 -17.469 1 96.12 48 TRP B N 1
ATOM 2681 C CA . TRP B 1 48 ? 1.511 -36.781 -18.25 1 96.12 48 TRP B CA 1
ATOM 2682 C C . TRP B 1 48 ? 2.697 -37.594 -17.781 1 96.12 48 TRP B C 1
ATOM 2684 O O . TRP B 1 48 ? 3.422 -37.188 -16.859 1 96.12 48 TRP B O 1
ATOM 2694 N N . THR B 1 49 ? 2.826 -38.781 -18.391 1 96.69 49 THR B N 1
ATOM 2695 C CA . THR B 1 49 ? 3.898 -39.688 -17.984 1 96.69 49 THR B CA 1
ATOM 2696 C C . THR B 1 49 ? 4.793 -40.031 -19.172 1 96.69 49 THR B C 1
ATOM 2698 O O . THR B 1 49 ? 4.348 -40 -20.312 1 96.69 49 THR B O 1
ATOM 2701 N N . ILE B 1 50 ? 5.984 -40.219 -18.875 1 96.94 50 ILE B N 1
ATOM 2702 C CA . ILE B 1 50 ? 6.938 -40.812 -19.797 1 96.94 50 ILE B CA 1
ATOM 2703 C C . ILE B 1 50 ? 7.301 -42.219 -19.297 1 96.94 50 ILE B C 1
ATOM 2705 O O . ILE B 1 50 ? 7.984 -42.375 -18.297 1 96.94 50 ILE B O 1
ATOM 2709 N N . GLN B 1 51 ? 6.844 -43.156 -20.016 1 95.75 51 GLN B N 1
ATOM 2710 C CA . GLN B 1 51 ? 7.082 -44.531 -19.609 1 95.75 51 GLN B CA 1
ATOM 2711 C C . GLN B 1 51 ? 8.438 -45.031 -20.125 1 95.75 51 GLN B C 1
ATOM 2713 O O . GLN B 1 51 ? 9.031 -44.438 -21.016 1 95.75 51 GLN B O 1
ATOM 2718 N N . GLN B 1 52 ? 8.859 -46.094 -19.578 1 94.25 52 GLN B N 1
ATOM 2719 C CA . GLN B 1 52 ? 10.18 -46.625 -19.891 1 94.25 52 GLN B CA 1
ATOM 2720 C C . GLN B 1 52 ? 10.305 -46.969 -21.375 1 94.25 52 GLN B C 1
ATOM 2722 O O . GLN B 1 52 ? 11.383 -46.875 -21.953 1 94.25 52 GLN B O 1
ATOM 2727 N N . ASN B 1 53 ? 9.195 -47.344 -22.016 1 93.19 53 ASN B N 1
ATOM 2728 C CA . ASN B 1 53 ? 9.242 -47.781 -23.406 1 93.19 53 ASN B CA 1
ATOM 2729 C C . ASN B 1 53 ? 9.148 -46.594 -24.375 1 93.19 53 ASN B C 1
ATOM 2731 O O . ASN B 1 53 ? 9.227 -46.781 -25.594 1 93.19 53 ASN B O 1
ATOM 2735 N N . ASP B 1 54 ? 8.938 -45.438 -23.875 1 94.69 54 ASP B N 1
ATOM 2736 C CA . ASP B 1 54 ? 9 -44.219 -24.719 1 94.69 54 ASP B CA 1
ATOM 2737 C C . ASP B 1 54 ? 10.375 -44.094 -25.359 1 94.69 54 ASP B C 1
ATOM 2739 O O . ASP B 1 54 ? 11.398 -44.219 -24.688 1 94.69 54 ASP B O 1
ATOM 2743 N N . PRO B 1 55 ? 10.422 -43.844 -26.641 1 95.75 55 PRO B N 1
ATOM 2744 C CA . PRO B 1 55 ? 11.711 -43.75 -27.328 1 95.75 55 PRO B CA 1
ATOM 2745 C C . PRO B 1 55 ? 12.594 -42.625 -26.766 1 95.75 55 PRO B C 1
ATOM 2747 O O . PRO B 1 55 ? 13.812 -42.656 -26.953 1 95.75 55 PRO B O 1
ATOM 2750 N N . ARG B 1 56 ? 12.062 -41.656 -26.109 1 95.31 56 ARG B N 1
ATOM 2751 C CA . ARG B 1 56 ? 12.812 -40.531 -25.594 1 95.31 56 ARG B CA 1
ATOM 2752 C C . ARG B 1 56 ? 13.203 -40.75 -24.141 1 95.31 56 ARG B C 1
ATOM 2754 O O . ARG B 1 56 ? 13.852 -39.906 -23.516 1 95.31 56 ARG B O 1
ATOM 2761 N N . PHE B 1 57 ? 12.859 -41.812 -23.547 1 97.12 57 PHE B N 1
ATOM 2762 C CA . PHE B 1 57 ? 13.023 -42.094 -22.125 1 97.12 57 PHE B CA 1
ATOM 2763 C C . PHE B 1 57 ? 14.492 -41.969 -21.719 1 97.12 57 PHE B C 1
ATOM 2765 O O . PHE B 1 57 ? 14.82 -41.281 -20.75 1 97.12 57 PHE B O 1
ATOM 2772 N N . SER B 1 58 ? 15.367 -42.594 -22.469 1 96.75 58 SER B N 1
ATOM 2773 C CA . SER B 1 58 ? 16.781 -42.594 -22.125 1 96.75 58 SER B CA 1
ATOM 2774 C C . SER B 1 58 ? 17.375 -41.188 -22.172 1 96.75 58 SER B C 1
ATOM 2776 O O . SER B 1 58 ? 18.203 -40.844 -21.344 1 96.75 58 SER B O 1
ATOM 2778 N N . GLU B 1 59 ? 16.984 -40.469 -23.172 1 97.88 59 GLU B N 1
ATOM 2779 C CA . GLU B 1 59 ? 17.469 -39.094 -23.297 1 97.88 59 GLU B CA 1
ATOM 2780 C C . GLU B 1 59 ? 16.984 -38.219 -22.125 1 97.88 59 GLU B C 1
ATOM 2782 O O . GLU B 1 59 ? 17.734 -37.438 -21.578 1 97.88 59 GLU B O 1
ATOM 2787 N N . VAL B 1 60 ? 15.711 -38.375 -21.734 1 98.19 60 VAL B N 1
ATOM 2788 C CA . VAL B 1 60 ? 15.141 -37.656 -20.609 1 98.19 60 VAL B CA 1
ATOM 2789 C C . VAL B 1 60 ? 15.922 -38 -19.328 1 98.19 60 VAL B C 1
ATOM 2791 O O . VAL B 1 60 ? 16.281 -37.125 -18.562 1 98.19 60 VAL B O 1
ATOM 2794 N N . GLN B 1 61 ? 16.203 -39.281 -19.156 1 97.12 61 GLN B N 1
ATOM 2795 C CA . GLN B 1 61 ? 16.938 -39.75 -17.984 1 97.12 61 GLN B CA 1
ATOM 2796 C C . GLN B 1 61 ? 18.312 -39.062 -17.891 1 97.12 61 GLN B C 1
ATOM 2798 O O . GLN B 1 61 ? 18.734 -38.625 -16.828 1 97.12 61 GLN B O 1
ATOM 2803 N N . ASN B 1 62 ? 18.969 -39.062 -18.969 1 97.31 62 ASN B N 1
ATOM 2804 C CA . ASN B 1 62 ? 20.312 -38.5 -19.016 1 97.31 62 ASN B CA 1
ATOM 2805 C C . ASN B 1 62 ? 20.297 -37 -18.703 1 97.31 62 ASN B C 1
ATOM 2807 O O . ASN B 1 62 ? 21.078 -36.531 -17.875 1 97.31 62 ASN B O 1
ATOM 2811 N N . LEU B 1 63 ? 19.406 -36.281 -19.328 1 98.12 63 LEU B N 1
ATOM 2812 C CA . LEU B 1 63 ? 19.344 -34.844 -19.125 1 98.12 63 LEU B CA 1
ATOM 2813 C C . LEU B 1 63 ? 18.844 -34.5 -17.734 1 98.12 63 LEU B C 1
ATOM 2815 O O . LEU B 1 63 ? 19.266 -33.531 -17.141 1 98.12 63 LEU B O 1
ATOM 2819 N N . TYR B 1 64 ? 17.984 -35.312 -17.219 1 97.94 64 TYR B N 1
ATOM 2820 C CA . TYR B 1 64 ? 17.406 -35.094 -15.898 1 97.94 64 TYR B CA 1
ATOM 2821 C C . TYR B 1 64 ? 18.469 -35.188 -14.805 1 97.94 64 TYR B C 1
ATOM 2823 O O . TYR B 1 64 ? 18.438 -34.438 -13.828 1 97.94 64 TYR B O 1
ATOM 2831 N N . ARG B 1 65 ? 19.359 -36.156 -14.945 1 96 65 ARG B N 1
ATOM 2832 C CA . ARG B 1 65 ? 20.422 -36.344 -13.977 1 96 65 ARG B CA 1
ATOM 2833 C C . ARG B 1 65 ? 21.219 -35.062 -13.758 1 96 65 ARG B C 1
ATOM 2835 O O . ARG B 1 65 ? 21.547 -34.719 -12.625 1 96 65 ARG B O 1
ATOM 2842 N N . ASP B 1 66 ? 21.406 -34.406 -14.773 1 95.62 66 ASP B N 1
ATOM 2843 C CA . ASP B 1 66 ? 22.156 -33.156 -14.688 1 95.62 66 ASP B CA 1
ATOM 2844 C C . ASP B 1 66 ? 21.25 -32 -14.266 1 95.62 66 ASP B C 1
ATOM 2846 O O . ASP B 1 66 ? 21.641 -31.156 -13.461 1 95.62 66 ASP B O 1
ATOM 2850 N N . ALA B 1 67 ? 20.094 -31.953 -14.805 1 95.94 67 ALA B N 1
ATOM 2851 C CA . ALA B 1 67 ? 19.172 -30.844 -14.617 1 95.94 67 ALA B CA 1
ATOM 2852 C C . ALA B 1 67 ? 18.75 -30.719 -13.164 1 95.94 67 ALA B C 1
ATOM 2854 O O . ALA B 1 67 ? 18.531 -29.609 -12.656 1 95.94 67 ALA B O 1
ATOM 2855 N N . LYS B 1 68 ? 18.609 -31.812 -12.516 1 95 68 LYS B N 1
ATOM 2856 C CA . LYS B 1 68 ? 18.109 -31.812 -11.141 1 95 68 LYS B CA 1
ATOM 2857 C C . LYS B 1 68 ? 19.062 -31.062 -10.219 1 95 68 LYS B C 1
ATOM 2859 O O . LYS B 1 68 ? 18.656 -30.547 -9.18 1 95 68 LYS B O 1
ATOM 2864 N N . LYS B 1 69 ? 20.297 -30.922 -10.578 1 94.19 69 LYS B N 1
ATOM 2865 C CA . LYS B 1 69 ? 21.297 -30.203 -9.797 1 94.19 69 LYS B CA 1
ATOM 2866 C C . LYS B 1 69 ? 21.047 -28.703 -9.844 1 94.19 69 LYS B C 1
ATOM 2868 O O . LYS B 1 69 ? 21.578 -27.953 -9.016 1 94.19 69 LYS B O 1
ATOM 2873 N N . HIS B 1 70 ? 20.266 -28.281 -10.812 1 93.44 70 HIS B N 1
ATOM 2874 C CA . HIS B 1 70 ? 20.031 -26.859 -11.016 1 93.44 70 HIS B CA 1
ATOM 2875 C C . HIS B 1 70 ? 18.625 -26.453 -10.57 1 93.44 70 HIS B C 1
ATOM 2877 O O . HIS B 1 70 ? 18.172 -25.344 -10.852 1 93.44 70 HIS B O 1
ATOM 2883 N N . SER B 1 71 ? 17.969 -27.328 -9.914 1 91.25 71 SER B N 1
ATOM 2884 C CA . SER B 1 71 ? 16.641 -27.016 -9.406 1 91.25 71 SER B CA 1
ATOM 2885 C C . SER B 1 71 ? 16.672 -25.844 -8.43 1 91.25 71 SER B C 1
ATOM 2887 O O . SER B 1 71 ? 17.469 -25.844 -7.48 1 91.25 71 SER B O 1
ATOM 2889 N N . PRO B 1 72 ? 15.844 -24.844 -8.703 1 87.5 72 PRO B N 1
ATOM 2890 C CA . PRO B 1 72 ? 15.875 -23.688 -7.785 1 87.5 72 PRO B CA 1
ATOM 2891 C C . PRO B 1 72 ? 15.117 -23.969 -6.484 1 87.5 72 PRO B C 1
ATOM 2893 O O . PRO B 1 72 ? 14.258 -24.844 -6.434 1 87.5 72 PRO B O 1
ATOM 2896 N N . ASP B 1 73 ? 15.461 -23.188 -5.473 1 77.06 73 ASP B N 1
ATOM 2897 C CA . ASP B 1 73 ? 14.773 -23.281 -4.188 1 77.06 73 ASP B CA 1
ATOM 2898 C C . ASP B 1 73 ? 13.391 -22.641 -4.254 1 77.06 73 ASP B C 1
ATOM 2900 O O . ASP B 1 73 ? 12.484 -23.031 -3.525 1 77.06 73 ASP B O 1
ATOM 2904 N N . GLU B 1 74 ? 13.32 -21.672 -5.203 1 79.06 74 GLU B N 1
ATOM 2905 C CA . GLU B 1 74 ? 12.062 -20.953 -5.355 1 79.06 74 GLU B CA 1
ATOM 2906 C C . GLU B 1 74 ? 11.547 -21.031 -6.789 1 79.06 74 GLU B C 1
ATOM 2908 O O . GLU B 1 74 ? 12.336 -21.203 -7.727 1 79.06 74 GLU B O 1
ATOM 2913 N N . ALA B 1 75 ? 10.242 -21 -6.844 1 86.31 75 ALA B N 1
ATOM 2914 C CA . ALA B 1 75 ? 9.609 -20.984 -8.164 1 86.31 75 ALA B CA 1
ATOM 2915 C C . ALA B 1 75 ? 9.523 -19.562 -8.711 1 86.31 75 ALA B C 1
ATOM 2917 O O . ALA B 1 75 ? 9.617 -18.594 -7.953 1 86.31 75 ALA B O 1
ATOM 2918 N N . PRO B 1 76 ? 9.391 -19.453 -10 1 85.94 76 PRO B N 1
ATOM 2919 C CA . PRO B 1 76 ? 9.094 -18.141 -10.547 1 85.94 76 PRO B CA 1
ATOM 2920 C C . PRO B 1 76 ? 7.805 -17.547 -9.992 1 85.94 76 PRO B C 1
ATOM 2922 O O . PRO B 1 76 ? 6.875 -18.281 -9.664 1 85.94 76 PRO B O 1
ATOM 2925 N N . ALA B 1 77 ? 7.703 -16.328 -9.773 1 84.56 77 ALA B N 1
ATOM 2926 C CA . ALA B 1 77 ? 6.555 -15.641 -9.18 1 84.56 77 ALA B CA 1
ATOM 2927 C C . ALA B 1 77 ? 5.625 -15.094 -10.258 1 84.56 77 ALA B C 1
ATOM 2929 O O . ALA B 1 77 ? 4.699 -14.336 -9.953 1 84.56 77 ALA B O 1
ATOM 2930 N N . LYS B 1 78 ? 5.777 -15.477 -11.484 1 86.81 78 LYS B N 1
ATOM 2931 C CA . LYS B 1 78 ? 4.992 -14.938 -12.594 1 86.81 78 LYS B CA 1
ATOM 2932 C C . LYS B 1 78 ? 3.783 -15.82 -12.891 1 86.81 78 LYS B C 1
ATOM 2934 O O . LYS B 1 78 ? 3.734 -16.984 -12.469 1 86.81 78 LYS B O 1
ATOM 2939 N N . LEU B 1 79 ? 2.781 -15.219 -13.586 1 88.94 79 LEU B N 1
ATOM 2940 C CA . LEU B 1 79 ? 1.695 -16.016 -14.141 1 88.94 79 LEU B CA 1
ATOM 2941 C C . LEU B 1 79 ? 2.119 -16.672 -15.453 1 88.94 79 LEU B C 1
ATOM 2943 O O . LEU B 1 79 ? 2.961 -16.125 -16.172 1 88.94 79 LEU B O 1
ATOM 2947 N N . GLY B 1 80 ? 1.544 -17.781 -15.734 1 90.5 80 GLY B N 1
ATOM 2948 C CA . GLY B 1 80 ? 1.929 -18.547 -16.922 1 90.5 80 GLY B CA 1
ATOM 2949 C C . GLY B 1 80 ? 2.996 -19.594 -16.625 1 90.5 80 GLY B C 1
ATOM 2950 O O . GLY B 1 80 ? 2.932 -20.297 -15.625 1 90.5 80 GLY B O 1
ATOM 2951 N N . TYR B 1 81 ? 3.928 -19.719 -17.562 1 93.06 81 TYR B N 1
ATOM 2952 C CA . TYR B 1 81 ? 4.91 -20.797 -17.5 1 93.06 81 TYR B CA 1
ATOM 2953 C C . TYR B 1 81 ? 5.871 -20.594 -16.344 1 93.06 81 TYR B C 1
ATOM 2955 O O . TYR B 1 81 ? 6.543 -19.562 -16.25 1 93.06 81 TYR B O 1
ATOM 2963 N N . GLU B 1 82 ? 5.953 -21.609 -15.484 1 92.94 82 GLU B N 1
ATOM 2964 C CA . GLU B 1 82 ? 6.84 -21.547 -14.328 1 92.94 82 GLU B CA 1
ATOM 2965 C C . GLU B 1 82 ? 7.793 -22.734 -14.289 1 92.94 82 GLU B C 1
ATOM 2967 O O . GLU B 1 82 ? 8.516 -22.938 -13.312 1 92.94 82 GLU B O 1
ATOM 2972 N N . GLY B 1 83 ? 7.766 -23.578 -15.305 1 95.62 83 GLY B N 1
ATOM 2973 C CA . GLY B 1 83 ? 8.648 -24.719 -15.359 1 95.62 83 GLY B CA 1
ATOM 2974 C C . GLY B 1 83 ? 7.914 -26.047 -15.344 1 95.62 83 GLY B C 1
ATOM 2975 O O . GLY B 1 83 ? 6.73 -26.109 -15.688 1 95.62 83 GLY B O 1
ATOM 2976 N N . PHE B 1 84 ? 8.68 -27.094 -15.086 1 96.88 84 PHE B N 1
ATOM 2977 C CA . PHE B 1 84 ? 8.148 -28.453 -14.984 1 96.88 84 PHE B CA 1
ATOM 2978 C C . PHE B 1 84 ? 8.398 -29.031 -13.594 1 96.88 84 PHE B C 1
ATOM 2980 O O . PHE B 1 84 ? 9.484 -28.875 -13.039 1 96.88 84 PHE B O 1
ATOM 2987 N N . ILE B 1 85 ? 7.355 -29.562 -13.062 1 94.81 85 ILE B N 1
ATOM 2988 C CA . ILE B 1 85 ? 7.578 -30.453 -11.922 1 94.81 85 ILE B CA 1
ATOM 2989 C C . ILE B 1 85 ? 7.758 -31.891 -12.406 1 94.81 85 ILE B C 1
ATOM 2991 O O . ILE B 1 85 ? 6.891 -32.438 -13.094 1 94.81 85 ILE B O 1
ATOM 2995 N N . VAL B 1 86 ? 8.883 -32.469 -11.992 1 96.44 86 VAL B N 1
ATOM 2996 C CA . VAL B 1 86 ? 9.219 -33.812 -12.453 1 96.44 86 VAL B CA 1
ATOM 2997 C C . VAL B 1 86 ? 9.312 -34.781 -11.266 1 96.44 86 VAL B C 1
ATOM 2999 O O . VAL B 1 86 ? 9.969 -34.469 -10.266 1 96.44 86 VAL B O 1
ATOM 3002 N N . GLN B 1 87 ? 8.641 -35.844 -11.383 1 94.94 87 GLN B N 1
ATOM 3003 C CA . GLN B 1 87 ? 8.789 -36.938 -10.43 1 94.94 87 GLN B CA 1
ATOM 3004 C C . GLN B 1 87 ? 9.312 -38.188 -11.117 1 94.94 87 GLN B C 1
ATOM 3006 O O . GLN B 1 87 ? 8.617 -38.812 -11.938 1 94.94 87 GLN B O 1
ATOM 3011 N N . GLU B 1 88 ? 10.516 -38.531 -10.695 1 96.06 88 GLU B N 1
ATOM 3012 C CA . GLU B 1 88 ? 11.109 -39.781 -11.203 1 96.06 88 GLU B CA 1
ATOM 3013 C C . GLU B 1 88 ? 10.586 -41 -10.445 1 96.06 88 GLU B C 1
ATOM 3015 O O . GLU B 1 88 ? 10.406 -40.938 -9.227 1 96.06 88 GLU B O 1
ATOM 3020 N N . VAL B 1 89 ? 10.281 -42 -11.195 1 94.75 89 VAL B N 1
ATOM 3021 C CA . VAL B 1 89 ? 9.945 -43.312 -10.625 1 94.75 89 VAL B CA 1
ATOM 3022 C C . VAL B 1 89 ? 11.047 -44.312 -10.953 1 94.75 89 VAL B C 1
ATOM 3024 O O . VAL B 1 89 ? 11.398 -44.5 -12.117 1 94.75 89 VAL B O 1
ATOM 3027 N N . ARG B 1 90 ? 11.625 -44.906 -9.922 1 94.62 90 ARG B N 1
ATOM 3028 C CA . ARG B 1 90 ? 12.656 -45.938 -10.07 1 94.62 90 ARG B CA 1
ATOM 3029 C C . ARG B 1 90 ? 12.188 -47.281 -9.5 1 94.62 90 ARG B C 1
ATOM 3031 O O . ARG B 1 90 ? 11.992 -47.406 -8.289 1 94.62 90 ARG B O 1
ATOM 3038 N N . LYS B 1 91 ? 12.055 -48.219 -10.375 1 93.56 91 LYS B N 1
ATOM 3039 C CA . LYS B 1 91 ? 11.602 -49.531 -9.969 1 93.56 91 LYS B CA 1
ATOM 3040 C C . LYS B 1 91 ? 10.328 -49.438 -9.125 1 93.56 91 LYS B C 1
ATOM 3042 O O . LYS B 1 91 ? 10.258 -50.031 -8.047 1 93.56 91 LYS B O 1
ATOM 3047 N N . GLY B 1 92 ? 9.469 -48.594 -9.539 1 90.38 92 GLY B N 1
ATOM 3048 C CA . GLY B 1 92 ? 8.164 -48.469 -8.914 1 90.38 92 GLY B CA 1
ATOM 3049 C C . GLY B 1 92 ? 8.164 -47.5 -7.73 1 90.38 92 GLY B C 1
ATOM 3050 O O . GLY B 1 92 ? 7.109 -47.25 -7.148 1 90.38 92 GLY B O 1
ATOM 3051 N N . GLN B 1 93 ? 9.312 -47.031 -7.355 1 92.81 93 GLN B N 1
ATOM 3052 C CA . GLN B 1 93 ? 9.398 -46.125 -6.211 1 92.81 93 GLN B CA 1
ATOM 3053 C C . GLN B 1 93 ? 9.383 -44.656 -6.66 1 92.81 93 GLN B C 1
ATOM 3055 O O . GLN B 1 93 ? 10.188 -44.281 -7.508 1 92.81 93 GLN B O 1
ATOM 3060 N N . TYR B 1 94 ? 8.453 -43.969 -6.078 1 92.75 94 TYR B N 1
ATOM 3061 C CA . TYR B 1 94 ? 8.352 -42.531 -6.387 1 92.75 94 TYR B CA 1
ATOM 3062 C C . TYR B 1 94 ? 9.469 -41.75 -5.711 1 92.75 94 TYR B C 1
ATOM 3064 O O . TYR B 1 94 ? 9.648 -41.844 -4.496 1 92.75 94 TYR B O 1
ATOM 3072 N N . GLN B 1 95 ? 10.227 -41 -6.449 1 93.62 95 GLN B N 1
ATOM 3073 C CA . GLN B 1 95 ? 11.273 -40.125 -5.949 1 93.62 95 GLN B CA 1
ATOM 3074 C C . GLN B 1 95 ? 10.727 -38.719 -5.637 1 93.62 95 GLN B C 1
ATOM 3076 O O . GLN B 1 95 ? 9.594 -38.406 -6 1 93.62 95 GLN B O 1
ATOM 3081 N N . PRO B 1 96 ? 11.445 -37.906 -4.969 1 90.88 96 PRO B N 1
ATOM 3082 C CA . PRO B 1 96 ? 10.984 -36.562 -4.652 1 90.88 96 PRO B CA 1
ATOM 3083 C C . PRO B 1 96 ? 10.719 -35.719 -5.898 1 90.88 96 PRO B C 1
ATOM 3085 O O . PRO B 1 96 ? 11.367 -35.906 -6.93 1 90.88 96 PRO B O 1
ATOM 3088 N N . LEU B 1 97 ? 9.797 -34.844 -5.754 1 92.31 97 LEU B N 1
ATOM 3089 C CA . LEU B 1 97 ? 9.477 -33.906 -6.824 1 92.31 97 LEU B CA 1
ATOM 3090 C C . LEU B 1 97 ? 10.617 -32.906 -7.023 1 92.31 97 LEU B C 1
ATOM 3092 O O . LEU B 1 97 ? 11.227 -32.438 -6.051 1 92.31 97 LEU B O 1
ATOM 3096 N N . VAL B 1 98 ? 10.844 -32.562 -8.273 1 94.31 98 VAL B N 1
ATOM 3097 C CA . VAL B 1 98 ? 11.898 -31.609 -8.602 1 94.31 98 VAL B CA 1
ATOM 3098 C C . VAL B 1 98 ? 11.359 -30.578 -9.594 1 94.31 98 VAL B C 1
ATOM 3100 O O . VAL B 1 98 ? 10.75 -30.938 -10.602 1 94.31 98 VAL B O 1
ATOM 3103 N N . LEU B 1 99 ? 11.539 -29.359 -9.234 1 93.62 99 LEU B N 1
ATOM 3104 C CA . LEU B 1 99 ? 11.195 -28.297 -10.172 1 93.62 99 LEU B CA 1
ATOM 3105 C C . LEU B 1 99 ? 12.312 -28.078 -11.18 1 93.62 99 LEU B C 1
ATOM 3107 O O . LEU B 1 99 ? 13.469 -27.891 -10.805 1 93.62 99 LEU B O 1
ATOM 3111 N N . ILE B 1 100 ? 11.984 -28.172 -12.438 1 96.62 100 ILE B N 1
ATOM 3112 C CA . ILE B 1 100 ? 12.914 -27.938 -13.539 1 96.62 100 ILE B CA 1
ATOM 3113 C C . ILE B 1 100 ? 12.555 -26.641 -14.258 1 96.62 100 ILE B C 1
ATOM 3115 O O . ILE B 1 100 ? 11.516 -26.562 -14.906 1 96.62 100 ILE B O 1
ATOM 3119 N N . VAL B 1 101 ? 13.398 -25.703 -14.141 1 95.81 101 VAL B N 1
ATOM 3120 C CA . VAL B 1 101 ? 13.18 -24.406 -14.781 1 95.81 101 VAL B CA 1
ATOM 3121 C C . VAL B 1 101 ? 14.508 -23.656 -14.883 1 95.81 101 VAL B C 1
ATOM 3123 O O . VAL B 1 101 ? 15.469 -23.984 -14.188 1 95.81 101 VAL B O 1
ATOM 3126 N N . GLY B 1 102 ? 14.516 -22.688 -15.812 1 94.19 102 GLY B N 1
ATOM 3127 C CA . GLY B 1 102 ? 15.695 -21.844 -15.945 1 94.19 102 GLY B CA 1
ATOM 3128 C C . GLY B 1 102 ? 16.531 -22.188 -17.172 1 94.19 102 GLY B C 1
ATOM 3129 O O . GLY B 1 102 ? 16.391 -23.266 -17.734 1 94.19 102 GLY B O 1
ATOM 3130 N N . PRO B 1 103 ? 17.453 -21.297 -17.484 1 94.69 103 PRO B N 1
ATOM 3131 C CA . PRO B 1 103 ? 18.203 -21.469 -18.734 1 94.69 103 PRO B CA 1
ATOM 3132 C C . PRO B 1 103 ? 19.156 -22.656 -18.688 1 94.69 103 PRO B C 1
ATOM 3134 O O . PRO B 1 103 ? 19.453 -23.266 -19.719 1 94.69 103 PRO B O 1
ATOM 3137 N N . LYS B 1 104 ? 19.641 -23.047 -17.516 1 95.31 104 LYS B N 1
ATOM 3138 C CA . LYS B 1 104 ? 20.594 -24.125 -17.391 1 95.31 104 LYS B CA 1
ATOM 3139 C C . LYS B 1 104 ? 19.953 -25.469 -17.703 1 95.31 104 LYS B C 1
ATOM 3141 O O . LYS B 1 104 ? 20.641 -26.469 -17.938 1 95.31 104 LYS B O 1
ATOM 3146 N N . THR B 1 105 ? 18.656 -25.531 -17.719 1 97.31 105 THR B N 1
ATOM 3147 C CA . THR B 1 105 ? 17.953 -26.781 -17.969 1 97.31 105 THR B CA 1
ATOM 3148 C C . THR B 1 105 ? 17.125 -26.688 -19.25 1 97.31 105 THR B C 1
ATOM 3150 O O . THR B 1 105 ? 16.156 -27.422 -19.422 1 97.31 105 THR B O 1
ATOM 3153 N N . LYS B 1 106 ? 17.469 -25.766 -20.094 1 97.06 106 LYS B N 1
ATOM 3154 C CA . LYS B 1 106 ? 16.734 -25.453 -21.312 1 97.06 106 LYS B CA 1
ATOM 3155 C C . LYS B 1 106 ? 16.5 -26.719 -22.156 1 97.06 106 LYS B C 1
ATOM 3157 O O . LYS B 1 106 ? 15.383 -26.969 -22.609 1 97.06 106 LYS B O 1
ATOM 3162 N N . GLN B 1 107 ? 17.516 -27.484 -22.375 1 97.62 107 GLN B N 1
ATOM 3163 C CA . GLN B 1 107 ? 17.438 -28.656 -23.234 1 97.62 107 GLN B CA 1
ATOM 3164 C C . GLN B 1 107 ? 16.422 -29.672 -22.688 1 97.62 107 GLN B C 1
ATOM 3166 O O . GLN B 1 107 ? 15.609 -30.203 -23.453 1 97.62 107 GLN B O 1
ATOM 3171 N N . LEU B 1 108 ? 16.516 -29.922 -21.438 1 98.5 108 LEU B N 1
ATOM 3172 C CA . LEU B 1 108 ? 15.539 -30.844 -20.844 1 98.5 108 LEU B CA 1
ATOM 3173 C C . LEU B 1 108 ? 14.125 -30.281 -20.953 1 98.5 108 LEU B C 1
ATOM 3175 O O . LEU B 1 108 ? 13.188 -31.016 -21.281 1 98.5 108 LEU B O 1
ATOM 3179 N N . GLN B 1 109 ? 13.945 -29 -20.625 1 98.44 109 GLN B N 1
ATOM 3180 C CA . GLN B 1 109 ? 12.625 -28.375 -20.688 1 98.44 109 GLN B CA 1
ATOM 3181 C C . GLN B 1 109 ? 11.992 -28.562 -22.062 1 98.44 109 GLN B C 1
ATOM 3183 O O . GLN B 1 109 ? 10.828 -28.953 -22.172 1 98.44 109 GLN B O 1
ATOM 3188 N N . LEU B 1 110 ? 12.758 -28.328 -23.078 1 98.38 110 LEU B N 1
ATOM 3189 C CA . LEU B 1 110 ? 12.258 -28.469 -24.453 1 98.38 110 LEU B CA 1
ATOM 3190 C C . LEU B 1 110 ? 11.914 -29.922 -24.75 1 98.38 110 LEU B C 1
ATOM 3192 O O . LEU B 1 110 ? 10.906 -30.203 -25.391 1 98.38 110 LEU B O 1
ATOM 3196 N N . LEU B 1 111 ? 12.758 -30.828 -24.312 1 98.56 111 LEU B N 1
ATOM 3197 C CA . LEU B 1 111 ? 12.5 -32.25 -24.531 1 98.56 111 LEU B CA 1
ATOM 3198 C C . LEU B 1 111 ? 11.219 -32.688 -23.828 1 98.56 111 LEU B C 1
ATOM 3200 O O . LEU B 1 111 ? 10.391 -33.375 -24.406 1 98.56 111 LEU B O 1
ATOM 3204 N N . LEU B 1 112 ? 11.031 -32.25 -22.578 1 98.38 112 LEU B N 1
ATOM 3205 C CA . LEU B 1 112 ? 9.812 -32.594 -21.828 1 98.38 112 LEU B CA 1
ATOM 3206 C C . LEU B 1 112 ? 8.578 -32.062 -22.562 1 98.38 112 LEU B C 1
ATOM 3208 O O . LEU B 1 112 ? 7.57 -32.75 -22.672 1 98.38 112 LEU B O 1
ATOM 3212 N N . LEU B 1 113 ? 8.688 -30.828 -22.984 1 98.06 113 LEU B N 1
ATOM 3213 C CA . LEU B 1 113 ? 7.574 -30.234 -23.703 1 98.06 113 LEU B CA 1
ATOM 3214 C C . LEU B 1 113 ? 7.23 -31.047 -24.953 1 98.06 113 LEU B C 1
ATOM 3216 O O . LEU B 1 113 ? 6.055 -31.203 -25.281 1 98.06 113 LEU B O 1
ATOM 3220 N N . GLN B 1 114 ? 8.188 -31.609 -25.625 1 96.69 114 GLN B N 1
ATOM 3221 C CA . GLN B 1 114 ? 7.992 -32.406 -26.828 1 96.69 114 GLN B CA 1
ATOM 3222 C C . GLN B 1 114 ? 7.25 -33.719 -26.5 1 96.69 114 GLN B C 1
ATOM 3224 O O . GLN B 1 114 ? 6.59 -34.281 -27.375 1 96.69 114 GLN B O 1
ATOM 3229 N N . THR B 1 115 ? 7.355 -34.156 -25.328 1 96.56 115 THR B N 1
ATOM 3230 C CA . THR B 1 115 ? 6.719 -35.438 -24.953 1 96.56 115 THR B CA 1
ATOM 3231 C C . THR B 1 115 ? 5.258 -35.188 -24.578 1 96.56 115 THR B C 1
ATOM 3233 O O . THR B 1 115 ? 4.523 -36.156 -24.312 1 96.56 115 THR B O 1
ATOM 3236 N N . SER B 1 116 ? 4.809 -33.938 -24.484 1 95.88 116 SER B N 1
ATOM 3237 C CA . SER B 1 116 ? 3.455 -33.625 -24.031 1 95.88 116 SER B CA 1
ATOM 3238 C C . SER B 1 116 ? 2.414 -34.125 -25.031 1 95.88 116 SER B C 1
ATOM 3240 O O . SER B 1 116 ? 2.598 -34 -26.234 1 95.88 116 SER B O 1
ATOM 3242 N N . PRO B 1 117 ? 1.356 -34.75 -24.5 1 93.94 117 PRO B N 1
ATOM 3243 C CA . PRO B 1 117 ? 0.261 -35.125 -25.406 1 93.94 117 PRO B CA 1
ATOM 3244 C C . PRO B 1 117 ? -0.521 -33.906 -25.906 1 93.94 117 PRO B C 1
ATOM 3246 O O . PRO B 1 117 ? -0.708 -32.938 -25.172 1 93.94 117 PRO B O 1
ATOM 3249 N N . GLN B 1 118 ? -1.074 -34 -27.094 1 89.88 118 GLN B N 1
ATOM 3250 C CA . GLN B 1 118 ? -1.762 -32.875 -27.734 1 89.88 118 GLN B CA 1
ATOM 3251 C C . GLN B 1 118 ? -3.08 -32.594 -27.031 1 89.88 118 GLN B C 1
ATOM 3253 O O . GLN B 1 118 ? -3.562 -31.453 -27.078 1 89.88 118 GLN B O 1
ATOM 3258 N N . ASP B 1 119 ? -3.605 -33.531 -26.406 1 91.75 119 ASP B N 1
ATOM 3259 C CA . ASP B 1 119 ? -4.879 -33.312 -25.734 1 91.75 119 ASP B CA 1
ATOM 3260 C C . ASP B 1 119 ? -4.68 -32.594 -24.406 1 91.75 119 ASP B C 1
ATOM 3262 O O . ASP B 1 119 ? -5.637 -32.094 -23.812 1 91.75 119 ASP B O 1
ATOM 3266 N N . LYS B 1 120 ? -3.463 -32.531 -23.953 1 91.94 120 LYS B N 1
ATOM 3267 C CA . LYS B 1 120 ? -3.17 -31.891 -22.672 1 91.94 120 LYS B CA 1
ATOM 3268 C C . LYS B 1 120 ? -2.529 -30.516 -22.875 1 91.94 120 LYS B C 1
ATOM 3270 O O . LYS B 1 120 ? -2.764 -29.594 -22.094 1 91.94 120 LYS B O 1
ATOM 3275 N N . VAL B 1 121 ? -1.713 -30.422 -23.844 1 94.69 121 VAL B N 1
ATOM 3276 C CA . VAL B 1 121 ? -1.038 -29.172 -24.188 1 94.69 121 VAL B CA 1
ATOM 3277 C C . VAL B 1 121 ? -1.347 -28.797 -25.625 1 94.69 121 VAL B C 1
ATOM 3279 O O . VAL B 1 121 ? -0.841 -29.406 -26.562 1 94.69 121 VAL B O 1
ATOM 3282 N N . SER B 1 122 ? -2.139 -27.688 -25.734 1 91.44 122 SER B N 1
ATOM 3283 C CA . SER B 1 122 ? -2.529 -27.25 -27.078 1 91.44 122 SER B CA 1
ATOM 3284 C C . SER B 1 122 ? -1.323 -26.766 -27.875 1 91.44 122 SER B C 1
ATOM 3286 O O . SER B 1 122 ? -0.278 -26.453 -27.297 1 91.44 122 SER B O 1
ATOM 3288 N N . THR B 1 123 ? -1.523 -26.672 -29.188 1 93.38 123 THR B N 1
ATOM 3289 C CA . THR B 1 123 ? -0.464 -26.188 -30.062 1 93.38 123 THR B CA 1
ATOM 3290 C C . THR B 1 123 ? -0.065 -24.766 -29.703 1 93.38 123 THR B C 1
ATOM 3292 O O . THR B 1 123 ? 1.123 -24.438 -29.672 1 93.38 123 THR B O 1
ATOM 3295 N N . ASP B 1 124 ? -1.025 -23.922 -29.422 1 89.56 124 ASP B N 1
ATOM 3296 C CA . ASP B 1 124 ? -0.759 -22.531 -29.062 1 89.56 124 ASP B CA 1
ATOM 3297 C C . ASP B 1 124 ? 0.027 -22.438 -27.75 1 89.56 124 ASP B C 1
ATOM 3299 O O . ASP B 1 124 ? 1.007 -21.703 -27.672 1 89.56 124 ASP B O 1
ATOM 3303 N N . LEU B 1 125 ? -0.45 -23.172 -26.797 1 93.56 125 LEU B N 1
ATOM 3304 C CA . LEU B 1 125 ? 0.255 -23.172 -25.516 1 93.56 125 LEU B CA 1
ATOM 3305 C C . LEU B 1 125 ? 1.681 -23.688 -25.688 1 93.56 125 LEU B C 1
ATOM 3307 O O . LEU B 1 125 ? 2.619 -23.125 -25.109 1 93.56 125 LEU B O 1
ATOM 3311 N N . ASN B 1 126 ? 1.759 -24.734 -26.406 1 95.88 126 ASN B N 1
ATOM 3312 C CA . ASN B 1 126 ? 3.074 -25.297 -26.688 1 95.88 126 ASN B CA 1
ATOM 3313 C C . ASN B 1 126 ? 4.023 -24.266 -27.281 1 95.88 126 ASN B C 1
ATOM 3315 O O . ASN B 1 126 ? 5.164 -24.125 -26.828 1 95.88 126 ASN B O 1
ATOM 3319 N N . HIS B 1 127 ? 3.537 -23.5 -28.188 1 94.44 127 HIS B N 1
ATOM 3320 C CA . HIS B 1 127 ? 4.352 -22.484 -28.844 1 94.44 127 HIS B CA 1
ATOM 3321 C C . HIS B 1 127 ? 4.789 -21.406 -27.844 1 94.44 127 HIS B C 1
ATOM 3323 O O . HIS B 1 127 ? 5.957 -21 -27.828 1 94.44 127 HIS B O 1
ATOM 3329 N N . ILE B 1 128 ? 3.973 -20.938 -27.078 1 93.38 128 ILE B N 1
ATOM 3330 C CA . ILE 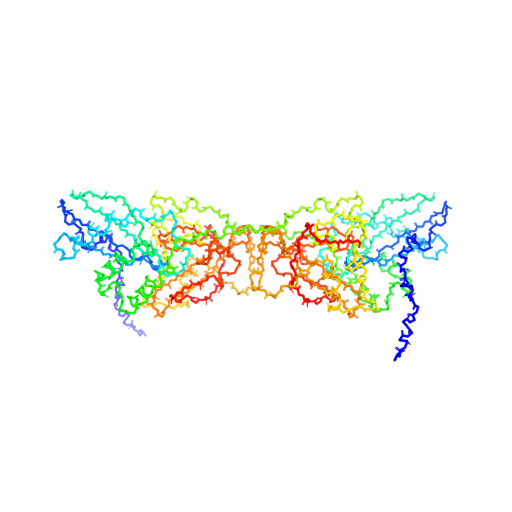B 1 128 ? 4.27 -19.891 -26.109 1 93.38 128 ILE B CA 1
ATOM 3331 C C . ILE B 1 128 ? 5.305 -20.391 -25.109 1 93.38 128 ILE B C 1
ATOM 3333 O O . ILE B 1 128 ? 6.262 -19.688 -24.781 1 93.38 128 ILE B O 1
ATOM 3337 N N . VAL B 1 129 ? 5.078 -21.625 -24.609 1 95.94 129 VAL B N 1
ATOM 3338 C CA . VAL B 1 129 ? 5.992 -22.203 -23.625 1 95.94 129 VAL B CA 1
ATOM 3339 C C . VAL B 1 129 ? 7.379 -22.375 -24.25 1 95.94 129 VAL B C 1
ATOM 3341 O O . VAL B 1 129 ? 8.391 -22.094 -23.609 1 95.94 129 VAL B O 1
ATOM 3344 N N . GLN B 1 130 ? 7.402 -22.812 -25.469 1 96.69 130 GLN B N 1
ATOM 3345 C CA . GLN B 1 130 ? 8.68 -22.938 -26.172 1 96.69 130 GLN B CA 1
ATOM 3346 C C . GLN B 1 130 ? 9.398 -21.594 -26.234 1 96.69 130 GLN B C 1
ATOM 3348 O O . GLN B 1 130 ? 10.609 -21.516 -26.016 1 96.69 130 GLN B O 1
ATOM 3353 N N . GLU B 1 131 ? 8.656 -20.594 -26.547 1 94.19 131 GLU B N 1
ATOM 3354 C CA . GLU B 1 131 ? 9.234 -19.25 -26.625 1 94.19 131 GLU B CA 1
ATOM 3355 C C . GLU B 1 131 ? 9.773 -18.812 -25.266 1 94.19 131 GLU B C 1
ATOM 3357 O O . GLU B 1 131 ? 10.859 -18.234 -25.172 1 94.19 131 GLU B O 1
ATOM 3362 N N . GLU B 1 132 ? 9.078 -19.094 -24.25 1 93.5 132 GLU B N 1
ATOM 3363 C CA . GLU B 1 132 ? 9.5 -18.734 -22.891 1 93.5 132 GLU B CA 1
ATOM 3364 C C . GLU B 1 132 ? 10.781 -19.484 -22.516 1 93.5 132 GLU B C 1
ATOM 3366 O O . GLU B 1 132 ? 11.695 -18.891 -21.938 1 93.5 132 GLU B O 1
ATOM 3371 N N . ILE B 1 133 ? 10.805 -20.719 -22.828 1 95.88 133 ILE B N 1
ATOM 3372 C CA . ILE B 1 133 ? 11.984 -21.516 -22.516 1 95.88 133 ILE B CA 1
ATOM 3373 C C . ILE B 1 133 ? 13.195 -20.984 -23.281 1 95.88 133 ILE B C 1
ATOM 3375 O O . ILE B 1 133 ? 14.266 -20.797 -22.703 1 95.88 133 ILE B O 1
ATOM 3379 N N . ARG B 1 134 ? 12.992 -20.688 -24.516 1 95.75 134 ARG B N 1
ATOM 3380 C CA . ARG B 1 134 ? 14.094 -20.266 -25.359 1 95.75 134 ARG B CA 1
ATOM 3381 C C . ARG B 1 134 ? 14.586 -18.875 -24.984 1 95.75 134 ARG B C 1
ATOM 3383 O O . ARG B 1 134 ? 15.766 -18.562 -25.141 1 95.75 134 ARG B O 1
ATOM 3390 N N . SER B 1 135 ? 13.719 -18.047 -24.484 1 92.06 135 SER B N 1
ATOM 3391 C CA . SER B 1 135 ? 14.117 -16.703 -24.078 1 92.06 135 SER B CA 1
ATOM 3392 C C . SER B 1 135 ? 15.109 -16.75 -22.922 1 92.06 135 SER B C 1
ATOM 3394 O O . SER B 1 135 ? 15.914 -15.836 -22.75 1 92.06 135 SER B O 1
ATOM 3396 N N . GLY B 1 136 ? 14.969 -17.75 -22.062 1 90.25 136 GLY B N 1
ATOM 3397 C CA . GLY B 1 136 ? 15.836 -17.875 -20.906 1 90.25 136 GLY B CA 1
ATOM 3398 C C . GLY B 1 136 ? 15.469 -16.953 -19.766 1 90.25 136 GLY B C 1
ATOM 3399 O O . GLY B 1 136 ? 16.203 -16.828 -18.781 1 90.25 136 GLY B O 1
ATOM 3400 N N . ASN B 1 137 ? 14.266 -16.344 -19.875 1 83.56 137 ASN B N 1
ATOM 3401 C CA . ASN B 1 137 ? 13.914 -15.297 -18.922 1 83.56 137 ASN B CA 1
ATOM 3402 C C . ASN B 1 137 ? 13.109 -15.852 -17.75 1 83.56 137 ASN B C 1
ATOM 3404 O O . ASN B 1 137 ? 12.875 -15.148 -16.766 1 83.56 137 ASN B O 1
ATOM 3408 N N . VAL B 1 138 ? 12.656 -17.078 -17.875 1 86.12 138 VAL B N 1
ATOM 3409 C CA . VAL B 1 138 ? 11.867 -17.672 -16.797 1 86.12 138 VAL B CA 1
ATOM 3410 C C . VAL B 1 138 ? 12.789 -18.406 -15.836 1 86.12 138 VAL B C 1
ATOM 3412 O O . VAL B 1 138 ? 13.336 -19.469 -16.172 1 86.12 138 VAL B O 1
ATOM 3415 N N . LYS B 1 139 ? 12.922 -17.844 -14.727 1 82.5 139 LYS B N 1
ATOM 3416 C CA . LYS B 1 139 ? 13.773 -18.406 -13.68 1 82.5 139 LYS B CA 1
ATOM 3417 C C . LYS B 1 139 ? 13.258 -18.031 -12.289 1 82.5 139 LYS B C 1
ATOM 3419 O O . LYS B 1 139 ? 12.336 -17.234 -12.164 1 82.5 139 LYS B O 1
ATOM 3424 N N . ALA B 1 140 ? 13.781 -18.719 -11.391 1 78.56 140 ALA B N 1
ATOM 3425 C CA . ALA B 1 140 ? 13.391 -18.453 -10.008 1 78.56 140 ALA B CA 1
ATOM 3426 C C . ALA B 1 140 ? 13.539 -16.969 -9.688 1 78.56 140 ALA B C 1
ATOM 3428 O O . ALA B 1 140 ? 14.5 -16.312 -10.117 1 78.56 140 ALA B O 1
ATOM 3429 N N . VAL B 1 141 ? 12.398 -16.516 -9.219 1 70.06 141 VAL B N 1
ATOM 3430 C CA . VAL B 1 141 ? 12.406 -15.102 -8.891 1 70.06 141 VAL B CA 1
ATOM 3431 C C . VAL B 1 141 ? 13.32 -14.844 -7.699 1 70.06 141 VAL B C 1
ATOM 3433 O O . VAL B 1 141 ? 13.266 -15.57 -6.703 1 70.06 141 VAL B O 1
ATOM 3436 N N . LYS B 1 142 ? 14.398 -14.148 -8.031 1 62.72 142 LYS B N 1
ATOM 3437 C CA . LYS B 1 142 ? 15.203 -13.648 -6.918 1 62.72 142 LYS B CA 1
ATOM 3438 C C . LYS B 1 142 ? 14.602 -12.367 -6.344 1 62.72 142 LYS B C 1
ATOM 3440 O O . LYS B 1 142 ? 14.227 -11.461 -7.09 1 62.72 142 LYS B O 1
ATOM 3445 N N . ARG B 1 143 ? 14.125 -12.609 -5.125 1 58.66 143 ARG B N 1
ATOM 3446 C CA . ARG B 1 143 ? 13.68 -11.391 -4.461 1 58.66 143 ARG B CA 1
ATOM 3447 C C . ARG B 1 143 ? 14.641 -10.234 -4.742 1 58.66 143 ARG B C 1
ATOM 3449 O O . ARG B 1 143 ? 15.859 -10.391 -4.641 1 58.66 143 ARG B O 1
ATOM 3456 N N . ASN B 1 144 ? 14.156 -9.406 -5.68 1 56.56 144 ASN B N 1
ATOM 3457 C CA . ASN B 1 144 ? 15.016 -8.234 -5.828 1 56.56 144 ASN B CA 1
ATOM 3458 C C . ASN B 1 144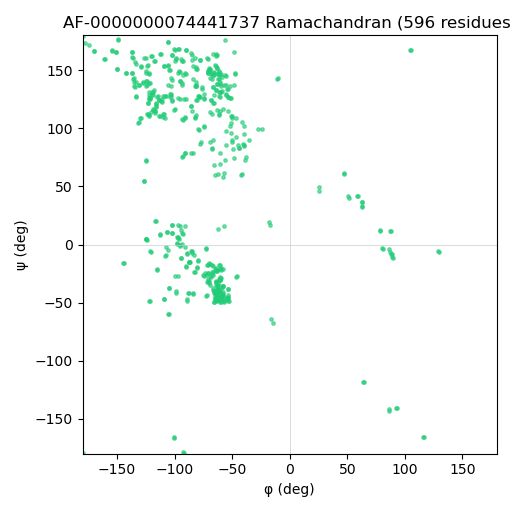 ? 15.438 -7.676 -4.469 1 56.56 144 ASN B C 1
ATOM 3460 O O . ASN B 1 144 ? 14.609 -7.176 -3.713 1 56.56 144 ASN B O 1
ATOM 3464 N N . ARG B 1 145 ? 16.516 -8.312 -3.914 1 56.19 145 ARG B N 1
ATOM 3465 C CA . ARG B 1 145 ? 17.094 -7.918 -2.631 1 56.19 145 ARG B CA 1
ATOM 3466 C C . ARG B 1 145 ? 17.531 -6.457 -2.646 1 56.19 145 ARG B C 1
ATOM 3468 O O . ARG B 1 145 ? 18.312 -6.027 -1.801 1 56.19 145 ARG B O 1
ATOM 3475 N N . VAL B 1 146 ? 16.984 -5.793 -3.693 1 60.47 146 VAL B N 1
ATOM 3476 C CA . VAL B 1 146 ? 17.438 -4.414 -3.609 1 60.47 146 VAL B CA 1
ATOM 3477 C C . VAL B 1 146 ? 16.953 -3.783 -2.307 1 60.47 146 VAL B C 1
ATOM 3479 O O . VAL B 1 146 ? 15.766 -3.816 -2 1 60.47 146 VAL B O 1
ATOM 3482 N N . LYS B 1 147 ? 17.938 -3.531 -1.485 1 64.94 147 LYS B N 1
ATOM 3483 C CA . LYS B 1 147 ? 17.625 -2.828 -0.246 1 64.94 147 LYS B CA 1
ATOM 3484 C C . LYS B 1 147 ? 16.812 -1.565 -0.523 1 64.94 147 LYS B C 1
ATOM 3486 O O . LYS B 1 147 ? 17.156 -0.778 -1.405 1 64.94 147 LYS B O 1
ATOM 3491 N N . ARG B 1 148 ? 15.641 -1.647 -0.129 1 73.94 148 ARG B N 1
ATOM 3492 C CA . ARG B 1 148 ? 14.781 -0.469 -0.194 1 73.94 148 ARG B CA 1
ATOM 3493 C C . ARG B 1 148 ? 14.523 0.096 1.198 1 73.94 148 ARG B C 1
ATOM 3495 O O . ARG B 1 148 ? 14.242 -0.655 2.137 1 73.94 148 ARG B O 1
ATOM 3502 N N . TYR B 1 149 ? 14.812 1.397 1.191 1 77 149 TYR B N 1
ATOM 3503 C CA . TYR B 1 149 ? 14.586 2.047 2.479 1 77 149 TYR B CA 1
ATOM 3504 C C . TYR B 1 149 ? 13.305 2.865 2.457 1 77 149 TYR B C 1
ATOM 3506 O O . TYR B 1 149 ? 13.031 3.58 1.489 1 77 149 TYR B O 1
ATOM 3514 N N . ALA B 1 150 ? 12.469 2.598 3.438 1 86.19 150 ALA B N 1
ATOM 3515 C CA . ALA B 1 150 ? 11.383 3.484 3.846 1 86.19 150 ALA B CA 1
ATOM 3516 C C . ALA B 1 150 ? 11.328 3.619 5.367 1 86.19 150 ALA B C 1
ATOM 3518 O O . ALA B 1 150 ? 11.539 2.643 6.09 1 86.19 150 ALA B O 1
ATOM 3519 N N . PRO B 1 151 ? 11.133 4.879 5.777 1 91.94 151 PRO B N 1
ATOM 3520 C CA . PRO B 1 151 ? 11.125 5.059 7.23 1 91.94 151 PRO B CA 1
ATOM 3521 C C . PRO B 1 151 ? 9.938 4.379 7.902 1 91.94 151 PRO B C 1
ATOM 3523 O O . PRO B 1 151 ? 8.859 4.289 7.312 1 91.94 151 PRO B O 1
ATOM 3526 N N . PRO B 1 152 ? 10.195 3.869 9.148 1 89.31 152 PRO B N 1
ATOM 3527 C CA . PRO B 1 152 ? 9.031 3.383 9.906 1 89.31 152 PRO B CA 1
ATOM 3528 C C . PRO B 1 152 ? 8.094 4.508 10.336 1 89.31 152 PRO B C 1
ATOM 3530 O O . PRO B 1 152 ? 8.531 5.648 10.516 1 89.31 152 PRO B O 1
ATOM 3533 N N . TYR B 1 153 ? 6.797 4.191 10.391 1 92.75 153 TYR B N 1
ATOM 3534 C CA . TYR B 1 153 ? 5.848 5.129 10.977 1 92.75 153 TYR B CA 1
ATOM 3535 C C . TYR B 1 153 ? 5.965 5.148 12.5 1 92.75 153 TYR B C 1
ATOM 3537 O O . TYR B 1 153 ? 5.406 4.285 13.18 1 92.75 153 TYR B O 1
ATOM 3545 N N . THR B 1 154 ? 6.645 6.184 13.07 1 91.19 154 THR B N 1
ATOM 3546 C CA . THR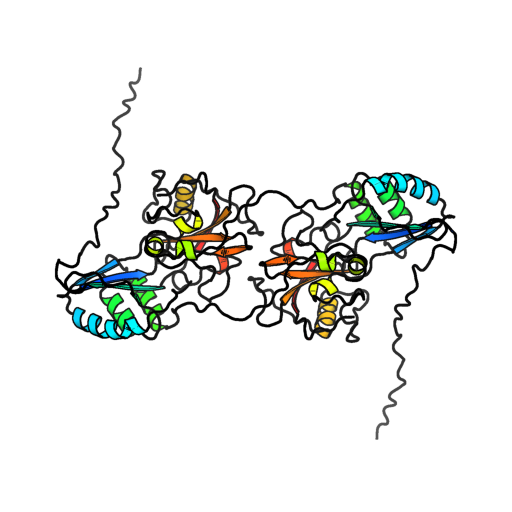 B 1 154 ? 6.852 6.391 14.5 1 91.19 154 THR B CA 1
ATOM 3547 C C . THR B 1 154 ? 6.363 7.773 14.922 1 91.19 154 THR B C 1
ATOM 3549 O O . THR B 1 154 ? 7.168 8.641 15.266 1 91.19 154 THR B O 1
ATOM 3552 N N . PRO B 1 155 ? 5.047 7.926 14.953 1 92.5 155 PRO B N 1
ATOM 3553 C CA . PRO B 1 155 ? 4.52 9.266 15.219 1 92.5 155 PRO B CA 1
ATOM 3554 C C . PRO B 1 155 ? 4.883 9.781 16.609 1 92.5 155 PRO B C 1
ATOM 3556 O O . PRO B 1 155 ? 4.973 10.992 16.812 1 92.5 155 PRO B O 1
ATOM 3559 N N . GLU B 1 156 ? 5.184 8.938 17.531 1 90.88 156 GLU B N 1
ATOM 3560 C CA . GLU B 1 156 ? 5.465 9.328 18.922 1 90.88 156 GLU B CA 1
ATOM 3561 C C . GLU B 1 156 ? 6.688 10.234 19 1 90.88 156 GLU B C 1
ATOM 3563 O O . GLU B 1 156 ? 6.723 11.172 19.797 1 90.88 156 GLU B O 1
ATOM 3568 N N . THR B 1 157 ? 7.605 9.969 18.188 1 90.56 157 THR B N 1
ATOM 3569 C CA . THR B 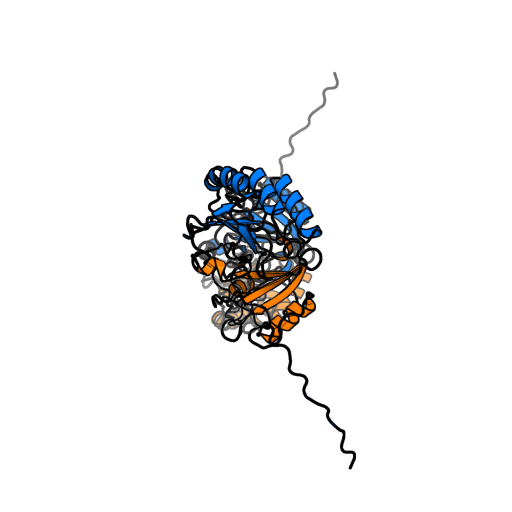1 157 ? 8.828 10.766 18.188 1 90.56 157 THR B CA 1
ATOM 3570 C C . THR B 1 157 ? 8.562 12.164 17.641 1 90.56 157 THR B C 1
ATOM 3572 O O . THR B 1 157 ? 9.172 13.141 18.094 1 90.56 157 THR B O 1
ATOM 3575 N N . TRP B 1 158 ? 7.684 12.312 16.781 1 94.25 158 TRP B N 1
ATOM 3576 C CA . TRP B 1 158 ? 7.395 13.57 16.094 1 94.25 158 TRP B CA 1
ATOM 3577 C C . TRP B 1 158 ? 6.34 14.367 16.859 1 94.25 158 TRP B C 1
ATOM 3579 O O . TRP B 1 158 ? 6.188 15.57 16.641 1 94.25 158 TRP B O 1
ATOM 3589 N N . ASN B 1 159 ? 5.621 13.648 17.719 1 91.06 159 ASN B N 1
ATOM 3590 C CA . ASN B 1 159 ? 4.449 14.258 18.344 1 91.06 159 ASN B CA 1
ATOM 3591 C C . ASN B 1 159 ? 4.742 14.688 19.781 1 91.06 159 ASN B C 1
ATOM 3593 O O . ASN B 1 159 ? 3.85 15.164 20.484 1 91.06 159 ASN B O 1
ATOM 3597 N N . ARG B 1 160 ? 5.961 14.641 20.156 1 89.44 160 ARG B N 1
ATOM 3598 C CA . ARG B 1 160 ? 6.367 15.047 21.484 1 89.44 160 ARG B CA 1
ATOM 3599 C C . ARG B 1 160 ? 6.512 16.562 21.578 1 89.44 160 ARG B C 1
ATOM 3601 O O . ARG B 1 160 ? 7.051 17.203 20.656 1 89.44 160 ARG B O 1
ATOM 3608 N N . TYR B 1 161 ? 6 17.156 22.672 1 86.19 161 TYR B N 1
ATOM 3609 C CA . TYR B 1 161 ? 6.223 18.562 22.953 1 86.19 161 TYR B CA 1
ATOM 3610 C C . TYR B 1 161 ? 7.633 18.797 23.484 1 86.19 161 TYR B C 1
ATOM 3612 O O . TYR B 1 161 ? 8.125 18.031 24.312 1 86.19 161 TYR B O 1
ATOM 3620 N N . PRO B 1 162 ? 8.32 19.812 22.953 1 88.25 162 PRO B N 1
ATOM 3621 C CA . PRO B 1 162 ? 7.844 20.859 22.031 1 88.25 162 PRO B CA 1
ATOM 3622 C C . PRO B 1 162 ? 8.172 20.547 20.578 1 88.25 162 PRO B C 1
ATOM 3624 O O . PRO B 1 162 ? 7.902 21.375 19.688 1 88.25 162 PRO B O 1
ATOM 3627 N N . ASP B 1 163 ? 8.703 19.391 20.25 1 90.19 163 ASP B N 1
ATOM 3628 C CA . ASP B 1 163 ? 9.164 19.031 18.906 1 90.19 163 ASP B CA 1
ATOM 3629 C C . ASP B 1 163 ? 8.039 19.125 17.891 1 90.19 163 ASP B C 1
ATOM 3631 O O . ASP B 1 163 ? 8.25 19.547 16.75 1 90.19 163 ASP B O 1
ATOM 3635 N N . VAL B 1 164 ? 6.918 18.781 18.328 1 92.56 164 VAL B N 1
ATOM 3636 C CA . VAL B 1 164 ? 5.766 18.75 17.422 1 92.56 164 VAL B CA 1
ATOM 3637 C C . VAL B 1 164 ? 5.516 20.141 16.859 1 92.56 164 VAL B C 1
ATOM 3639 O O . VAL B 1 164 ? 5.078 20.281 15.711 1 92.56 164 VAL B O 1
ATOM 3642 N N . LEU B 1 165 ? 5.883 21.188 17.594 1 90.19 165 LEU B N 1
ATOM 3643 C CA . LEU B 1 165 ? 5.609 22.547 17.172 1 90.19 165 LEU B CA 1
ATOM 3644 C C . LEU B 1 165 ? 6.727 23.094 16.281 1 90.19 165 LEU B C 1
ATOM 3646 O O . LEU B 1 165 ? 6.543 24.078 15.586 1 90.19 165 LEU B O 1
ATOM 3650 N N . LEU B 1 166 ? 7.797 22.406 16.328 1 92.94 166 LEU B N 1
ATOM 3651 C CA . LEU B 1 166 ? 8.992 22.984 15.75 1 92.94 166 LEU B CA 1
ATOM 3652 C C . LEU B 1 166 ? 9.352 22.297 14.438 1 92.94 166 LEU B C 1
ATOM 3654 O O . LEU B 1 166 ? 10.242 22.75 13.719 1 92.94 166 LEU B O 1
ATOM 3658 N N . ASN B 1 167 ? 8.695 21.219 14.102 1 96.19 167 ASN B N 1
ATOM 3659 C CA . ASN B 1 167 ? 8.945 20.438 12.883 1 96.19 167 ASN B CA 1
ATOM 3660 C C . ASN B 1 167 ? 7.695 20.328 12.023 1 96.19 167 ASN B C 1
ATOM 3662 O O . ASN B 1 167 ? 6.641 19.906 12.5 1 96.19 167 ASN B O 1
ATOM 3666 N N . ASN B 1 168 ? 7.828 20.719 10.797 1 96.75 168 ASN B N 1
ATOM 3667 C CA . ASN B 1 168 ? 6.695 20.75 9.883 1 96.75 168 ASN B CA 1
ATOM 3668 C C . ASN B 1 168 ? 6.699 19.531 8.961 1 96.75 168 ASN B C 1
ATOM 3670 O O . ASN B 1 168 ? 7.332 18.516 9.266 1 96.75 168 ASN B O 1
ATOM 3674 N N . CYS B 1 169 ? 5.871 19.562 7.879 1 97.56 169 CYS B N 1
ATOM 3675 C CA . CYS B 1 169 ? 5.715 18.469 6.941 1 97.56 169 CYS B CA 1
ATOM 3676 C C . CYS B 1 169 ? 7.023 18.172 6.219 1 97.56 169 CYS B C 1
ATOM 3678 O O . CYS B 1 169 ? 7.293 17.031 5.855 1 97.56 169 CYS B O 1
ATOM 3680 N N . TYR B 1 170 ? 7.805 19.188 5.988 1 98.31 170 TYR B N 1
ATOM 3681 C CA . TYR B 1 170 ? 9.078 19 5.301 1 98.31 170 TYR B CA 1
ATOM 3682 C C . TYR B 1 170 ? 10.086 18.297 6.203 1 98.31 170 TYR B C 1
ATOM 3684 O O . TYR B 1 170 ? 10.789 17.391 5.766 1 98.31 170 TYR B O 1
ATOM 3692 N N . ASN B 1 171 ? 10.148 18.719 7.477 1 97.88 171 ASN B N 1
ATOM 3693 C CA . ASN B 1 171 ? 10.945 18 8.461 1 97.88 171 ASN B CA 1
ATOM 3694 C C . ASN B 1 171 ? 10.555 16.531 8.523 1 97.88 171 ASN B C 1
ATOM 3696 O O . ASN B 1 171 ? 11.422 15.648 8.5 1 97.88 171 ASN B O 1
ATOM 3700 N N . TYR B 1 172 ? 9.289 16.344 8.578 1 97.75 172 TYR B N 1
ATOM 3701 C CA . TYR B 1 172 ? 8.773 14.984 8.734 1 97.75 172 TYR B CA 1
ATOM 3702 C C . TYR B 1 172 ? 9.094 14.133 7.508 1 97.75 172 TYR B C 1
ATOM 3704 O O . TYR B 1 172 ? 9.625 13.023 7.629 1 97.75 172 TYR B O 1
ATOM 3712 N N . ALA B 1 173 ? 8.781 14.688 6.352 1 97.19 173 ALA B N 1
ATOM 3713 C CA . ALA B 1 173 ? 9.008 13.953 5.109 1 97.19 173 ALA B CA 1
ATOM 3714 C C . ALA B 1 173 ? 10.484 13.617 4.93 1 97.19 173 ALA B C 1
ATOM 3716 O O . ALA B 1 173 ? 10.828 12.578 4.359 1 97.19 173 ALA B O 1
ATOM 3717 N N . SER B 1 174 ? 11.383 14.453 5.441 1 96.38 174 SER B N 1
ATOM 3718 C CA . SER B 1 174 ? 12.82 14.266 5.277 1 96.38 174 SER B CA 1
ATOM 3719 C C . SER B 1 174 ? 13.398 13.406 6.398 1 96.38 174 SER B C 1
ATOM 3721 O O . SER B 1 174 ? 14.578 13.062 6.375 1 96.38 174 SER B O 1
ATOM 3723 N N . THR B 1 175 ? 12.625 13.117 7.352 1 95.56 175 THR B N 1
ATOM 3724 C CA . THR B 1 175 ? 13.039 12.359 8.523 1 95.56 175 THR B CA 1
ATOM 3725 C C . THR B 1 175 ? 14.125 13.109 9.297 1 95.56 175 THR B C 1
ATOM 3727 O O . THR B 1 175 ? 15.031 12.484 9.859 1 95.56 175 THR B O 1
ATOM 3730 N N . LYS B 1 176 ? 14.047 14.422 9.25 1 95.88 176 LYS B N 1
ATOM 3731 C CA . LYS B 1 176 ? 15.023 15.242 9.961 1 95.88 176 LYS B CA 1
ATOM 3732 C C . LYS B 1 176 ? 14.336 16.188 10.945 1 95.88 176 LYS B C 1
ATOM 3734 O O . LYS B 1 176 ? 13.688 17.156 10.547 1 95.88 176 LYS B O 1
ATOM 3739 N N . GLU B 1 177 ? 14.594 15.883 12.164 1 94.56 177 GLU B N 1
ATOM 3740 C CA . GLU B 1 177 ? 14.055 16.719 13.234 1 94.56 177 GLU B CA 1
ATOM 3741 C C . GLU B 1 177 ? 15.023 17.828 13.609 1 94.56 177 GLU B C 1
ATOM 3743 O O . GLU B 1 177 ? 15.641 17.797 14.672 1 94.56 177 GLU B O 1
ATOM 3748 N N . THR B 1 178 ? 15.062 18.891 12.805 1 94.81 178 THR B N 1
ATOM 3749 C CA . THR B 1 178 ? 16.016 19.984 13.023 1 94.81 178 THR B CA 1
ATOM 3750 C C . THR B 1 178 ? 15.43 21.016 13.984 1 94.81 178 THR B C 1
ATOM 3752 O O . THR B 1 178 ? 16.141 21.891 14.477 1 94.81 178 THR B O 1
ATOM 3755 N N . ASP B 1 179 ? 14.164 20.953 14.195 1 94.56 179 ASP B N 1
ATOM 3756 C CA . ASP B 1 179 ? 13.453 21.922 15.031 1 94.56 179 ASP B CA 1
ATOM 3757 C C . ASP B 1 179 ? 13.625 23.344 14.5 1 94.56 179 ASP B C 1
ATOM 3759 O O . ASP B 1 179 ? 13.859 24.281 15.266 1 94.56 179 ASP B O 1
ATOM 3763 N N . THR B 1 180 ? 13.555 23.516 13.172 1 94.81 180 THR B N 1
ATOM 3764 C CA . THR B 1 180 ? 13.75 24.812 12.531 1 94.81 180 THR B CA 1
ATOM 3765 C C . THR B 1 180 ? 12.547 25.172 11.664 1 94.81 180 THR B C 1
ATOM 3767 O O . THR B 1 180 ? 12.562 26.188 10.961 1 94.81 180 THR B O 1
ATOM 3770 N N . PHE B 1 181 ? 11.547 24.266 11.75 1 96.44 181 PHE B N 1
ATOM 3771 C CA . PHE B 1 181 ? 10.445 24.453 10.812 1 96.44 181 PHE B CA 1
ATOM 3772 C C . PHE B 1 181 ? 10.969 24.688 9.398 1 96.44 181 PHE B C 1
ATOM 3774 O O . PHE B 1 181 ? 10.703 25.734 8.797 1 96.44 181 PHE B O 1
ATOM 3781 N N . ALA B 1 182 ? 11.68 23.703 8.914 1 97.62 182 ALA B N 1
ATOM 3782 C CA . ALA B 1 182 ? 12.5 23.781 7.707 1 97.62 182 ALA B CA 1
ATOM 3783 C C . ALA B 1 182 ? 11.672 24.234 6.508 1 97.62 182 ALA B C 1
ATOM 3785 O O . ALA B 1 182 ? 10.477 23.953 6.426 1 97.62 182 ALA B O 1
ATOM 3786 N N . GLN B 1 183 ? 12.383 24.984 5.688 1 97.88 183 GLN B N 1
ATOM 3787 C CA . GLN B 1 183 ? 11.805 25.438 4.43 1 97.88 183 GLN B CA 1
ATOM 3788 C C . GLN B 1 183 ? 12.641 24.969 3.24 1 97.88 183 GLN B C 1
ATOM 3790 O O . GLN B 1 183 ? 13.875 25 3.293 1 97.88 183 GLN B O 1
ATOM 3795 N N . PRO B 1 184 ? 11.93 24.531 2.16 1 97.94 184 PRO B N 1
ATOM 3796 C CA . PRO B 1 184 ? 12.695 24.141 0.976 1 97.94 184 PRO B CA 1
ATOM 3797 C C . PRO B 1 184 ? 13.664 25.234 0.508 1 97.94 184 PRO B C 1
ATOM 3799 O O . PRO B 1 184 ? 13.258 26.391 0.346 1 97.94 184 PRO B O 1
ATOM 3802 N N . GLY B 1 185 ? 14.922 24.844 0.365 1 97.88 185 GLY B N 1
ATOM 3803 C CA . GLY B 1 185 ? 15.922 25.719 -0.219 1 97.88 185 GLY B CA 1
ATOM 3804 C C . GLY B 1 185 ? 16.609 26.594 0.807 1 97.88 185 GLY B C 1
ATOM 3805 O O . GLY B 1 185 ? 17.625 27.234 0.499 1 97.88 185 GLY B O 1
ATOM 3806 N N . ARG B 1 186 ? 16.109 26.625 1.996 1 97.31 186 ARG B N 1
ATOM 3807 C CA . ARG B 1 186 ? 16.719 27.5 2.998 1 97.31 186 ARG B CA 1
ATOM 3808 C C . ARG B 1 186 ? 18.156 27.094 3.291 1 97.31 186 ARG B C 1
ATOM 3810 O O . ARG B 1 186 ? 19.047 27.953 3.334 1 97.31 186 ARG B O 1
ATOM 3817 N N . ALA B 1 187 ? 18.422 25.859 3.473 1 96.31 187 ALA B N 1
ATOM 3818 C CA . ALA B 1 187 ? 19.75 25.359 3.826 1 96.31 187 ALA B CA 1
ATOM 3819 C C . ALA B 1 187 ? 20.734 25.562 2.682 1 96.31 187 ALA B C 1
ATOM 3821 O O . ALA B 1 187 ? 21.938 25.656 2.904 1 96.31 187 ALA B O 1
ATOM 3822 N N . THR B 1 188 ? 20.266 25.672 1.496 1 96.94 188 THR B N 1
ATOM 3823 C CA . THR B 1 188 ? 21.156 25.75 0.333 1 96.94 188 THR B CA 1
ATOM 3824 C C . THR B 1 188 ? 21.078 27.125 -0.318 1 96.94 188 THR B C 1
ATOM 3826 O O . THR B 1 188 ? 21.578 27.312 -1.433 1 96.94 188 THR B O 1
ATOM 3829 N N . ASN B 1 189 ? 20.422 28.094 0.295 1 96.25 189 ASN B N 1
ATOM 3830 C CA . ASN B 1 189 ? 20.297 29.469 -0.163 1 96.25 189 ASN B CA 1
ATOM 3831 C C . ASN B 1 189 ? 19.562 29.562 -1.496 1 96.25 189 ASN B C 1
ATOM 3833 O O . ASN B 1 189 ? 19.969 30.297 -2.391 1 96.25 189 ASN B O 1
ATOM 3837 N N . ASN B 1 190 ? 18.594 28.734 -1.689 1 97.38 190 ASN B N 1
ATOM 3838 C CA . ASN B 1 190 ? 17.641 28.734 -2.805 1 97.38 190 ASN B CA 1
ATOM 3839 C C . ASN B 1 190 ? 16.203 28.734 -2.316 1 97.38 190 ASN B C 1
ATOM 3841 O O . ASN B 1 190 ? 15.406 27.875 -2.719 1 97.38 190 ASN B O 1
ATOM 3845 N N . SER B 1 191 ? 15.906 29.703 -1.487 1 96.31 191 SER B N 1
ATOM 3846 C CA . SER B 1 191 ? 14.641 29.766 -0.772 1 96.31 191 SER B CA 1
ATOM 3847 C C . SER B 1 191 ? 13.469 29.938 -1.735 1 96.31 191 SER B C 1
ATOM 3849 O O . SER B 1 191 ? 13.633 30.484 -2.828 1 96.31 191 SER B O 1
ATOM 3851 N N . LEU B 1 192 ? 12.32 29.469 -1.299 1 95 192 LEU B N 1
ATOM 3852 C CA . LEU B 1 192 ? 11.078 29.625 -2.047 1 95 192 LEU B CA 1
ATOM 3853 C C . LEU B 1 192 ? 10.812 31.109 -2.344 1 95 192 LEU B C 1
ATOM 3855 O O . LEU B 1 192 ? 10.906 31.953 -1.449 1 95 192 LEU B O 1
ATOM 3859 N N . PRO B 1 193 ? 10.539 31.375 -3.594 1 94.25 193 PRO B N 1
ATOM 3860 C CA . PRO B 1 193 ? 10.031 32.719 -3.855 1 94.25 193 PRO B CA 1
ATOM 3861 C C . PRO B 1 193 ? 8.625 32.938 -3.309 1 94.25 193 PRO B C 1
ATOM 3863 O O . PRO B 1 193 ? 7.875 31.969 -3.123 1 94.25 193 PRO B O 1
ATOM 3866 N N . TRP B 1 194 ? 8.312 34.219 -2.953 1 92.38 194 TRP B N 1
ATOM 3867 C CA . TRP B 1 194 ? 6.965 34.5 -2.48 1 92.38 194 TRP B CA 1
ATOM 3868 C C . TRP B 1 194 ? 6.223 35.406 -3.459 1 92.38 194 TRP B C 1
ATOM 3870 O O . TRP B 1 194 ? 6.715 36.469 -3.814 1 92.38 194 TRP B O 1
ATOM 3880 N N . PRO B 1 195 ? 5.074 35 -3.945 1 91.56 195 PRO B N 1
ATOM 3881 C CA . PRO B 1 195 ? 4.473 33.688 -3.812 1 91.56 195 PRO B CA 1
ATOM 3882 C C . PRO B 1 195 ? 5.191 32.625 -4.645 1 91.56 195 PRO B C 1
ATOM 3884 O O . PRO B 1 195 ? 6.035 32.938 -5.48 1 91.56 195 PRO B O 1
ATOM 3887 N N . PHE B 1 196 ? 4.988 31.391 -4.305 1 95.75 196 PHE B N 1
ATOM 3888 C CA . PHE B 1 196 ? 5.672 30.328 -5.031 1 95.75 196 PHE B CA 1
ATOM 3889 C C . PHE B 1 196 ? 4.672 29.406 -5.727 1 95.75 196 PHE B C 1
ATOM 3891 O O . PHE B 1 196 ? 3.5 29.359 -5.344 1 95.75 196 PHE B O 1
ATOM 3898 N N . THR B 1 197 ? 5.145 28.703 -6.758 1 95.94 197 THR B N 1
ATOM 3899 C CA . THR B 1 197 ? 4.398 27.688 -7.496 1 95.94 197 THR B CA 1
ATOM 3900 C C . THR B 1 197 ? 4.891 26.297 -7.133 1 95.94 197 THR B C 1
ATOM 3902 O O . THR B 1 197 ? 5.863 26.141 -6.395 1 95.94 197 THR B O 1
ATOM 3905 N N . GLY B 1 198 ? 4.148 25.328 -7.695 1 96.19 198 GLY B N 1
ATOM 3906 C CA . GLY B 1 198 ? 4.633 23.969 -7.555 1 96.19 198 GLY B CA 1
ATOM 3907 C C . GLY B 1 198 ? 6.023 23.766 -8.117 1 96.19 198 GLY B C 1
ATOM 3908 O O . GLY B 1 198 ? 6.844 23.062 -7.527 1 96.19 198 GLY B O 1
ATOM 3909 N N . ALA B 1 199 ? 6.258 24.359 -9.234 1 96.38 199 ALA B N 1
ATOM 3910 C CA . ALA B 1 199 ? 7.57 24.266 -9.867 1 96.38 199 ALA B CA 1
ATOM 3911 C C . ALA B 1 199 ? 8.648 24.875 -8.977 1 96.38 199 ALA B C 1
ATOM 3913 O O . ALA B 1 199 ? 9.766 24.359 -8.898 1 96.38 199 ALA B O 1
ATOM 3914 N N . ASP B 1 200 ? 8.328 25.969 -8.312 1 97.44 200 ASP B N 1
ATOM 3915 C CA . ASP B 1 200 ? 9.266 26.609 -7.402 1 97.44 200 ASP B CA 1
ATOM 3916 C C . ASP B 1 200 ? 9.586 25.703 -6.211 1 97.44 200 ASP B C 1
ATOM 3918 O O . ASP B 1 200 ? 10.742 25.578 -5.82 1 97.44 200 ASP B O 1
ATOM 3922 N N . ALA B 1 201 ? 8.477 25.156 -5.645 1 97.5 201 ALA B N 1
ATOM 3923 C CA . ALA B 1 201 ? 8.672 24.281 -4.5 1 97.5 201 ALA B CA 1
ATOM 3924 C C . ALA B 1 201 ? 9.531 23.078 -4.871 1 97.5 201 ALA B C 1
ATOM 3926 O O . ALA B 1 201 ? 10.406 22.672 -4.098 1 97.5 201 ALA B O 1
ATOM 3927 N N . ARG B 1 202 ? 9.289 22.516 -6.055 1 96.69 202 ARG B N 1
ATOM 3928 C CA . ARG B 1 202 ? 10.109 21.406 -6.547 1 96.69 202 ARG B CA 1
ATOM 3929 C C . ARG B 1 202 ? 11.562 21.828 -6.688 1 96.69 202 ARG B C 1
ATOM 3931 O O . ARG B 1 202 ? 12.461 21.141 -6.199 1 96.69 202 ARG B O 1
ATOM 3938 N N . ALA B 1 203 ? 11.781 22.922 -7.312 1 97.62 203 ALA B N 1
ATOM 3939 C CA . ALA B 1 203 ? 13.141 23.391 -7.574 1 97.62 203 ALA B CA 1
ATOM 3940 C C . ALA B 1 203 ? 13.898 23.641 -6.273 1 97.62 203 ALA B C 1
ATOM 3942 O O . ALA B 1 203 ? 15.07 23.266 -6.148 1 97.62 203 ALA B O 1
ATOM 3943 N N . SER B 1 204 ? 13.289 24.281 -5.34 1 98.19 204 SER B N 1
ATOM 3944 C CA . SER B 1 204 ? 13.93 24.547 -4.059 1 98.19 204 SER B CA 1
ATOM 3945 C C . SER B 1 204 ? 14.242 23.25 -3.314 1 98.19 204 SER B C 1
ATOM 3947 O O . SER B 1 204 ? 15.289 23.141 -2.678 1 98.19 204 SER B O 1
ATOM 3949 N N . SER B 1 205 ? 13.336 22.297 -3.385 1 98 205 SER B N 1
ATOM 3950 C CA . SER B 1 205 ? 13.578 21 -2.742 1 98 205 SER B CA 1
ATOM 3951 C C . SER B 1 205 ? 14.711 20.25 -3.42 1 98 205 SER B C 1
ATOM 3953 O O . SER B 1 205 ? 15.508 19.578 -2.752 1 98 205 SER B O 1
ATOM 3955 N N . GLU B 1 206 ? 14.789 20.359 -4.727 1 97.88 206 GLU B N 1
ATOM 3956 C CA . GLU B 1 206 ? 15.891 19.734 -5.465 1 97.88 206 GLU B CA 1
ATOM 3957 C C . GLU B 1 206 ? 17.234 20.344 -5.062 1 97.88 206 GLU B C 1
ATOM 3959 O O . GLU B 1 206 ? 18.234 19.625 -4.984 1 97.88 206 GLU B O 1
ATOM 3964 N N . SER B 1 207 ? 17.234 21.609 -4.855 1 97.88 207 SER B N 1
ATOM 3965 C CA . SER B 1 207 ? 18.469 22.266 -4.418 1 97.88 207 SER B CA 1
ATOM 3966 C C . SER B 1 207 ? 18.938 21.688 -3.088 1 97.88 207 SER B C 1
ATOM 3968 O O . SER B 1 207 ? 20.141 21.672 -2.809 1 97.88 207 SER B O 1
ATOM 3970 N N . ASP B 1 208 ? 17.984 21.219 -2.25 1 98.06 208 ASP B N 1
ATOM 3971 C CA . ASP B 1 208 ? 18.328 20.656 -0.951 1 98.06 208 ASP B CA 1
ATOM 3972 C C . ASP B 1 208 ? 18.797 19.203 -1.092 1 98.06 208 ASP B C 1
ATOM 3974 O O . ASP B 1 208 ? 19.375 18.641 -0.162 1 98.06 208 ASP B O 1
ATOM 3978 N N . GLY B 1 209 ? 18.469 18.547 -2.195 1 97.06 209 GLY B N 1
ATOM 3979 C CA . GLY B 1 209 ? 18.922 17.172 -2.41 1 97.06 209 GLY B CA 1
ATOM 3980 C C . GLY B 1 209 ? 17.797 16.219 -2.783 1 97.06 209 GLY B C 1
ATOM 3981 O O . GLY B 1 209 ? 18.047 15.047 -3.053 1 97.06 209 GLY B O 1
ATOM 3982 N N . CYS B 1 210 ? 16.578 16.703 -2.756 1 96.25 210 CYS B N 1
ATOM 3983 C CA . CYS B 1 210 ? 15.484 15.859 -3.236 1 96.25 210 CYS B CA 1
ATOM 3984 C C . CYS B 1 210 ? 15.617 15.594 -4.73 1 96.25 210 CYS B C 1
ATOM 3986 O O . CYS B 1 210 ? 16.156 16.422 -5.465 1 96.25 210 CYS B O 1
ATOM 3988 N N . VAL B 1 211 ? 15.148 14.406 -5.133 1 94.5 211 VAL B N 1
ATOM 3989 C CA . VAL B 1 211 ? 15.273 14.047 -6.539 1 94.5 211 VAL B CA 1
ATOM 3990 C C . VAL B 1 211 ? 13.898 13.742 -7.121 1 94.5 211 VAL B C 1
ATOM 3992 O O . VAL B 1 211 ? 13.172 12.883 -6.609 1 94.5 211 VAL B O 1
ATOM 3995 N N . PHE B 1 212 ? 13.57 14.398 -8.172 1 92.25 212 PHE B N 1
ATOM 3996 C CA . PHE B 1 212 ? 12.305 14.211 -8.867 1 92.25 212 PHE B CA 1
ATOM 3997 C C . PHE B 1 212 ? 12.188 12.789 -9.391 1 92.25 212 PHE B C 1
ATOM 3999 O O . PHE B 1 212 ? 13.148 12.234 -9.922 1 92.25 212 PHE B O 1
ATOM 4006 N N . VAL B 1 213 ? 11.016 12.172 -9.109 1 86.06 213 VAL B N 1
ATOM 4007 C CA . VAL B 1 213 ? 10.695 10.852 -9.656 1 86.06 213 VAL B CA 1
ATOM 4008 C C . VAL B 1 213 ? 9.406 10.93 -10.477 1 86.06 213 VAL B C 1
ATOM 4010 O O . VAL B 1 213 ? 8.43 11.555 -10.055 1 86.06 213 VAL B O 1
ATOM 4013 N N . THR B 1 214 ? 9.5 10.453 -11.711 1 72.25 214 THR B N 1
ATOM 4014 C CA . THR B 1 214 ? 8.281 10.383 -12.508 1 72.25 214 THR B CA 1
ATOM 4015 C C . THR B 1 214 ? 7.301 9.383 -11.914 1 72.25 214 THR B C 1
ATOM 4017 O O . THR B 1 214 ? 7.703 8.312 -11.438 1 72.25 214 THR B O 1
ATOM 4020 N N . ALA B 1 215 ? 6.211 9.961 -11.641 1 58.28 215 ALA B N 1
ATOM 4021 C CA . ALA B 1 215 ? 5.129 9.211 -11.008 1 58.28 215 ALA B CA 1
ATOM 4022 C C . ALA B 1 215 ? 5.086 7.773 -11.523 1 58.28 215 ALA B C 1
ATOM 4024 O O . ALA B 1 215 ? 5.051 7.547 -12.742 1 58.28 215 ALA B O 1
ATOM 4025 N N . GLU B 1 216 ? 5.809 6.875 -10.844 1 55.53 216 GLU B N 1
ATOM 4026 C CA . GLU B 1 216 ? 5.535 5.496 -11.227 1 55.53 216 GLU B CA 1
ATOM 4027 C C . GLU B 1 216 ? 4.277 4.973 -10.539 1 55.53 216 GLU B C 1
ATOM 4029 O O . GLU B 1 216 ? 3.881 5.48 -9.484 1 55.53 216 GLU B O 1
ATOM 4034 N N . THR B 1 217 ? 3.473 4.238 -11.227 1 51.59 217 THR B N 1
ATOM 4035 C CA . THR B 1 217 ? 2.258 3.553 -10.805 1 51.59 217 THR B CA 1
ATOM 4036 C C . THR B 1 217 ? 2.486 2.822 -9.484 1 51.59 217 THR B C 1
ATOM 4038 O O . THR B 1 217 ? 1.568 2.695 -8.672 1 51.59 217 THR B O 1
ATOM 4041 N N . THR B 1 218 ? 3.729 2.418 -9.203 1 55.53 218 THR B N 1
ATOM 4042 C CA . THR B 1 218 ? 3.861 1.427 -8.141 1 55.53 218 THR B CA 1
ATOM 4043 C C . THR B 1 218 ? 4.113 2.105 -6.797 1 55.53 218 THR B C 1
ATOM 4045 O O . THR B 1 218 ? 3.902 1.503 -5.742 1 55.53 218 THR B O 1
ATOM 4048 N N . MET B 1 219 ? 4.18 3.391 -6.684 1 65.38 219 MET B N 1
ATOM 4049 C CA . MET B 1 219 ? 4.453 4.082 -5.426 1 65.38 219 MET B CA 1
ATOM 4050 C C . MET B 1 219 ? 5.227 3.178 -4.469 1 65.38 219 MET B C 1
ATOM 4052 O O . MET B 1 219 ? 4.758 2.893 -3.365 1 65.38 219 MET B O 1
ATOM 4056 N N . SER B 1 220 ? 6.367 2.48 -4.859 1 71.19 220 SER B N 1
ATOM 4057 C CA . SER B 1 220 ? 7.262 1.662 -4.051 1 71.19 220 SER B CA 1
ATOM 4058 C C . SER B 1 220 ? 8.484 2.457 -3.602 1 71.19 220 SER B C 1
ATOM 4060 O O . SER B 1 220 ? 8.891 3.408 -4.273 1 71.19 220 SER B O 1
ATOM 4062 N N . ALA B 1 221 ? 8.953 2.051 -2.357 1 74 221 ALA B N 1
ATOM 4063 C CA . ALA B 1 221 ? 10.188 2.67 -1.89 1 74 221 ALA B CA 1
ATOM 4064 C C . ALA B 1 221 ? 11.305 2.508 -2.916 1 74 221 ALA B C 1
ATOM 4066 O O . ALA B 1 221 ? 11.453 1.443 -3.523 1 74 221 ALA B O 1
ATOM 4067 N N . PRO B 1 222 ? 12.008 3.645 -3.152 1 74.25 222 PRO B N 1
ATOM 4068 C CA . PRO B 1 222 ? 13.156 3.557 -4.059 1 74.25 222 PRO B CA 1
ATOM 4069 C C . PRO B 1 222 ? 14.266 2.666 -3.516 1 74.25 222 PRO B C 1
ATOM 4071 O O . PRO B 1 222 ? 14.25 2.301 -2.336 1 74.25 222 PRO B O 1
ATOM 4074 N N . SER B 1 223 ? 15.148 2.283 -4.402 1 74 223 SER B N 1
ATOM 4075 C CA . SER B 1 223 ? 16.281 1.461 -4.004 1 74 223 SER B CA 1
ATOM 4076 C C . SER B 1 223 ? 17.281 2.264 -3.178 1 74 223 SER B C 1
ATOM 4078 O O . SER B 1 223 ? 17.359 3.486 -3.312 1 74 223 SER B O 1
ATOM 4080 N N . GLY B 1 224 ? 17.953 1.583 -2.293 1 80.31 224 GLY B N 1
ATOM 4081 C CA . GLY B 1 224 ? 19.016 2.213 -1.526 1 80.31 224 GLY B CA 1
ATOM 4082 C C . GLY B 1 224 ? 18.516 2.91 -0.276 1 80.31 224 GLY B C 1
ATOM 4083 O O . GLY B 1 224 ? 17.594 2.418 0.395 1 80.31 224 GLY B O 1
ATOM 4084 N N . ASP B 1 225 ? 19.141 4.066 -0.018 1 86.38 225 ASP B N 1
ATOM 4085 C CA . ASP B 1 225 ? 18.875 4.789 1.22 1 86.38 225 ASP B CA 1
ATOM 4086 C C . ASP B 1 225 ? 17.844 5.898 0.993 1 86.38 225 ASP B C 1
ATOM 4088 O O . ASP B 1 225 ? 17.703 6.793 1.825 1 86.38 225 ASP B O 1
ATOM 4092 N N . GLU B 1 226 ? 17.172 5.746 -0.111 1 90.94 226 GLU B N 1
ATOM 4093 C CA . GLU B 1 226 ? 16.203 6.785 -0.448 1 90.94 226 GLU B CA 1
ATOM 4094 C C . GLU B 1 226 ? 14.781 6.32 -0.16 1 90.94 226 GLU B C 1
ATOM 4096 O O . GLU B 1 226 ? 14.469 5.137 -0.299 1 90.94 226 GLU B O 1
ATOM 4101 N N . HIS B 1 227 ? 13.984 7.227 0.3 1 92.38 227 HIS B N 1
ATOM 4102 C CA . HIS B 1 227 ? 12.562 6.949 0.449 1 92.38 227 HIS B CA 1
ATOM 4103 C C . HIS B 1 227 ? 11.719 7.914 -0.38 1 92.38 227 HIS B C 1
ATOM 4105 O O . HIS B 1 227 ? 12.227 8.93 -0.866 1 92.38 227 HIS B O 1
ATOM 4111 N N . LEU B 1 228 ? 10.492 7.531 -0.592 1 92.19 228 LEU B N 1
ATOM 4112 C CA . LEU B 1 228 ? 9.602 8.273 -1.48 1 92.19 228 LEU B CA 1
ATOM 4113 C C . LEU B 1 228 ? 8.766 9.281 -0.698 1 92.19 228 LEU B C 1
ATOM 4115 O O . LEU B 1 228 ? 8.289 8.977 0.396 1 92.19 228 LEU B O 1
ATOM 4119 N N . ALA B 1 229 ? 8.625 10.484 -1.247 1 94.69 229 ALA B N 1
ATOM 4120 C CA . ALA B 1 229 ? 7.758 11.539 -0.724 1 94.69 229 ALA B CA 1
ATOM 4121 C C . ALA B 1 229 ? 6.922 12.164 -1.837 1 94.69 229 ALA B C 1
ATOM 4123 O O . ALA B 1 229 ? 7.242 12.023 -3.02 1 94.69 229 ALA B O 1
ATOM 4124 N N . ALA B 1 230 ? 5.77 12.742 -1.435 1 94.69 230 ALA B N 1
ATOM 4125 C CA . ALA B 1 230 ? 4.863 13.383 -2.385 1 94.69 230 ALA B CA 1
ATOM 4126 C C . ALA B 1 230 ? 4.672 14.859 -2.055 1 94.69 230 ALA B C 1
ATOM 4128 O O . ALA B 1 230 ? 4.332 15.211 -0.922 1 94.69 230 ALA B O 1
ATOM 4129 N N . LEU B 1 231 ? 4.816 15.68 -3.064 1 95.94 231 LEU B N 1
ATOM 4130 C CA . LEU B 1 231 ? 4.738 17.125 -2.904 1 95.94 231 LEU B CA 1
ATOM 4131 C C . LEU B 1 231 ? 3.395 17.656 -3.396 1 95.94 231 LEU B C 1
ATOM 4133 O O . LEU B 1 231 ? 2.955 17.312 -4.496 1 95.94 231 LEU B O 1
ATOM 4137 N N . PHE B 1 232 ? 2.768 18.438 -2.572 1 96.12 232 PHE B N 1
ATOM 4138 C CA . PHE B 1 232 ? 1.555 19.188 -2.896 1 96.12 232 PHE B CA 1
ATOM 4139 C C . PHE B 1 232 ? 1.75 20.672 -2.652 1 96.12 232 PHE B C 1
ATOM 4141 O O . PHE B 1 232 ? 2.568 21.062 -1.818 1 96.12 232 PHE B O 1
ATOM 4148 N N . VAL B 1 233 ? 0.979 21.484 -3.385 1 96.12 233 VAL B N 1
ATOM 4149 C CA . VAL B 1 233 ? 0.999 22.922 -3.129 1 96.12 233 VAL B CA 1
ATOM 4150 C C . VAL B 1 233 ? -0.429 23.469 -3.121 1 96.12 233 VAL B C 1
ATOM 4152 O O . VAL B 1 233 ? -1.315 22.922 -3.771 1 96.12 233 VAL B O 1
ATOM 4155 N N . SER B 1 234 ? -0.65 24.375 -2.287 1 93.69 234 SER B N 1
ATOM 4156 C CA . SER B 1 234 ? -1.858 25.203 -2.295 1 93.69 234 SER B CA 1
ATOM 4157 C C . SER B 1 234 ? -1.54 26.656 -2.627 1 93.69 234 SER B C 1
ATOM 4159 O O . SER B 1 234 ? -0.944 27.359 -1.817 1 93.69 234 SER B O 1
ATOM 4161 N N . THR B 1 235 ? -1.948 27.109 -3.766 1 89.69 235 THR B N 1
ATOM 4162 C CA . THR B 1 235 ? -1.552 28.438 -4.211 1 89.69 235 THR B CA 1
ATOM 4163 C C . THR B 1 235 ? -2.777 29.312 -4.453 1 89.69 235 THR B C 1
ATOM 4165 O O . THR B 1 235 ? -2.654 30.531 -4.629 1 89.69 235 THR B O 1
ATOM 4168 N N . ARG B 1 236 ? -3.902 28.75 -4.352 1 83.56 236 ARG B N 1
ATOM 4169 C CA . ARG B 1 236 ? -5.102 29.516 -4.691 1 83.56 236 ARG B CA 1
ATOM 4170 C C . ARG B 1 236 ? -5.621 30.281 -3.482 1 83.56 236 ARG B C 1
ATOM 4172 O O . ARG B 1 236 ? -6.031 31.438 -3.607 1 83.56 236 ARG B O 1
ATOM 4179 N N . VAL B 1 237 ? -5.617 29.641 -2.344 1 84.69 237 VAL B N 1
ATOM 4180 C CA . VAL B 1 237 ? -6.176 30.234 -1.139 1 84.69 237 VAL B CA 1
ATOM 4181 C C . VAL B 1 237 ? -5.051 30.594 -0.171 1 84.69 237 VAL B C 1
ATOM 4183 O O . VAL B 1 237 ? -5.023 31.703 0.375 1 84.69 237 VAL B O 1
ATOM 4186 N N . VAL B 1 238 ? -4.262 29.594 -0.089 1 89.69 238 VAL B N 1
ATOM 4187 C CA . VAL B 1 238 ? -3.107 29.797 0.781 1 89.69 238 VAL B CA 1
ATOM 4188 C C . VAL B 1 238 ? -1.819 29.547 0.002 1 89.69 238 VAL B C 1
ATOM 4190 O O . VAL B 1 238 ? -1.824 28.812 -0.995 1 89.69 238 VAL B O 1
ATOM 4193 N N . ASN B 1 239 ? -0.777 30.266 0.149 1 91.69 239 ASN B N 1
ATOM 4194 C CA . ASN B 1 239 ? 0.539 29.969 -0.406 1 91.69 239 ASN B CA 1
ATOM 4195 C C . ASN B 1 239 ? 1.336 29.047 0.506 1 91.69 239 ASN B C 1
ATOM 4197 O O . ASN B 1 239 ? 2.174 29.5 1.286 1 91.69 239 ASN B O 1
ATOM 4201 N N . ASP B 1 240 ? 0.965 27.719 0.4 1 95.75 240 ASP B N 1
ATOM 4202 C CA . ASP B 1 240 ? 1.55 26.703 1.267 1 95.75 240 ASP B CA 1
ATOM 4203 C C . ASP B 1 240 ? 1.923 25.453 0.471 1 95.75 240 ASP B C 1
ATOM 4205 O O . ASP B 1 240 ? 1.558 25.328 -0.7 1 95.75 240 ASP B O 1
ATOM 4209 N N . TYR B 1 241 ? 2.775 24.656 1.021 1 97.56 241 TYR B N 1
ATOM 4210 C CA . TYR B 1 241 ? 3.094 23.344 0.474 1 97.56 241 TYR B CA 1
ATOM 4211 C C . TYR B 1 241 ? 2.889 22.25 1.519 1 97.56 241 TYR B C 1
ATOM 4213 O O . TYR B 1 241 ? 2.752 22.547 2.709 1 97.56 241 TYR B O 1
ATOM 4221 N N . HIS B 1 242 ? 2.752 21.047 1.036 1 97.62 242 HIS B N 1
ATOM 4222 C CA . HIS B 1 242 ? 2.615 19.891 1.918 1 97.62 242 HIS B CA 1
ATOM 4223 C C . HIS B 1 242 ? 3.355 18.688 1.359 1 97.62 242 HIS B C 1
ATOM 4225 O O . HIS B 1 242 ? 3.453 18.516 0.142 1 97.62 242 HIS B O 1
ATOM 4231 N N . TRP B 1 243 ? 3.848 17.891 2.352 1 97.69 243 TRP B N 1
ATOM 4232 C CA . TRP B 1 243 ? 4.535 16.656 1.994 1 97.69 243 TRP B CA 1
ATOM 4233 C C . TRP B 1 243 ? 3.889 15.461 2.684 1 97.69 243 TRP B C 1
ATOM 4235 O O . TRP B 1 243 ? 3.537 15.531 3.863 1 97.69 243 TRP B O 1
ATOM 4245 N N . TYR B 1 244 ? 3.723 14.391 1.907 1 96.5 244 TYR B N 1
ATOM 4246 C CA . TYR B 1 244 ? 3.518 13.047 2.439 1 96.5 244 TYR B CA 1
ATOM 4247 C C . TYR B 1 244 ? 4.773 12.195 2.283 1 96.5 244 TYR B C 1
ATOM 4249 O O . TYR B 1 244 ? 5.59 12.445 1.388 1 96.5 244 TYR B O 1
ATOM 4257 N N . ARG B 1 245 ? 4.902 11.234 3.137 1 95.69 245 ARG B N 1
ATOM 4258 C CA . ARG B 1 245 ? 6.027 10.312 3.018 1 95.69 245 ARG B CA 1
ATOM 4259 C C . ARG B 1 245 ? 5.547 8.867 3.004 1 95.69 245 ARG B C 1
ATOM 4261 O O . ARG B 1 245 ? 4.613 8.508 3.727 1 95.69 245 ARG B O 1
ATOM 4268 N N . LEU B 1 246 ? 6.168 8.055 2.164 1 91.31 246 LEU B N 1
ATOM 4269 C CA . LEU B 1 246 ? 5.914 6.613 2.15 1 91.31 246 LEU B CA 1
ATOM 4270 C C . LEU B 1 246 ? 6.664 5.918 3.279 1 91.31 246 LEU B C 1
ATOM 4272 O O . LEU B 1 246 ? 7.883 6.074 3.41 1 91.31 246 LEU B O 1
ATOM 4276 N N . ASP B 1 247 ? 5.891 5.121 4.062 1 91.06 247 ASP B N 1
ATOM 4277 C CA . ASP B 1 247 ? 6.48 4.395 5.184 1 91.06 247 ASP B CA 1
ATOM 4278 C C . ASP B 1 247 ? 6.816 2.957 4.789 1 91.06 247 ASP B C 1
ATOM 4280 O O . ASP B 1 247 ? 6.383 2.479 3.74 1 91.06 247 ASP B O 1
ATOM 4284 N N . ASN B 1 248 ? 7.598 2.297 5.695 1 83.38 248 ASN B N 1
ATOM 4285 C CA . ASN B 1 248 ? 8.062 0.952 5.379 1 83.38 248 ASN B CA 1
ATOM 4286 C C . ASN B 1 248 ? 6.934 -0.07 5.457 1 83.38 248 ASN B C 1
ATOM 4288 O O . ASN B 1 248 ? 7.121 -1.236 5.105 1 83.38 248 ASN B O 1
ATOM 4292 N N . ASN B 1 249 ? 5.75 0.388 5.852 1 77.19 249 ASN B N 1
ATOM 4293 C CA . ASN B 1 249 ? 4.605 -0.514 5.902 1 77.19 249 ASN B CA 1
ATOM 4294 C C . ASN B 1 249 ? 3.746 -0.399 4.645 1 77.19 249 ASN B C 1
ATOM 4296 O O . ASN B 1 249 ? 2.658 -0.972 4.574 1 77.19 249 ASN B O 1
ATOM 4300 N N . GLY B 1 250 ? 4.219 0.375 3.703 1 79.31 250 GLY B N 1
ATOM 4301 C CA . GLY B 1 250 ? 3.543 0.481 2.42 1 79.31 250 GLY B CA 1
ATOM 4302 C C . GLY B 1 250 ? 2.469 1.552 2.4 1 79.31 250 GLY B C 1
ATOM 4303 O O . GLY B 1 250 ? 1.871 1.819 1.354 1 79.31 250 GLY B O 1
ATOM 4304 N N . TYR B 1 251 ? 2.164 2.129 3.531 1 85.62 251 TYR B N 1
ATOM 4305 C CA . TYR B 1 251 ? 1.215 3.234 3.607 1 85.62 251 TYR B CA 1
ATOM 4306 C C . TYR B 1 251 ? 1.94 4.57 3.709 1 85.62 251 TYR B C 1
ATOM 4308 O O . TYR B 1 251 ? 3.164 4.609 3.852 1 85.62 251 TYR B O 1
ATOM 4316 N N . TRP B 1 252 ? 1.11 5.594 3.523 1 91.38 252 TRP B N 1
ATOM 4317 C CA . TRP B 1 252 ? 1.66 6.941 3.598 1 91.38 252 TRP B CA 1
ATOM 4318 C C . TRP B 1 252 ? 1.272 7.617 4.91 1 91.38 252 TRP B C 1
ATOM 4320 O O . TRP B 1 252 ? 0.248 7.281 5.508 1 91.38 252 TRP B O 1
ATOM 4330 N N . SER B 1 253 ? 2.131 8.5 5.355 1 95.12 253 SER B N 1
ATOM 4331 C CA . SER B 1 253 ? 1.872 9.344 6.512 1 95.12 253 SER B CA 1
ATOM 4332 C C . SER B 1 253 ? 2.318 10.781 6.258 1 95.12 253 SER B C 1
ATOM 4334 O O . SER B 1 253 ? 2.926 11.078 5.223 1 95.12 253 SER B O 1
ATOM 4336 N N . HIS B 1 254 ? 1.864 11.695 7.125 1 96.31 254 HIS B N 1
ATOM 4337 C CA . HIS B 1 254 ? 2.227 13.109 7.004 1 96.31 254 HIS B CA 1
ATOM 4338 C C . HIS B 1 254 ? 2.148 13.812 8.352 1 96.31 254 HIS B C 1
ATOM 4340 O O . HIS B 1 254 ? 1.703 13.227 9.344 1 96.31 254 HIS B O 1
ATOM 4346 N N . LYS B 1 255 ? 2.693 14.969 8.375 1 95.12 255 LYS B N 1
ATOM 4347 C CA . LYS B 1 255 ? 2.617 15.875 9.516 1 95.12 255 LYS B CA 1
ATOM 4348 C C . LYS B 1 255 ? 2.213 17.281 9.078 1 95.12 255 LYS B C 1
ATOM 4350 O O . LYS B 1 255 ? 3.043 18.047 8.578 1 95.12 255 LYS B O 1
ATOM 4355 N N . PRO B 1 256 ? 0.958 17.641 9.336 1 92.81 256 PRO B N 1
ATOM 4356 C CA . PRO B 1 256 ? 0.503 18.969 8.906 1 92.81 256 PRO B CA 1
ATOM 4357 C C . PRO B 1 256 ? 0.995 20.078 9.82 1 92.81 256 PRO B C 1
ATOM 4359 O O . PRO B 1 256 ? 0.303 20.453 10.773 1 92.81 256 PRO B O 1
ATOM 4362 N N . GLY B 1 257 ? 2.143 20.531 9.484 1 93.44 257 GLY B N 1
ATOM 4363 C CA . GLY B 1 257 ? 2.67 21.672 10.227 1 93.44 257 GLY B CA 1
ATOM 4364 C C . GLY B 1 257 ? 2.914 21.359 11.695 1 93.44 257 GLY B C 1
ATOM 4365 O O . GLY B 1 257 ? 3.652 20.438 12.023 1 93.44 257 GLY B O 1
ATOM 4366 N N . GLN B 1 258 ? 2.201 22.094 12.547 1 91.56 258 GLN B N 1
ATOM 4367 C CA . GLN B 1 258 ? 2.463 22.031 13.984 1 91.56 258 GLN B CA 1
ATOM 4368 C C . GLN B 1 258 ? 1.563 21 14.664 1 91.56 258 GLN B C 1
ATOM 4370 O O . GLN B 1 258 ? 1.542 20.906 15.891 1 91.56 258 GLN B O 1
ATOM 4375 N N . THR B 1 259 ? 0.872 20.234 13.883 1 90.31 259 THR B N 1
ATOM 4376 C CA . THR B 1 259 ? 0.007 19.203 14.438 1 90.31 259 THR B CA 1
ATOM 4377 C C . THR B 1 259 ? 0.664 17.828 14.328 1 90.31 259 THR B C 1
ATOM 4379 O O . THR B 1 259 ? 1.649 17.672 13.609 1 90.31 259 THR B O 1
ATOM 4382 N N . PRO B 1 260 ? 0.178 16.891 15.07 1 90.62 260 PRO B N 1
ATOM 4383 C CA . PRO B 1 260 ? 0.829 15.578 15.141 1 90.62 260 PRO B CA 1
ATOM 4384 C C . PRO B 1 260 ? 0.904 14.883 13.781 1 90.62 260 PRO B C 1
ATOM 4386 O O . PRO B 1 260 ? 0.001 15.039 12.953 1 90.62 260 PRO B O 1
ATOM 4389 N N . ALA B 1 261 ? 2.002 14.141 13.672 1 94.56 261 ALA B N 1
ATOM 4390 C CA . ALA B 1 261 ? 2.113 13.227 12.539 1 94.56 261 ALA B CA 1
ATOM 4391 C C . ALA B 1 261 ? 1.019 12.164 12.586 1 94.56 261 ALA B C 1
ATOM 4393 O O . ALA B 1 261 ? 0.648 11.688 13.664 1 94.56 261 ALA B O 1
ATOM 4394 N N . THR B 1 262 ? 0.547 11.844 11.422 1 92.5 262 THR B N 1
ATOM 4395 C CA . THR B 1 262 ? -0.54 10.875 11.328 1 92.5 262 THR B CA 1
ATOM 4396 C C . THR B 1 262 ? -0.47 10.102 10.016 1 92.5 262 THR B C 1
ATOM 4398 O O . THR B 1 262 ? 0.112 10.586 9.039 1 92.5 262 THR B O 1
ATOM 4401 N N . ASN B 1 263 ? -0.951 8.891 10.055 1 91.19 263 ASN B N 1
ATOM 4402 C CA . ASN B 1 263 ? -1.039 8.094 8.844 1 91.19 263 ASN B CA 1
ATOM 4403 C C . ASN B 1 263 ? -2.465 8.047 8.305 1 91.19 263 ASN B C 1
ATOM 4405 O O . ASN B 1 263 ? -2.799 7.188 7.488 1 91.19 263 ASN B O 1
ATOM 4409 N N . LEU B 1 264 ? -3.293 9 8.805 1 87.62 264 LEU B N 1
ATOM 4410 C CA . LEU B 1 264 ? -4.688 9.078 8.375 1 87.62 264 LEU B CA 1
ATOM 4411 C C . LEU B 1 264 ? -4.914 10.305 7.496 1 87.62 264 LEU B C 1
ATOM 4413 O O . LEU B 1 264 ? -4.219 11.312 7.637 1 87.62 264 LEU B O 1
ATOM 4417 N N . ASP B 1 265 ? -5.988 10.117 6.625 1 86.5 265 ASP B N 1
ATOM 4418 C CA . ASP B 1 265 ? -6.473 11.297 5.91 1 86.5 265 ASP B CA 1
ATOM 4419 C C . ASP B 1 265 ? -7.605 11.977 6.68 1 86.5 265 ASP B C 1
ATOM 4421 O O . ASP B 1 265 ? -7.887 11.617 7.824 1 86.5 265 ASP B O 1
ATOM 4425 N N . GLY B 1 266 ? -8.086 13 6.098 1 83.06 266 GLY B N 1
ATOM 4426 C CA . GLY B 1 266 ? -9.117 13.789 6.75 1 83.06 266 GLY B CA 1
ATOM 4427 C C . GLY B 1 266 ? -10.383 13.008 7.039 1 83.06 266 GLY B C 1
ATOM 4428 O O . GLY B 1 266 ? -11.188 13.406 7.883 1 83.06 266 GLY B O 1
ATOM 4429 N N . ASP B 1 267 ? -10.578 11.859 6.395 1 80.12 267 ASP B N 1
ATOM 4430 C CA . ASP B 1 267 ? -11.773 11.031 6.582 1 80.12 267 ASP B CA 1
ATOM 4431 C C . ASP B 1 267 ? -11.508 9.898 7.566 1 80.12 267 ASP B C 1
ATOM 4433 O O . ASP B 1 267 ? -12.375 9.055 7.801 1 80.12 267 ASP B O 1
ATOM 4437 N N . GLY B 1 268 ? -10.273 9.914 8.055 1 81.44 268 GLY B N 1
ATOM 4438 C CA . GLY B 1 268 ? -9.938 8.914 9.047 1 81.44 268 GLY B CA 1
ATOM 4439 C C . GLY B 1 268 ? -9.445 7.609 8.445 1 81.44 268 GLY B C 1
ATOM 4440 O O . GLY B 1 268 ? -9.312 6.602 9.148 1 81.44 268 GLY B O 1
ATOM 4441 N N . ASN B 1 269 ? -9.156 7.605 7.184 1 78.81 269 ASN B N 1
ATOM 4442 C CA . ASN B 1 269 ? -8.656 6.414 6.512 1 78.81 269 ASN B CA 1
ATOM 4443 C C . ASN B 1 269 ? -7.129 6.414 6.426 1 78.81 269 ASN B C 1
ATOM 4445 O O . ASN B 1 269 ? -6.512 7.473 6.305 1 78.81 269 ASN B O 1
ATOM 4449 N N . ARG B 1 270 ? -6.602 5.172 6.453 1 83.06 270 ARG B N 1
ATOM 4450 C CA . ARG B 1 270 ? -5.176 5.07 6.145 1 83.06 270 ARG B CA 1
ATOM 4451 C C . ARG B 1 270 ? -4.887 5.523 4.719 1 83.06 270 ARG B C 1
ATOM 4453 O O . ARG B 1 270 ? -5.703 5.316 3.818 1 83.06 270 ARG B O 1
ATOM 4460 N N . ILE B 1 271 ? -3.719 6.008 4.531 1 86.88 271 ILE B N 1
ATOM 4461 C CA . ILE B 1 271 ? -3.398 6.625 3.248 1 86.88 271 ILE B CA 1
ATOM 4462 C C . ILE B 1 271 ? -2.619 5.641 2.381 1 86.88 271 ILE B C 1
ATOM 4464 O O . ILE B 1 271 ? -1.475 5.301 2.691 1 86.88 271 ILE B O 1
ATOM 4468 N N . ARG B 1 272 ? -3.16 5.25 1.294 1 81.12 272 ARG B N 1
ATOM 4469 C CA . ARG B 1 272 ? -2.502 4.371 0.333 1 81.12 272 ARG B CA 1
ATOM 4470 C C . ARG B 1 272 ? -1.913 5.168 -0.826 1 81.12 272 ARG B C 1
ATOM 4472 O O . ARG B 1 272 ? -0.875 4.797 -1.377 1 81.12 272 ARG B O 1
ATOM 4479 N N . ASP B 1 273 ? -2.654 6.082 -1.229 1 82.44 273 ASP B N 1
ATOM 4480 C CA . ASP B 1 273 ? -2.248 7.004 -2.285 1 82.44 273 ASP B CA 1
ATOM 4481 C C . ASP B 1 273 ? -2.453 8.453 -1.856 1 82.44 273 ASP B C 1
ATOM 4483 O O . ASP B 1 273 ? -3.588 8.93 -1.778 1 82.44 273 ASP B O 1
ATOM 4487 N N . PRO B 1 274 ? -1.354 9.172 -1.608 1 89.25 274 PRO B N 1
ATOM 4488 C CA . PRO B 1 274 ? -1.494 10.547 -1.117 1 89.25 274 PRO B CA 1
ATOM 4489 C C . PRO B 1 274 ? -2.27 11.438 -2.08 1 89.25 274 PRO B C 1
ATOM 4491 O O . PRO B 1 274 ? -2.83 12.461 -1.667 1 89.25 274 PRO B O 1
ATOM 4494 N N . ARG B 1 275 ? -2.371 11.125 -3.375 1 87.81 275 ARG B N 1
ATOM 4495 C CA . ARG B 1 275 ? -3.078 11.938 -4.359 1 87.81 275 ARG B CA 1
ATOM 4496 C C . ARG B 1 275 ? -4.578 11.953 -4.082 1 87.81 275 ARG B C 1
ATOM 4498 O O . ARG B 1 275 ? -5.281 12.867 -4.504 1 87.81 275 ARG B O 1
ATOM 4505 N N . ASN B 1 276 ? -4.945 10.945 -3.279 1 82.44 276 ASN B N 1
ATOM 4506 C CA . ASN B 1 276 ? -6.363 10.844 -2.941 1 82.44 276 ASN B CA 1
ATOM 4507 C C . ASN B 1 276 ? -6.629 11.289 -1.507 1 82.44 276 ASN B C 1
ATOM 4509 O O . ASN B 1 276 ? -7.77 11.266 -1.046 1 82.44 276 ASN B O 1
ATOM 4513 N N . ALA B 1 277 ? -5.621 11.594 -0.791 1 85.5 277 ALA B N 1
ATOM 4514 C CA . ALA B 1 277 ? -5.75 11.859 0.64 1 85.5 277 ALA B CA 1
ATOM 4515 C C . ALA B 1 277 ? -5.848 13.359 0.914 1 85.5 277 ALA B C 1
ATOM 4517 O O . ALA B 1 277 ? -6.285 13.773 1.99 1 85.5 277 ALA B O 1
ATOM 4518 N N . ALA B 1 278 ? -5.266 14.125 0.016 1 74 278 ALA B N 1
ATOM 4519 C CA . ALA B 1 278 ? -5.309 15.578 0.197 1 74 278 ALA B CA 1
ATOM 4520 C C . ALA B 1 278 ? -6.73 16.109 0.045 1 74 278 ALA B C 1
ATOM 4522 O O . ALA B 1 278 ? -7.125 16.547 -1.039 1 74 278 ALA B O 1
ATOM 4523 N N . ASN B 1 279 ? -7.418 15.961 1.269 1 67.31 279 ASN B N 1
ATOM 4524 C CA . ASN B 1 279 ? -8.844 16.266 1.229 1 67.31 279 ASN B CA 1
ATOM 4525 C C . ASN B 1 279 ? -9.195 17.391 2.195 1 67.31 279 ASN B C 1
ATOM 4527 O O . ASN B 1 279 ? -8.461 17.656 3.146 1 67.31 279 ASN B O 1
ATOM 4531 N N . GLY B 1 280 ? -9.625 18.547 1.7 1 74.06 280 GLY B N 1
ATOM 4532 C CA . GLY B 1 280 ? -10.094 19.703 2.461 1 74.06 280 GLY B CA 1
ATOM 4533 C C . GLY B 1 280 ? -10.633 20.812 1.586 1 74.06 280 GLY B C 1
ATOM 4534 O O . GLY B 1 280 ? -10.516 20.766 0.36 1 74.06 280 GLY B O 1
ATOM 4535 N N . LEU B 1 281 ? -11.172 21.703 2.326 1 78.06 281 LEU B N 1
ATOM 4536 C CA . LEU B 1 281 ? -11.766 22.828 1.603 1 78.06 281 LEU B CA 1
ATOM 4537 C C . LEU B 1 281 ? -10.68 23.734 1.021 1 78.06 281 LEU B C 1
ATOM 4539 O O . LEU B 1 281 ? -10.922 24.453 0.055 1 78.06 281 LEU B O 1
ATOM 4543 N N . ILE B 1 282 ? -9.555 23.703 1.659 1 85.06 282 ILE B N 1
ATOM 4544 C CA . ILE B 1 282 ? -8.398 24.359 1.063 1 85.06 282 ILE B CA 1
ATOM 4545 C C . ILE B 1 282 ? -7.707 23.391 0.096 1 85.06 282 ILE B C 1
ATOM 4547 O O . ILE B 1 282 ? -7.207 22.344 0.505 1 85.06 282 ILE B O 1
ATOM 4551 N N . PRO B 1 283 ? -7.656 23.781 -1.131 1 86.31 283 PRO B N 1
ATOM 4552 C CA . PRO B 1 283 ? -7.172 22.828 -2.127 1 86.31 283 PRO B CA 1
ATOM 4553 C C . PRO B 1 283 ? -5.648 22.703 -2.131 1 86.31 283 PRO B C 1
ATOM 4555 O O . PRO B 1 283 ? -4.941 23.719 -2.178 1 86.31 283 PRO B O 1
ATOM 4558 N N . TYR B 1 284 ? -5.16 21.578 -2.02 1 93.06 284 TYR B N 1
ATOM 4559 C CA . TYR B 1 284 ? -3.773 21.219 -2.283 1 93.06 284 TYR B CA 1
ATOM 4560 C C . TYR B 1 284 ? -3.666 20.344 -3.535 1 93.06 284 TYR B C 1
ATOM 4562 O O . TYR B 1 284 ? -4.324 19.312 -3.643 1 93.06 284 TYR B O 1
ATOM 4570 N N . GLU B 1 285 ? -2.865 20.766 -4.434 1 92.31 285 GLU B N 1
ATOM 4571 C CA . GLU B 1 285 ? -2.707 20.062 -5.703 1 92.31 285 GLU B CA 1
ATOM 4572 C C . GLU B 1 285 ? -1.414 19.25 -5.727 1 92.31 285 GLU B C 1
ATOM 4574 O O . GLU B 1 285 ? -0.373 19.719 -5.262 1 92.31 285 GLU B O 1
ATOM 4579 N N . PHE B 1 286 ? -1.556 18.031 -6.238 1 93.06 286 PHE B N 1
ATOM 4580 C CA . PHE B 1 286 ? -0.376 17.188 -6.391 1 93.06 286 PHE B CA 1
ATOM 4581 C C . PHE B 1 286 ? 0.603 17.812 -7.387 1 93.06 286 PHE B C 1
ATOM 4583 O O . PHE B 1 286 ? 0.205 18.25 -8.469 1 93.06 286 PHE B O 1
ATOM 4590 N N . VAL B 1 287 ? 1.844 17.844 -7 1 93.25 287 VAL B N 1
ATOM 4591 C CA . VAL B 1 287 ? 2.887 18.391 -7.867 1 93.25 287 VAL B CA 1
ATOM 4592 C C . VAL B 1 287 ? 3.709 17.25 -8.461 1 93.25 287 VAL B C 1
ATOM 4594 O O . VAL B 1 287 ? 3.756 17.078 -9.68 1 93.25 287 VAL B O 1
ATOM 4597 N N . CYS B 1 288 ? 4.363 16.406 -7.555 1 92.38 288 CYS B N 1
ATOM 4598 C CA . CYS B 1 288 ? 5.207 15.312 -8.008 1 92.38 288 CYS B CA 1
ATOM 4599 C C . CYS B 1 288 ? 5.602 14.414 -6.84 1 92.38 288 CYS B C 1
ATOM 4601 O O . CYS B 1 288 ? 5.328 14.734 -5.684 1 92.38 288 CYS B O 1
ATOM 4603 N N . PHE B 1 289 ? 6.133 13.258 -7.188 1 92.69 289 PHE B N 1
ATOM 4604 C CA . PHE B 1 289 ? 6.883 12.438 -6.246 1 92.69 289 PHE B CA 1
ATOM 4605 C C . PHE B 1 289 ? 8.367 12.781 -6.281 1 92.69 289 PHE B C 1
ATOM 4607 O O . PHE B 1 289 ? 8.891 13.188 -7.324 1 92.69 289 PHE B O 1
ATOM 4614 N N . MET B 1 290 ? 8.984 12.648 -5.098 1 93.62 290 MET B N 1
ATOM 4615 C CA . MET B 1 290 ? 10.438 12.82 -5.023 1 93.62 290 MET B CA 1
ATOM 4616 C C . MET B 1 290 ? 11.062 11.75 -4.137 1 93.62 290 MET B C 1
ATOM 4618 O O . MET B 1 290 ? 10.414 11.25 -3.213 1 93.62 290 MET B O 1
ATOM 4622 N N . LYS B 1 291 ? 12.289 11.328 -4.457 1 92.81 291 LYS B N 1
ATOM 4623 C CA . LYS B 1 291 ? 13.047 10.484 -3.537 1 92.81 291 LYS B CA 1
ATOM 4624 C C . LYS B 1 291 ? 13.984 11.328 -2.672 1 92.81 291 LYS B C 1
ATOM 4626 O O . LYS B 1 291 ? 14.57 12.305 -3.148 1 92.81 291 LYS B O 1
ATOM 4631 N N . ILE B 1 292 ? 14.062 10.953 -1.479 1 94.88 292 ILE B N 1
ATOM 4632 C CA . ILE B 1 292 ? 14.836 11.688 -0.484 1 94.88 292 ILE B CA 1
ATOM 4633 C C . ILE B 1 292 ? 15.875 10.758 0.147 1 94.88 292 ILE B C 1
ATOM 4635 O O . ILE B 1 292 ? 15.547 9.656 0.592 1 94.88 292 ILE B O 1
ATOM 4639 N N . ASN B 1 293 ? 17.141 11.117 0.053 1 93.44 293 ASN B N 1
ATOM 4640 C CA . ASN B 1 293 ? 18.203 10.484 0.816 1 93.44 293 ASN B CA 1
ATOM 4641 C C . ASN B 1 293 ? 18.484 11.227 2.119 1 93.44 293 ASN B C 1
ATOM 4643 O O . ASN B 1 293 ? 19.047 12.312 2.105 1 93.44 293 ASN B O 1
ATOM 4647 N N . ARG B 1 294 ? 18.094 10.641 3.23 1 88.44 294 ARG B N 1
ATOM 4648 C CA . ARG B 1 294 ? 18.172 11.312 4.523 1 88.44 294 ARG B CA 1
ATOM 4649 C C . ARG B 1 294 ? 19.625 11.594 4.906 1 88.44 294 ARG B C 1
ATOM 4651 O O . ARG B 1 294 ? 19.891 12.469 5.734 1 88.44 294 ARG B O 1
ATOM 4658 N N . ASN B 1 295 ? 20.516 10.922 4.352 1 90.94 295 ASN B N 1
ATOM 4659 C CA . ASN B 1 295 ? 21.922 11.078 4.715 1 90.94 295 ASN B CA 1
ATOM 4660 C C . ASN B 1 295 ? 22.562 12.266 3.994 1 90.94 295 ASN B C 1
ATOM 4662 O O . ASN B 1 295 ? 23.531 12.836 4.473 1 90.94 295 ASN B O 1
ATOM 4666 N N . THR B 1 296 ? 21.984 12.641 2.865 1 92.56 296 THR B N 1
ATOM 4667 C CA . THR B 1 296 ? 22.641 13.672 2.074 1 92.56 296 THR B CA 1
ATOM 4668 C C . THR B 1 296 ? 21.781 14.93 1.994 1 92.56 296 THR B C 1
ATOM 4670 O O . THR B 1 296 ? 22.281 16.016 1.688 1 92.56 296 THR B O 1
ATOM 4673 N N . LEU B 1 297 ? 20.5 14.781 2.232 1 95.12 297 LEU B N 1
ATOM 4674 C CA . LEU B 1 297 ? 19.625 15.945 2.186 1 95.12 297 LEU B CA 1
ATOM 4675 C C . LEU B 1 297 ? 20 16.953 3.262 1 95.12 297 LEU B C 1
ATOM 4677 O O . LEU B 1 297 ? 20.297 16.578 4.398 1 95.12 297 LEU B O 1
ATOM 4681 N N . LYS B 1 298 ? 19.984 18.219 2.873 1 94.38 298 LYS B N 1
ATOM 4682 C CA . LYS B 1 298 ? 20.234 19.312 3.811 1 94.38 298 LYS B CA 1
ATOM 4683 C C . LYS B 1 298 ? 19 20.203 3.955 1 94.38 298 LYS B C 1
ATOM 4685 O O . LYS B 1 298 ? 18.547 20.812 2.98 1 94.38 298 LYS B O 1
ATOM 4690 N N . ILE B 1 299 ? 18.516 20.219 5.207 1 94.56 299 ILE B N 1
ATOM 4691 C CA . ILE B 1 299 ? 17.391 21.109 5.395 1 94.56 299 ILE B CA 1
ATOM 4692 C C . ILE B 1 299 ? 17.641 22.016 6.594 1 94.56 299 ILE B C 1
ATOM 4694 O O . ILE B 1 299 ? 18.469 21.703 7.453 1 94.56 299 ILE B O 1
ATOM 4698 N N . ALA B 1 300 ? 17.031 23.203 6.586 1 91.88 300 ALA B N 1
ATOM 4699 C CA . ALA B 1 300 ? 17.125 24.219 7.641 1 91.88 300 ALA B CA 1
ATOM 4700 C C . ALA B 1 300 ? 15.844 25.031 7.73 1 91.88 300 ALA B C 1
ATOM 4702 O O . ALA B 1 300 ? 15.117 25.188 6.742 1 91.88 300 ALA B O 1
#